Protein 7EFT (pdb70)

Structure (mmCIF, N/CA/C/O backbone):
data_7EFT
#
_entry.id   7EFT
#
_cell.length_a   133.291
_cell.length_b   47.583
_cell.length_c   77.332
_cell.angle_alpha   90.000
_cell.angle_beta   99.180
_cell.angle_gamma   90.000
#
_symmetry.space_group_name_H-M   'C 1 2 1'
#
loop_
_entity.id
_entity.type
_entity.pdbx_description
1 polymer 'Cell shape protein MreC'
2 non-polymer 'CHLORIDE ION'
3 water water
#
loop_
_atom_site.group_PDB
_atom_site.id
_atom_site.type_symbol
_atom_site.label_atom_id
_atom_site.label_alt_id
_atom_site.label_comp_id
_atom_site.label_asym_id
_atom_site.label_entity_id
_atom_site.label_seq_id
_atom_site.pdbx_PDB_ins_code
_atom_site.Cartn_x
_atom_site.Cartn_y
_atom_site.Cartn_z
_atom_site.occupancy
_atom_site.B_iso_or_equiv
_atom_site.auth_seq_id
_atom_site.auth_comp_id
_atom_site.auth_asym_id
_atom_site.auth_atom_id
_atom_site.pdbx_PDB_model_num
ATOM 1 N N . GLU A 1 74 ? 59.779 34.263 10.353 1.00 90.58 74 GLU A N 1
ATOM 2 C CA . GLU A 1 74 ? 59.153 33.423 11.372 1.00 90.31 74 GLU A CA 1
ATOM 3 C C . GLU A 1 74 ? 58.932 34.168 12.677 1.00 88.79 74 GLU A C 1
ATOM 4 O O . GLU A 1 74 ? 59.672 34.006 13.650 1.00 85.41 74 GLU A O 1
ATOM 10 N N . LEU A 1 75 ? 57.887 34.992 12.674 1.00 88.39 75 LEU A N 1
ATOM 11 C CA . LEU A 1 75 ? 57.435 35.672 13.877 1.00 84.38 75 LEU A CA 1
ATOM 12 C C . LEU A 1 75 ? 56.898 34.703 14.918 1.00 85.97 75 LEU A C 1
ATOM 13 O O . LEU A 1 75 ? 56.773 35.079 16.088 1.00 81.42 75 LEU A O 1
ATOM 18 N N . GLU A 1 76 ? 56.566 33.471 14.523 1.00 84.51 76 GLU A N 1
ATOM 19 C CA . GLU A 1 76 ? 55.989 32.539 15.483 1.00 79.37 76 GLU A CA 1
ATOM 20 C C . GLU A 1 76 ? 57.007 32.108 16.529 1.00 76.70 76 GLU A C 1
ATOM 21 O O . GLU A 1 76 ? 56.631 31.805 17.668 1.00 72.53 76 GLU A O 1
ATOM 27 N N . ASN A 1 77 ? 58.292 32.089 16.171 1.00 75.12 77 ASN A N 1
ATOM 28 C CA . ASN A 1 77 ? 59.323 31.723 17.135 1.00 70.71 77 ASN A CA 1
ATOM 29 C C . ASN A 1 77 ? 59.293 32.639 18.352 1.00 70.51 77 ASN A C 1
ATOM 30 O O . ASN A 1 77 ? 59.257 32.169 19.494 1.00 67.52 77 ASN A O 1
ATOM 35 N N . ARG A 1 78 ? 59.301 33.956 18.133 1.00 73.43 78 ARG A N 1
ATOM 36 C CA . ARG A 1 78 ? 59.362 34.858 19.276 1.00 73.49 78 ARG A CA 1
ATOM 37 C C . ARG A 1 78 ? 58.003 35.036 19.938 1.00 67.02 78 ARG A C 1
ATOM 38 O O . ARG A 1 78 ? 57.942 35.342 21.134 1.00 63.48 78 ARG A O 1
ATOM 46 N N . ALA A 1 79 ? 56.909 34.857 19.194 1.00 66.72 79 ALA A N 1
ATOM 47 C CA . ALA A 1 79 ? 55.596 34.896 19.831 1.00 68.79 79 ALA A CA 1
ATOM 48 C C . ALA A 1 79 ? 55.469 33.791 20.874 1.00 62.05 79 ALA A C 1
ATOM 49 O O . ALA A 1 79 ? 54.919 34.005 21.962 1.00 57.67 79 ALA A O 1
ATOM 51 N N . LEU A 1 80 ? 55.988 32.604 20.559 1.00 58.65 80 LEU A N 1
ATOM 52 C CA . LEU A 1 80 ? 56.013 31.518 21.531 1.00 56.57 80 LEU A CA 1
ATOM 53 C C . LEU A 1 80 ? 56.970 31.828 22.675 1.00 53.98 80 LEU A C 1
ATOM 54 O O . LEU A 1 80 ? 56.667 31.542 23.840 1.00 51.00 80 LEU A O 1
ATOM 59 N N . ARG A 1 81 ? 58.125 32.423 22.361 1.00 56.83 81 ARG A N 1
ATOM 60 C CA . ARG A 1 81 ? 59.108 32.742 23.391 1.00 53.60 81 ARG A CA 1
ATOM 61 C C . ARG A 1 81 ? 58.541 33.696 24.431 1.00 51.47 81 ARG A C 1
ATOM 62 O O . ARG A 1 81 ? 58.802 33.543 25.630 1.00 50.12 81 ARG A O 1
ATOM 70 N N . GLN A 1 82 ? 57.773 34.695 23.993 1.00 52.00 82 GLN A N 1
ATOM 71 C CA . GLN A 1 82 ? 57.270 35.689 24.935 1.00 53.59 82 GLN A CA 1
ATOM 72 C C . GLN A 1 82 ? 56.070 35.161 25.707 1.00 53.37 82 GLN A C 1
ATOM 73 O O . GLN A 1 82 ? 55.874 35.519 26.876 1.00 55.67 82 GLN A O 1
ATOM 79 N N . GLU A 1 83 ? 55.239 34.328 25.070 1.00 53.11 83 GLU A N 1
ATOM 80 C CA . GLU A 1 83 ? 54.184 33.654 25.822 1.00 50.57 83 GLU A CA 1
ATOM 81 C C . GLU A 1 83 ? 54.783 32.767 26.907 1.00 45.95 83 GLU A C 1
ATOM 82 O O . GLU A 1 83 ? 54.241 32.672 28.012 1.00 46.76 83 GLU A O 1
ATOM 88 N N . LEU A 1 84 ? 55.919 32.127 26.613 1.00 45.78 84 LEU A N 1
ATOM 89 C CA . LEU A 1 84 ? 56.599 31.313 27.614 1.00 40.61 84 LEU A CA 1
ATOM 90 C C . LEU A 1 84 ? 57.162 32.173 28.737 1.00 43.37 84 LEU A C 1
ATOM 91 O O . LEU A 1 84 ? 57.091 31.794 29.913 1.00 39.78 84 LEU A O 1
ATOM 96 N N . LEU A 1 85 ? 57.736 33.329 28.396 1.00 41.45 85 LEU A N 1
ATOM 97 C CA . LEU A 1 85 ? 58.232 34.237 29.424 1.00 42.34 85 LEU A CA 1
ATOM 98 C C . LEU A 1 85 ? 57.108 34.693 30.341 1.00 45.50 85 LEU A C 1
ATOM 99 O O . LEU A 1 85 ? 57.284 34.772 31.563 1.00 39.75 85 LEU A O 1
ATOM 104 N N . LEU A 1 86 ? 55.938 34.987 29.768 1.00 45.62 86 LEU A N 1
ATOM 105 C CA . LEU A 1 86 ? 54.817 35.485 30.554 1.00 50.07 86 LEU A CA 1
ATOM 106 C C . LEU A 1 86 ? 54.315 34.467 31.569 1.00 47.45 86 LEU A C 1
ATOM 107 O O . LEU A 1 86 ? 53.676 34.858 32.549 1.00 50.91 86 LEU A O 1
ATOM 112 N N . LYS A 1 87 ? 54.592 33.178 31.364 1.00 45.60 87 LYS A N 1
ATOM 113 C CA . LYS A 1 87 ? 54.153 32.151 32.298 1.00 41.89 87 LYS A CA 1
ATOM 114 C C . LYS A 1 87 ? 54.965 32.123 33.586 1.00 45.34 87 LYS A C 1
ATOM 115 O O . LYS A 1 87 ? 54.565 31.431 34.530 1.00 41.91 87 LYS A O 1
ATOM 121 N N . ASN A 1 88 ? 56.081 32.856 33.656 1.00 41.75 88 ASN A N 1
ATOM 122 C CA . ASN A 1 88 ? 57.025 32.662 34.755 1.00 39.99 88 ASN A CA 1
ATOM 123 C C . ASN A 1 88 ? 56.431 33.082 36.097 1.00 42.22 88 ASN A C 1
ATOM 124 O O . ASN A 1 88 ? 56.526 32.341 37.083 1.00 39.01 88 ASN A O 1
ATOM 129 N N . SER A 1 89 ? 55.821 34.268 36.168 1.00 41.69 89 SER A N 1
ATOM 130 C CA . SER A 1 89 ? 55.218 34.680 37.434 1.00 49.20 89 SER A CA 1
ATOM 131 C C . SER A 1 89 ? 54.178 33.664 37.889 1.00 42.22 89 SER A C 1
ATOM 132 O O . SER A 1 89 ? 54.071 33.368 39.083 1.00 44.33 89 SER A O 1
ATOM 135 N N . GLU A 1 90 ? 53.427 33.096 36.939 1.00 44.57 90 GLU A N 1
ATOM 136 C CA . GLU A 1 90 ? 52.472 32.043 37.263 1.00 40.39 90 GLU A CA 1
ATOM 137 C C . GLU A 1 90 ? 53.182 30.786 37.753 1.00 36.90 90 GLU A C 1
ATOM 138 O O . GLU A 1 90 ? 52.755 30.159 38.732 1.00 31.68 90 GLU A O 1
ATOM 144 N N . LEU A 1 91 ? 54.270 30.404 37.087 1.00 35.17 91 LEU A N 1
ATOM 145 C CA . LEU A 1 91 ? 54.972 29.181 37.462 1.00 33.43 91 LEU A CA 1
ATOM 146 C C . LEU A 1 91 ? 55.627 29.315 38.828 1.00 33.60 91 LEU A C 1
ATOM 147 O O . LEU A 1 91 ? 55.680 28.344 39.592 1.00 31.12 91 LEU A O 1
ATOM 152 N N . LEU A 1 92 ? 56.127 30.509 39.153 1.00 34.84 92 LEU A N 1
ATOM 153 C CA . LEU A 1 92 ? 56.696 30.735 40.477 1.00 35.15 92 LEU A CA 1
ATOM 154 C C . LEU A 1 92 ? 55.620 30.623 41.550 1.00 35.19 92 LEU A C 1
ATOM 155 O O . LEU A 1 92 ? 55.825 29.977 42.583 1.00 32.53 92 LEU A O 1
ATOM 160 N N . MET A 1 93 ? 54.460 31.242 41.309 1.00 34.33 93 MET A N 1
ATOM 161 C CA . MET A 1 93 ? 53.333 31.131 42.230 1.00 33.00 93 MET A CA 1
ATOM 162 C C . MET A 1 93 ? 52.932 29.674 42.441 1.00 33.39 93 MET A C 1
ATOM 163 O O . MET A 1 93 ? 52.701 29.239 43.574 1.00 33.47 93 MET A O 1
ATOM 168 N N . LEU A 1 94 ? 52.851 28.902 41.353 1.00 32.09 94 LEU A N 1
ATOM 169 C CA . LEU A 1 94 ? 52.552 27.479 41.475 1.00 32.72 94 LEU A CA 1
ATOM 170 C C . LEU A 1 94 ? 53.557 26.790 42.391 1.00 34.33 94 LEU A C 1
ATOM 171 O O . LEU A 1 94 ? 53.175 26.010 43.275 1.00 28.60 94 LEU A O 1
ATOM 176 N N . GLY A 1 95 ? 54.853 27.065 42.184 1.00 31.27 95 GLY A N 1
ATOM 177 C CA . GLY A 1 95 ? 55.874 26.488 43.045 1.00 29.68 95 GLY A CA 1
ATOM 178 C C . GLY A 1 95 ? 55.605 26.741 44.518 1.00 31.17 95 GLY A C 1
ATOM 179 O O . GLY A 1 95 ? 55.743 25.839 45.349 1.00 28.96 95 GLY A O 1
ATOM 180 N N . GLN A 1 96 ? 55.198 27.966 44.859 1.00 30.76 96 GLN A N 1
ATOM 181 C CA . GLN A 1 96 ? 54.905 28.282 46.255 1.00 31.14 96 GLN A CA 1
ATOM 182 C C . GLN A 1 96 ? 53.718 27.475 46.771 1.00 33.20 96 GLN A C 1
ATOM 183 O O . GLN A 1 96 ? 53.756 26.951 47.891 1.00 32.20 96 GLN A O 1
ATOM 189 N N . TYR A 1 97 ? 52.662 27.351 45.962 1.00 30.18 97 TYR A N 1
ATOM 190 C CA . TYR A 1 97 ? 51.504 26.559 46.369 1.00 34.00 97 TYR A CA 1
ATOM 191 C C . TYR A 1 97 ? 51.885 25.101 46.579 1.00 32.66 97 TYR A C 1
ATOM 192 O O . TYR A 1 97 ? 51.462 24.476 47.562 1.00 31.67 97 TYR A O 1
ATOM 201 N N . LYS A 1 98 ? 52.711 24.552 45.685 1.00 28.94 98 LYS A N 1
ATOM 202 C CA . LYS A 1 98 ? 53.105 23.153 45.813 1.00 29.10 98 LYS A CA 1
ATOM 203 C C . LYS A 1 98 ? 53.954 22.933 47.060 1.00 28.38 98 LYS A C 1
ATOM 204 O O . LYS A 1 98 ? 53.789 21.927 47.758 1.00 28.93 98 LYS A O 1
ATOM 210 N N . GLN A 1 99 ? 54.859 23.866 47.369 1.00 29.84 99 GLN A N 1
ATOM 211 C CA . GLN A 1 99 ? 55.664 23.717 48.580 1.00 33.50 99 GLN A CA 1
ATOM 212 C C . GLN A 1 99 ? 54.795 23.826 49.830 1.00 32.73 99 GLN A C 1
ATOM 213 O O . GLN A 1 99 ? 54.952 23.042 50.775 1.00 27.62 99 GLN A O 1
ATOM 219 N N . GLU A 1 100 ? 53.881 24.795 49.855 1.00 31.21 100 GLU A N 1
ATOM 220 C CA . GLU A 1 100 ? 52.991 24.918 51.002 1.00 33.54 100 GLU A CA 1
ATOM 221 C C . GLU A 1 100 ? 52.143 23.662 51.167 1.00 30.65 100 GLU A C 1
ATOM 222 O O . GLU A 1 100 ? 52.002 23.141 52.280 1.00 33.24 100 GLU A O 1
ATOM 228 N N . ASN A 1 101 ? 51.591 23.153 50.061 1.00 28.79 101 ASN A N 1
ATOM 229 C CA . ASN A 1 101 ? 50.804 21.923 50.097 1.00 28.99 101 ASN A CA 1
ATOM 230 C C . ASN A 1 101 ? 51.592 20.770 50.712 1.00 31.12 101 ASN A C 1
ATOM 231 O O . ASN A 1 101 ? 51.059 20.013 51.535 1.00 31.58 101 ASN A O 1
ATOM 236 N N . ALA A 1 102 ? 52.860 20.613 50.322 1.00 25.91 102 ALA A N 1
ATOM 237 C CA . ALA A 1 102 ? 53.687 19.562 50.909 1.00 30.67 102 ALA A CA 1
ATOM 238 C C . ALA A 1 102 ? 53.869 19.769 52.411 1.00 32.95 102 ALA A C 1
ATOM 239 O O . ALA A 1 102 ? 53.799 18.811 53.190 1.00 32.71 102 ALA A O 1
ATOM 241 N N . ARG A 1 103 ? 54.107 21.013 52.838 1.00 31.93 103 ARG A N 1
ATOM 242 C CA . ARG A 1 103 ? 54.246 21.288 54.266 1.00 34.27 103 ARG A CA 1
ATOM 243 C C . ARG A 1 103 ? 52.956 20.953 55.013 1.00 36.93 103 ARG A C 1
ATOM 244 O O . ARG A 1 103 ? 52.981 20.322 56.077 1.00 35.24 103 ARG A O 1
ATOM 252 N N . LEU A 1 104 ? 51.815 21.346 54.450 1.00 33.76 104 LEU A N 1
ATOM 253 C CA . LEU A 1 104 ? 50.535 21.080 55.094 1.00 32.44 104 LEU A CA 1
ATOM 254 C C . LEU A 1 104 ? 50.264 19.584 55.205 1.00 34.68 104 LEU A C 1
ATOM 255 O O . LEU A 1 104 ? 49.794 19.109 56.245 1.00 35.05 104 LEU A O 1
ATOM 260 N N . ARG A 1 105 ? 50.563 18.821 54.149 1.00 32.42 105 ARG A N 1
ATOM 261 C CA . ARG A 1 105 ? 50.294 17.384 54.177 1.00 37.55 105 ARG A CA 1
ATOM 262 C C . ARG A 1 105 ? 51.194 16.654 55.165 1.00 41.13 105 ARG A C 1
ATOM 263 O O . ARG A 1 105 ? 50.783 15.640 55.745 1.00 41.97 105 ARG A O 1
ATOM 271 N N . GLU A 1 106 ? 52.422 17.137 55.354 1.00 38.96 106 GLU A N 1
ATOM 272 C CA . GLU A 1 106 ? 53.272 16.609 56.414 1.00 42.70 106 GLU A CA 1
ATOM 273 C C . GLU A 1 106 ? 52.619 16.810 57.777 1.00 44.83 106 GLU A C 1
ATOM 274 O O . GLU A 1 106 ? 52.326 15.843 58.490 1.00 43.43 106 GLU A O 1
ATOM 280 N N . LEU A 1 107 ? 52.353 18.074 58.136 1.00 42.23 107 LEU A N 1
ATOM 281 C CA . LEU A 1 107 ? 51.789 18.408 59.444 1.00 43.38 107 LEU A CA 1
ATOM 282 C C . LEU A 1 107 ? 50.531 17.608 59.773 1.00 42.59 107 LEU A C 1
ATOM 283 O O . LEU A 1 107 ? 50.264 17.323 60.948 1.00 47.45 107 LEU A O 1
ATOM 288 N N . LEU A 1 108 ? 49.750 17.242 58.759 1.00 43.64 108 LEU A N 1
ATOM 289 C CA . LEU A 1 108 ? 48.500 16.518 58.928 1.00 43.94 108 LEU A CA 1
ATOM 290 C C . LEU A 1 108 ? 48.651 15.015 58.716 1.00 48.76 108 LEU A C 1
ATOM 291 O O . LEU A 1 108 ? 47.639 14.308 58.639 1.00 46.14 108 LEU A O 1
ATOM 296 N N . GLY A 1 109 ? 49.883 14.519 58.593 1.00 49.50 109 GLY A N 1
ATOM 297 C CA . GLY A 1 109 ? 50.116 13.093 58.448 1.00 47.74 109 GLY A CA 1
ATOM 298 C C . GLY A 1 109 ? 49.633 12.493 57.147 1.00 52.61 109 GLY A C 1
ATOM 299 O O . GLY A 1 109 ? 49.265 11.312 57.111 1.00 58.83 109 GLY A O 1
ATOM 300 N N . SER A 1 110 ? 49.619 13.266 56.080 1.00 46.14 110 SER A N 1
ATOM 301 C CA . SER A 1 110 ? 49.161 12.685 54.835 1.00 47.15 110 SER A CA 1
ATOM 302 C C . SER A 1 110 ? 50.335 12.516 53.876 1.00 42.70 110 SER A C 1
ATOM 303 O O . SER A 1 110 ? 51.282 13.308 53.906 1.00 41.93 110 SER A O 1
ATOM 306 N N . PRO A 1 111 ? 50.317 11.488 53.031 1.00 43.30 111 PRO A N 1
ATOM 307 C CA . PRO A 1 111 ? 51.393 11.345 52.044 1.00 44.70 111 PRO A CA 1
ATOM 308 C C . PRO A 1 111 ? 51.437 12.561 51.135 1.00 45.31 111 PRO A C 1
ATOM 309 O O . PRO A 1 111 ? 50.412 13.182 50.839 1.00 44.65 111 PRO A O 1
ATOM 313 N N . LEU A 1 112 ? 52.646 12.910 50.708 1.00 44.86 112 LEU A N 1
ATOM 314 C CA . LEU A 1 112 ? 52.826 14.063 49.839 1.00 45.55 112 LEU A CA 1
ATOM 315 C C . LEU A 1 112 ? 52.208 13.799 48.471 1.00 41.59 112 LEU A C 1
ATOM 316 O O . LEU A 1 112 ? 52.063 12.653 48.041 1.00 44.47 112 LEU A O 1
ATOM 321 N N . ARG A 1 113 ? 51.810 14.877 47.801 1.00 37.37 113 ARG A N 1
ATOM 322 C CA . ARG A 1 113 ? 51.469 14.783 46.391 1.00 42.33 113 ARG A CA 1
ATOM 323 C C . ARG A 1 113 ? 52.703 14.403 45.583 1.00 41.17 113 ARG A C 1
ATOM 324 O O . ARG A 1 113 ? 53.833 14.730 45.948 1.00 42.98 113 ARG A O 1
ATOM 332 N N . GLN A 1 114 ? 52.478 13.701 44.477 1.00 42.37 114 GLN A N 1
ATOM 333 C CA . GLN A 1 114 ? 53.535 13.339 43.542 1.00 45.63 114 GLN A CA 1
ATOM 334 C C . GLN A 1 114 ? 53.133 13.750 42.135 1.00 45.14 114 GLN A C 1
ATOM 335 O O . GLN A 1 114 ? 51.987 13.542 41.724 1.00 44.25 114 GLN A O 1
ATOM 341 N N . ASP A 1 115 ? 54.081 14.325 41.399 1.00 46.85 115 ASP A N 1
ATOM 342 C CA . ASP A 1 115 ? 53.810 14.723 40.025 1.00 46.19 115 ASP A CA 1
ATOM 343 C C . ASP A 1 115 ? 53.385 13.517 39.194 1.00 41.59 115 ASP A C 1
ATOM 344 O O . ASP A 1 115 ? 53.791 12.382 39.449 1.00 42.64 115 ASP A O 1
ATOM 349 N N . GLU A 1 116 ? 52.543 13.772 38.201 1.00 40.87 116 GLU A N 1
ATOM 350 C CA . GLU A 1 116 ? 52.226 12.772 37.197 1.00 42.80 116 GLU A CA 1
ATOM 351 C C . GLU A 1 116 ? 53.364 12.647 36.192 1.00 39.35 116 GLU A C 1
ATOM 352 O O . GLU A 1 116 ? 54.127 13.591 35.969 1.00 37.03 116 GLU A O 1
ATOM 358 N N . GLN A 1 117 ? 53.469 11.473 35.576 1.00 38.29 117 GLN A N 1
ATOM 359 C CA . GLN A 1 117 ? 54.240 11.350 34.348 1.00 38.26 117 GLN A CA 1
ATOM 360 C C . GLN A 1 117 ? 53.356 11.767 33.184 1.00 38.93 117 GLN A C 1
ATOM 361 O O . GLN A 1 117 ? 52.155 11.481 33.176 1.00 38.15 117 GLN A O 1
ATOM 367 N N . LYS A 1 118 ? 53.944 12.463 32.208 1.00 32.63 118 LYS A N 1
ATOM 368 C CA . LYS A 1 118 ? 53.187 13.020 31.095 1.00 34.78 118 LYS A CA 1
ATOM 369 C C . LYS A 1 118 ? 53.855 12.677 29.767 1.00 35.86 118 LYS A C 1
ATOM 370 O O . LYS A 1 118 ? 55.084 12.597 29.672 1.00 34.02 118 LYS A O 1
ATOM 376 N N . MET A 1 119 ? 53.037 12.495 28.732 1.00 33.98 119 MET A N 1
ATOM 377 C CA . MET A 1 119 ? 53.560 12.213 27.399 1.00 34.21 119 MET A CA 1
ATOM 378 C C . MET A 1 119 ? 52.791 13.001 26.353 1.00 31.75 119 MET A C 1
ATOM 379 O O . MET A 1 119 ? 51.565 12.887 26.257 1.00 31.22 119 MET A O 1
ATOM 384 N N . VAL A 1 120 ? 53.522 13.771 25.549 1.00 33.84 120 VAL A N 1
ATOM 385 C CA . VAL A 1 120 ? 52.912 14.459 24.422 1.00 29.62 120 VAL A CA 1
ATOM 386 C C . VAL A 1 120 ? 52.441 13.436 23.399 1.00 31.79 120 VAL A C 1
ATOM 387 O O . VAL A 1 120 ? 53.118 12.432 23.126 1.00 30.55 120 VAL A O 1
ATOM 391 N N . THR A 1 121 ? 51.255 13.673 22.848 1.00 27.54 121 THR A N 1
ATOM 392 C CA . THR A 1 121 ? 50.700 12.842 21.796 1.00 29.49 121 THR A CA 1
ATOM 393 C C . THR A 1 121 ? 50.007 13.756 20.802 1.00 34.67 121 THR A C 1
ATOM 394 O O . THR A 1 121 ? 49.639 14.890 21.123 1.00 34.45 121 THR A O 1
ATOM 398 N N . GLN A 1 122 ? 49.850 13.270 19.581 1.00 34.60 122 GLN A N 1
ATOM 399 C CA . GLN A 1 122 ? 49.208 14.064 18.548 1.00 40.17 122 GLN A CA 1
ATOM 400 C C . GLN A 1 122 ? 47.958 13.353 18.061 1.00 36.35 122 GLN A C 1
ATOM 401 O O . GLN A 1 122 ? 47.945 12.127 17.923 1.00 35.96 122 GLN A O 1
ATOM 407 N N . VAL A 1 123 ? 46.902 14.131 17.832 1.00 36.14 123 VAL A N 1
ATOM 408 C CA . VAL A 1 123 ? 45.694 13.601 17.214 1.00 35.98 123 VAL A CA 1
ATOM 409 C C . VAL A 1 123 ? 45.977 13.342 15.740 1.00 42.20 123 VAL A C 1
ATOM 410 O O . VAL A 1 123 ? 46.327 14.261 14.992 1.00 41.76 123 VAL A O 1
ATOM 414 N N . ILE A 1 124 ? 45.838 12.087 15.319 1.00 39.46 124 ILE A N 1
ATOM 415 C CA . ILE A 1 124 ? 45.986 11.767 13.904 1.00 46.90 124 ILE A CA 1
ATOM 416 C C . ILE A 1 124 ? 44.717 12.117 13.142 1.00 53.96 124 ILE A C 1
ATOM 417 O O . ILE A 1 124 ? 44.760 12.817 12.120 1.00 55.34 124 ILE A O 1
ATOM 422 N N . SER A 1 125 ? 43.573 11.639 13.626 1.00 46.24 125 SER A N 1
ATOM 423 C CA . SER A 1 125 ? 42.320 11.840 12.919 1.00 52.67 125 SER A CA 1
ATOM 424 C C . SER A 1 125 ? 41.163 11.746 13.900 1.00 50.14 125 SER A C 1
ATOM 425 O O . SER A 1 125 ? 41.315 11.279 15.032 1.00 42.02 125 SER A O 1
ATOM 428 N N . THR A 1 126 ? 40.008 12.217 13.448 1.00 50.27 126 THR A N 1
ATOM 429 C CA . THR A 1 126 ? 38.751 11.973 14.132 1.00 49.56 126 THR A CA 1
ATOM 430 C C . THR A 1 126 ? 38.137 10.681 13.610 1.00 50.77 126 THR A C 1
ATOM 431 O O . THR A 1 126 ? 38.333 10.306 12.451 1.00 52.53 126 THR A O 1
ATOM 435 N N . VAL A 1 127 ? 37.415 9.986 14.483 1.00 43.30 127 VAL A N 1
ATOM 436 C CA . VAL A 1 12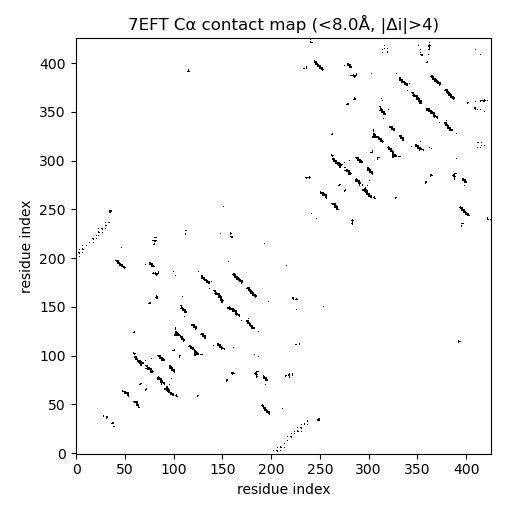7 ? 36.666 8.804 14.070 1.00 44.61 127 VAL A CA 1
ATOM 437 C C . VAL A 1 127 ? 35.399 9.288 13.376 1.00 50.71 127 VAL A C 1
ATOM 438 O O . VAL A 1 127 ? 34.621 10.054 13.953 1.00 50.32 127 VAL A O 1
ATOM 442 N N . ASN A 1 128 ? 35.195 8.866 12.126 1.00 57.91 128 ASN A N 1
ATOM 443 C CA . ASN A 1 128 ? 34.018 9.347 11.407 1.00 56.78 128 ASN A CA 1
ATOM 444 C C . ASN A 1 128 ? 32.793 8.508 11.756 1.00 57.21 128 ASN A C 1
ATOM 445 O O . ASN A 1 128 ? 32.048 8.067 10.874 1.00 63.31 128 ASN A O 1
ATOM 450 N N . ASP A 1 129 ? 32.590 8.281 13.047 1.00 52.43 129 ASP A N 1
ATOM 451 C CA . ASP A 1 129 ? 31.351 7.715 13.552 1.00 54.83 129 ASP A CA 1
ATOM 452 C C . ASP A 1 129 ? 30.396 8.860 13.855 1.00 56.78 129 ASP A C 1
ATOM 453 O O . ASP A 1 129 ? 30.737 9.733 14.663 1.00 53.50 129 ASP A O 1
ATOM 458 N N . PRO A 1 130 ? 29.219 8.917 13.228 1.00 58.73 130 PRO A N 1
ATOM 459 C CA . PRO A 1 130 ? 28.318 10.054 13.460 1.00 60.82 130 PRO A CA 1
ATOM 460 C C . PRO A 1 130 ? 27.627 10.032 14.812 1.00 55.95 130 PRO A C 1
ATOM 461 O O . PRO A 1 130 ? 27.021 11.042 15.190 1.00 55.44 130 PRO A O 1
ATOM 465 N N . TYR A 1 131 ? 27.697 8.927 15.547 1.00 55.42 131 TYR A N 1
ATOM 466 C CA . TYR A 1 131 ? 27.035 8.801 16.836 1.00 58.25 131 TYR A CA 1
ATOM 467 C C . TYR A 1 131 ? 28.008 8.794 18.006 1.00 53.29 131 TYR A C 1
ATOM 468 O O . TYR A 1 131 ? 27.582 8.604 19.151 1.00 53.77 131 TYR A O 1
ATOM 477 N N . SER A 1 132 ? 29.300 8.989 17.757 1.00 48.28 132 SER A N 1
ATOM 478 C CA . SER A 1 132 ? 30.279 8.990 18.831 1.00 48.43 132 SER A CA 1
ATOM 479 C C . SER A 1 132 ? 31.369 9.999 18.514 1.00 40.17 132 SER A C 1
ATOM 480 O O . SER A 1 132 ? 31.746 10.189 17.356 1.00 47.13 132 SER A O 1
ATOM 483 N N . ASP A 1 133 ? 31.870 10.643 19.560 1.00 32.50 133 ASP A N 1
ATOM 484 C CA . ASP A 1 133 ? 32.860 11.705 19.446 1.00 34.87 133 ASP A CA 1
ATOM 485 C C . ASP A 1 133 ? 34.186 11.158 19.961 1.00 36.47 133 ASP A C 1
ATOM 486 O O . ASP A 1 133 ? 34.445 11.160 21.169 1.00 28.21 133 ASP A O 1
ATOM 491 N N . GLN A 1 134 ? 35.019 10.681 19.040 1.00 32.83 134 GLN A N 1
ATOM 492 C CA . GLN A 1 134 ? 36.304 10.095 19.388 1.00 35.04 134 GLN A CA 1
ATOM 493 C C . GLN A 1 134 ? 37.367 10.587 18.417 1.00 37.93 134 GLN A C 1
ATOM 494 O O . GLN A 1 134 ? 37.077 10.904 17.262 1.00 38.48 134 GLN A O 1
ATOM 500 N N . VAL A 1 135 ? 38.605 10.659 18.899 1.00 33.67 135 VAL A N 1
ATOM 501 C CA . VAL A 1 135 ? 39.743 10.942 18.039 1.00 36.48 135 VAL A CA 1
ATOM 502 C C . VAL A 1 135 ? 40.761 9.821 18.204 1.00 36.18 135 VAL A C 1
ATOM 503 O O . VAL A 1 135 ? 40.708 9.031 19.151 1.00 32.91 135 VAL A O 1
ATOM 507 N N . VAL A 1 136 ? 41.679 9.739 17.239 1.00 39.11 136 VAL A N 1
ATOM 508 C CA . VAL A 1 136 ? 42.758 8.758 17.238 1.00 35.32 136 VAL A CA 1
ATOM 509 C C . VAL A 1 136 ? 44.056 9.493 17.524 1.00 33.90 136 VAL A C 1
ATOM 510 O O . VAL A 1 136 ? 44.322 10.547 16.932 1.00 34.66 136 VAL A O 1
ATOM 514 N N . ILE A 1 137 ? 44.856 8.949 18.440 1.00 32.83 137 ILE A N 1
ATOM 515 C CA . ILE A 1 137 ? 46.121 9.557 18.828 1.00 34.37 137 ILE A CA 1
ATOM 516 C C . ILE A 1 137 ? 47.257 8.620 18.438 1.00 33.82 137 ILE A C 1
ATOM 517 O O . ILE A 1 137 ? 47.061 7.421 18.229 1.00 35.73 137 ILE A O 1
ATOM 522 N N . ASP A 1 138 ? 48.470 9.186 18.356 1.00 37.47 138 ASP A N 1
ATOM 523 C CA . ASP A 1 138 ? 49.629 8.473 17.820 1.00 38.63 138 ASP A CA 1
ATOM 524 C C . ASP A 1 138 ? 50.439 7.756 18.889 1.00 38.25 138 ASP A C 1
ATOM 525 O O . ASP A 1 138 ? 51.662 7.634 18.751 1.00 40.48 138 ASP A O 1
ATOM 530 N N . LYS A 1 139 ? 49.799 7.271 19.952 1.00 34.58 139 LYS A N 1
ATOM 531 C CA . LYS A 1 139 ? 50.480 6.459 20.953 1.00 35.48 139 LYS A CA 1
ATOM 532 C C . LYS A 1 139 ? 49.628 5.245 21.295 1.00 36.43 139 LYS A C 1
ATOM 533 O O . LYS A 1 139 ? 48.397 5.284 21.215 1.00 38.31 139 LYS A O 1
ATOM 539 N N . GLY A 1 140 ? 50.294 4.162 21.688 1.00 35.35 140 GLY A N 1
ATOM 540 C CA . GLY A 1 140 ? 49.587 2.928 21.956 1.00 32.91 140 GLY A CA 1
ATOM 541 C C . GLY A 1 140 ? 50.178 2.097 23.074 1.00 33.98 140 GLY A C 1
ATOM 542 O O . GLY A 1 140 ? 50.866 2.617 23.957 1.00 34.78 140 GLY A O 1
ATOM 543 N N . SER A 1 141 ? 49.910 0.791 23.047 1.00 36.87 141 SER A N 1
ATOM 544 C CA . SER A 1 141 ? 50.378 -0.079 24.118 1.00 35.24 141 SER A CA 1
ATOM 545 C C . SER A 1 141 ? 51.900 -0.115 24.198 1.00 34.03 141 SER A C 1
ATOM 546 O O . SER A 1 141 ? 52.451 -0.307 25.289 1.00 34.17 141 SER A O 1
ATOM 549 N N . VAL A 1 142 ? 52.603 0.082 23.075 1.00 36.44 142 VAL A N 1
ATOM 550 C CA . VAL A 1 142 ? 54.063 0.070 23.142 1.00 33.75 142 VAL A CA 1
ATOM 551 C C . VAL A 1 142 ? 54.592 1.286 23.884 1.00 35.93 142 VAL A C 1
ATOM 552 O O . VAL A 1 142 ? 55.721 1.256 24.384 1.00 37.75 142 VAL A O 1
ATOM 556 N N . ASN A 1 143 ? 53.797 2.351 23.994 1.00 37.21 143 ASN A N 1
ATOM 557 C CA . ASN A 1 143 ? 54.166 3.529 24.764 1.00 34.18 143 ASN A CA 1
ATOM 558 C C . ASN A 1 143 ? 53.591 3.527 26.176 1.00 34.96 143 ASN A C 1
ATOM 559 O O . ASN A 1 143 ? 53.789 4.500 26.911 1.00 32.33 143 ASN A O 1
ATOM 564 N N . GLY A 1 144 ? 52.889 2.467 26.569 1.00 34.29 144 GLY A N 1
ATOM 565 C CA . GLY A 1 144 ? 52.334 2.367 27.902 1.00 33.92 144 GLY A CA 1
ATOM 566 C C . GLY A 1 144 ? 50.923 2.886 28.058 1.00 35.58 144 GLY A C 1
ATOM 567 O O . GLY A 1 144 ? 50.424 2.939 29.189 1.00 34.94 144 GLY A O 1
ATOM 568 N N . VAL A 1 145 ? 50.265 3.273 26.962 1.00 33.37 145 VAL A N 1
ATOM 569 C CA . VAL A 1 145 ? 48.895 3.759 27.039 1.00 32.45 145 VAL A CA 1
ATOM 570 C C . VAL A 1 145 ? 47.991 2.646 27.545 1.00 36.38 145 VAL A C 1
ATOM 571 O O . VAL A 1 145 ? 48.172 1.472 27.196 1.00 35.84 145 VAL A O 1
ATOM 575 N N . TYR A 1 146 ? 47.006 3.009 28.371 1.00 31.45 146 TYR A N 1
ATOM 576 C CA . TYR A 1 146 ? 46.070 2.039 28.926 1.00 30.50 146 TYR A CA 1
ATOM 577 C C . TYR A 1 146 ? 44.629 2.532 28.787 1.00 30.48 146 TYR A C 1
ATOM 578 O O . TYR A 1 146 ? 44.354 3.728 28.635 1.00 25.42 146 TYR A O 1
ATOM 587 N N . GLU A 1 147 ? 43.709 1.573 28.810 1.00 27.88 147 GLU A N 1
ATOM 588 C CA . GLU A 1 147 ? 42.290 1.884 28.744 1.00 30.42 147 GLU A CA 1
ATOM 589 C C . GLU A 1 147 ? 41.854 2.600 30.013 1.00 30.50 147 GLU A C 1
ATOM 590 O O . GLU A 1 147 ? 42.112 2.125 31.121 1.00 26.54 147 GLU A O 1
ATOM 596 N N . GLY A 1 148 ? 41.181 3.736 29.850 1.00 27.38 148 GLY A N 1
ATOM 597 C CA . GLY A 1 148 ? 40.778 4.548 30.978 1.00 25.81 148 GLY A CA 1
ATOM 598 C C . GLY A 1 148 ? 41.743 5.655 31.318 1.00 25.69 148 GLY A C 1
ATOM 599 O O . GLY A 1 148 ? 41.503 6.400 32.279 1.00 25.39 148 GLY A O 1
ATOM 600 N N . GLN A 1 149 ? 42.797 5.802 30.560 1.00 22.37 149 GLN A N 1
ATOM 601 C CA . GLN A 1 149 ? 43.829 6.776 30.845 1.00 24.08 149 GLN A CA 1
ATOM 602 C C . GLN A 1 149 ? 43.368 8.178 30.450 1.00 23.08 149 GLN A C 1
ATOM 603 O O . GLN A 1 149 ? 42.789 8.361 29.377 1.00 22.08 149 GLN A O 1
ATOM 609 N N . PRO A 1 150 ? 43.627 9.173 31.294 1.00 22.14 150 PRO A N 1
ATOM 610 C CA . PRO A 1 150 ? 43.168 10.538 31.005 1.00 23.38 150 PRO A CA 1
ATOM 611 C C . PRO A 1 150 ? 44.005 11.226 29.935 1.00 28.10 150 PRO A C 1
ATOM 612 O O . PRO A 1 150 ? 45.214 11.012 29.819 1.00 25.91 150 PRO A O 1
ATOM 616 N N . VAL A 1 151 ? 43.342 12.088 29.168 1.00 25.62 151 VAL A N 1
ATOM 617 C CA . VAL A 1 151 ? 43.983 12.919 28.155 1.00 23.43 151 VAL A CA 1
ATOM 618 C C . VAL A 1 151 ? 43.565 14.367 28.379 1.00 27.05 151 VAL A C 1
ATOM 619 O O . VAL A 1 151 ? 42.376 14.651 28.567 1.00 28.43 151 VAL 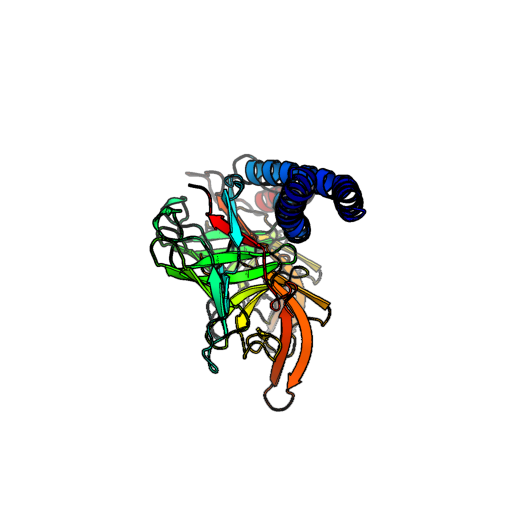A O 1
ATOM 623 N N . ILE A 1 152 ? 44.538 15.284 28.356 1.00 25.33 152 ILE A N 1
ATOM 624 C CA . ILE A 1 152 ? 44.289 16.699 28.594 1.00 22.56 152 ILE A CA 1
ATOM 625 C C . ILE A 1 152 ? 44.983 17.521 27.518 1.00 29.39 152 ILE A C 1
ATOM 626 O O . ILE A 1 152 ? 45.868 17.036 26.814 1.00 27.60 152 ILE A O 1
ATOM 631 N N . SER A 1 153 ? 44.585 18.773 27.439 1.00 26.89 153 SER A N 1
ATOM 632 C CA . SER A 1 153 ? 45.217 19.787 26.572 1.00 29.05 153 SER A CA 1
ATOM 633 C C . SER A 1 153 ? 45.685 20.949 27.454 1.00 28.59 153 SER A C 1
ATOM 634 O O . SER A 1 153 ? 45.580 20.869 28.649 1.00 27.07 153 SER A O 1
ATOM 637 N N . ASP A 1 154 ? 46.130 22.036 26.849 1.00 30.37 154 ASP A N 1
ATOM 638 C CA . ASP A 1 154 ? 46.586 23.206 27.630 1.00 31.94 154 ASP A CA 1
ATOM 639 C C . ASP A 1 154 ? 45.461 23.802 28.476 1.00 28.83 154 ASP A C 1
ATOM 640 O O . ASP A 1 154 ? 45.782 24.366 29.469 1.00 29.26 154 ASP A O 1
ATOM 645 N N . LYS A 1 155 ? 44.223 23.782 27.995 1.00 29.35 155 LYS A N 1
ATOM 646 C CA . LYS A 1 155 ? 43.089 24.410 28.717 1.00 29.93 155 LYS A CA 1
ATOM 647 C C . LYS A 1 155 ? 42.278 23.459 29.626 1.00 29.50 155 LYS A C 1
ATOM 648 O O . LYS A 1 155 ? 41.527 23.958 30.399 1.00 27.56 155 LYS A O 1
ATOM 654 N N . GLY A 1 156 ? 42.394 22.144 29.518 1.00 27.26 156 GLY A N 1
ATOM 655 C CA . GLY A 1 156 ? 41.694 21.276 30.439 1.00 27.15 156 GLY A CA 1
ATOM 656 C C . GLY A 1 156 ? 41.571 19.859 29.921 1.00 27.63 156 GLY A C 1
ATOM 657 O O . GLY A 1 156 ? 42.197 19.475 28.933 1.00 24.45 156 GLY A O 1
ATOM 658 N N . VAL A 1 157 ? 40.738 19.099 30.638 1.00 23.28 157 VAL A N 1
ATOM 659 C CA . VAL A 1 157 ? 40.505 17.695 30.333 1.00 25.78 157 VAL A CA 1
ATOM 660 C C . VAL A 1 157 ? 39.865 17.554 28.958 1.00 27.42 157 VAL A C 1
ATOM 661 O O . VAL A 1 157 ? 38.884 18.239 28.634 1.00 24.28 157 VAL A O 1
ATOM 665 N N . VAL A 1 158 ? 40.388 16.631 28.155 1.00 24.06 158 VAL A N 1
ATOM 666 C CA . VAL A 1 158 ? 39.856 16.381 26.825 1.00 19.54 158 VAL A CA 1
ATOM 667 C C . VAL A 1 158 ? 39.052 15.086 26.772 1.00 21.46 158 VAL A C 1
ATOM 668 O O . VAL A 1 158 ? 38.012 15.020 26.117 1.00 22.10 158 VAL A O 1
ATOM 672 N N . GLY A 1 159 ? 39.494 14.054 27.479 1.00 21.82 159 GLY A N 1
ATOM 673 C CA . GLY A 1 159 ? 38.789 12.790 27.451 1.00 21.64 159 GLY A CA 1
ATOM 674 C C . GLY A 1 159 ? 39.636 11.706 28.078 1.00 22.65 159 GLY A C 1
ATOM 675 O O . GLY A 1 159 ? 40.538 11.987 28.876 1.00 17.18 159 GLY A O 1
ATOM 676 N N . GLN A 1 160 ? 39.344 10.465 27.689 1.00 21.41 160 GLN A N 1
ATOM 677 C CA . GLN A 1 160 ? 40.097 9.319 28.173 1.00 23.20 160 GLN A CA 1
ATOM 678 C C . GLN A 1 160 ? 40.258 8.293 27.059 1.00 26.37 160 GLN A C 1
ATOM 679 O O . GLN A 1 160 ? 39.469 8.241 26.105 1.00 25.55 160 GLN A O 1
ATOM 685 N N . VAL A 1 161 ? 41.296 7.465 27.205 1.00 25.91 161 VAL A N 1
ATOM 686 C CA . VAL A 1 161 ? 41.543 6.374 26.265 1.00 27.13 161 VAL A CA 1
ATOM 687 C C . VAL A 1 161 ? 40.516 5.271 26.473 1.00 26.41 161 VAL A C 1
ATOM 688 O O . VAL A 1 161 ? 40.314 4.794 27.597 1.00 27.18 161 VAL A O 1
ATOM 692 N N . VAL A 1 162 ? 39.866 4.857 25.386 1.00 28.22 162 VAL A N 1
ATOM 693 C CA . VAL A 1 162 ? 38.874 3.791 25.440 1.00 29.85 162 VAL A CA 1
ATOM 694 C C . VAL A 1 162 ? 39.313 2.524 24.707 1.00 35.80 162 VAL A C 1
ATOM 695 O O . VAL A 1 162 ? 38.762 1.447 24.991 1.00 35.27 162 VAL A O 1
ATOM 699 N N . ALA A 1 163 ? 40.268 2.612 23.778 1.00 34.30 163 ALA A N 1
ATOM 700 C CA . ALA A 1 163 ? 40.743 1.451 23.031 1.00 35.76 163 ALA A CA 1
ATOM 701 C C . ALA A 1 163 ? 42.191 1.678 22.636 1.00 36.01 163 ALA A C 1
ATOM 702 O O . ALA A 1 163 ? 42.524 2.731 22.084 1.00 34.86 163 ALA A O 1
ATOM 704 N N . VAL A 1 164 ? 43.038 0.689 22.906 1.00 37.02 164 VAL A N 1
ATOM 705 C CA . VAL A 1 164 ? 44.478 0.794 22.699 1.00 35.40 164 VAL A CA 1
ATOM 706 C C . VAL A 1 164 ? 44.899 -0.210 21.635 1.00 38.81 164 VAL A C 1
ATOM 707 O O . VAL A 1 164 ? 44.698 -1.420 21.804 1.00 40.04 164 VAL A O 1
ATOM 711 N N . ALA A 1 165 ? 45.482 0.286 20.541 1.00 39.05 165 ALA A N 1
ATOM 712 C CA . ALA A 1 165 ? 46.243 -0.555 19.630 1.00 36.30 165 ALA A CA 1
ATOM 713 C C . ALA A 1 165 ? 47.709 -0.482 20.058 1.00 38.22 165 ALA A C 1
ATOM 714 O O . ALA A 1 165 ? 48.037 0.090 21.100 1.00 38.81 165 ALA A O 1
ATOM 716 N N . LYS A 1 166 ? 48.631 -1.046 19.280 1.00 41.98 166 LYS A N 1
ATOM 717 C CA . LYS A 1 166 ? 49.996 -1.025 19.791 1.00 39.15 166 LYS A CA 1
ATOM 718 C C . LYS A 1 166 ? 50.700 0.285 19.468 1.00 36.60 166 LYS A C 1
ATOM 719 O O . LYS A 1 166 ? 51.521 0.747 20.266 1.00 38.97 166 LYS A O 1
ATOM 725 N N . LEU A 1 167 ? 50.359 0.927 18.347 1.00 36.16 167 LEU A N 1
ATOM 726 C CA . LEU A 1 167 ? 50.949 2.212 17.995 1.00 40.82 167 LEU A CA 1
ATOM 727 C C . LEU A 1 167 ? 49.993 3.391 18.120 1.00 37.50 167 LEU A C 1
ATOM 728 O O . LEU A 1 167 ? 50.454 4.534 18.156 1.00 36.69 167 LEU A O 1
ATOM 733 N N . THR A 1 168 ? 48.686 3.145 18.174 1.00 38.16 168 THR A N 1
ATOM 734 C CA . THR A 1 168 ? 47.685 4.202 18.190 1.00 38.33 168 THR A CA 1
ATOM 735 C C . THR A 1 168 ? 46.617 3.853 19.215 1.00 37.22 168 THR A C 1
ATOM 736 O O . THR A 1 168 ? 46.549 2.726 19.718 1.00 38.51 168 THR A O 1
ATOM 740 N N . SER A 1 169 ? 45.760 4.832 19.506 1.00 38.58 169 SER A N 1
ATOM 741 C CA . SER A 1 169 ? 44.690 4.653 20.478 1.00 35.24 169 SER A CA 1
ATOM 742 C C . SER A 1 169 ? 43.528 5.561 20.105 1.00 33.33 169 SER A C 1
ATOM 743 O O . SER A 1 169 ? 43.711 6.596 19.458 1.00 36.82 169 SER A O 1
ATOM 746 N N . ARG A 1 170 ? 42.332 5.163 20.516 1.00 33.48 170 ARG A N 1
ATOM 747 C CA . ARG A 1 170 ? 41.146 5.993 20.376 1.00 34.20 170 ARG A CA 1
ATOM 748 C C . ARG A 1 170 ? 40.822 6.632 21.724 1.00 33.32 170 ARG A C 1
ATOM 749 O O . ARG A 1 170 ? 40.855 5.957 22.758 1.00 29.52 170 ARG A O 1
ATOM 757 N N . VAL A 1 171 ? 40.540 7.936 21.705 1.00 31.05 171 VAL A N 1
ATOM 758 C CA . VAL A 1 171 ? 40.184 8.714 22.885 1.00 25.48 171 VAL A CA 1
ATOM 759 C C . VAL A 1 171 ? 38.718 9.114 22.766 1.00 29.25 171 VAL A C 1
ATOM 760 O O . VAL A 1 171 ? 38.306 9.676 21.746 1.00 29.68 171 VAL A O 1
ATOM 764 N N . LEU A 1 172 ? 37.933 8.811 23.798 1.00 28.25 172 LEU A N 1
ATOM 765 C CA . LEU A 1 172 ? 36.567 9.303 23.898 1.00 26.36 172 LEU A CA 1
ATOM 766 C C . LEU A 1 172 ? 36.563 10.701 24.517 1.00 23.13 172 LEU A C 1
ATOM 767 O O . LEU A 1 172 ? 37.146 10.918 25.586 1.00 24.53 172 LEU A O 1
ATOM 772 N N . LEU A 1 173 ? 35.923 11.651 23.840 1.00 20.81 173 LEU A N 1
ATOM 773 C CA . LEU A 1 173 ? 35.883 13.025 24.321 1.00 24.93 173 LEU A CA 1
ATOM 774 C C . LEU A 1 173 ? 34.837 13.196 25.430 1.00 23.68 173 LEU A C 1
ATOM 775 O O . LEU A 1 173 ? 33.792 12.536 25.442 1.00 23.35 173 LEU A O 1
ATOM 780 N N . ILE A 1 174 ? 35.124 14.109 26.360 1.00 21.98 174 ILE A N 1
ATOM 781 C CA . ILE A 1 174 ? 34.236 14.281 27.514 1.00 24.34 174 ILE A CA 1
ATOM 782 C C . ILE A 1 174 ? 32.847 14.739 27.102 1.00 24.05 174 ILE A C 1
ATOM 783 O O . ILE A 1 174 ? 31.885 14.530 27.845 1.00 20.89 174 ILE A O 1
ATOM 788 N N . CYS A 1 175 ? 32.703 15.338 25.924 1.00 24.98 175 CYS A N 1
ATOM 789 C CA . CYS A 1 175 ? 31.367 15.733 25.505 1.00 28.47 175 CYS A CA 1
ATOM 790 C C . CYS A 1 175 ? 30.599 14.613 24.813 1.00 28.59 175 CYS A C 1
ATOM 791 O O . CYS A 1 175 ? 29.432 14.819 24.463 1.00 30.13 175 CYS A O 1
ATOM 794 N N . ASP A 1 176 ? 31.197 13.436 24.626 1.00 28.37 176 ASP A N 1
ATOM 795 C CA . ASP A 1 176 ? 30.441 12.310 24.090 1.00 29.23 176 ASP A CA 1
ATOM 796 C C . ASP A 1 176 ? 29.338 11.904 25.059 1.00 29.68 176 ASP A C 1
ATOM 797 O O . ASP A 1 176 ? 29.522 11.935 26.277 1.00 26.03 176 ASP A O 1
ATOM 802 N N . ALA A 1 177 ? 28.192 11.492 24.509 1.00 30.64 177 ALA A N 1
ATOM 803 C CA . ALA A 1 177 ? 27.038 11.162 25.343 1.00 32.16 177 ALA A CA 1
ATOM 804 C C . ALA A 1 177 ? 27.255 9.930 26.221 1.00 28.73 177 ALA A C 1
ATOM 805 O O . ALA A 1 177 ? 26.509 9.746 27.190 1.00 31.68 177 ALA A O 1
ATOM 807 N N . THR A 1 178 ? 28.231 9.079 25.914 1.00 25.58 178 THR A N 1
ATOM 808 C CA . THR A 1 178 ? 28.542 7.949 26.788 1.00 31.23 178 THR A CA 1
ATOM 809 C C . THR A 1 178 ? 29.659 8.270 27.780 1.00 25.95 178 THR A C 1
ATOM 810 O O . THR A 1 178 ? 30.105 7.377 28.511 1.00 23.87 178 THR A O 1
ATOM 814 N N . HIS A 1 179 ? 30.127 9.514 27.815 1.00 25.96 179 HIS A N 1
ATOM 815 C CA . HIS A 1 179 ? 31.222 9.895 28.693 1.00 26.83 179 HIS A CA 1
ATOM 816 C C . HIS A 1 179 ? 30.688 10.633 29.913 1.00 23.22 179 HIS A C 1
ATOM 817 O O . HIS A 1 179 ? 29.940 11.606 29.780 1.00 24.77 179 HIS A O 1
ATOM 824 N N . ALA A 1 180 ? 31.100 10.182 31.093 1.00 22.00 180 ALA A N 1
ATOM 825 C CA . ALA A 1 180 ? 30.741 10.820 32.349 1.00 26.41 180 ALA A CA 1
ATOM 826 C C . ALA A 1 180 ? 31.979 10.915 33.225 1.00 23.27 180 ALA A C 1
ATOM 827 O O . ALA A 1 180 ? 32.786 9.983 33.279 1.00 24.48 180 ALA A O 1
ATOM 829 N N . LEU A 1 181 ? 32.103 12.037 33.931 1.00 21.16 181 LEU A N 1
ATOM 830 C CA . LEU A 1 181 ? 33.300 12.395 34.677 1.00 26.61 181 LEU A CA 1
ATOM 831 C C . LEU A 1 181 ? 32.845 12.977 36.012 1.00 23.63 181 LEU A C 1
ATOM 832 O O . LEU A 1 181 ? 32.002 13.886 36.021 1.00 24.17 181 LEU A O 1
ATOM 837 N N . PRO A 1 182 ? 33.351 12.482 37.146 1.00 24.06 182 PRO A N 1
ATOM 838 C CA . PRO A 1 182 ? 33.038 13.123 38.437 1.00 22.31 182 PRO A CA 1
ATOM 839 C C . PRO A 1 182 ? 33.837 14.409 38.600 1.00 23.62 182 PRO A C 1
ATOM 840 O O . PRO A 1 182 ? 35.049 14.435 38.361 1.00 22.22 182 PRO A O 1
ATOM 844 N N . ILE A 1 183 ? 33.156 15.486 38.991 1.00 20.56 183 ILE A N 1
ATOM 845 C CA . ILE A 1 183 ? 33.784 16.797 39.079 1.00 19.25 183 ILE A CA 1
ATOM 846 C C . ILE A 1 183 ? 33.416 17.444 40.411 1.00 19.89 183 ILE A C 1
ATOM 847 O O . ILE A 1 183 ? 32.591 16.940 41.171 1.00 19.20 183 ILE A O 1
ATOM 852 N N . GLN A 1 184 ? 34.054 18.573 40.690 1.00 19.26 184 GLN A N 1
ATOM 853 C CA . GLN A 1 184 ? 33.760 19.338 41.889 1.00 21.26 184 GLN A CA 1
ATOM 854 C C . GLN A 1 184 ? 33.851 20.819 41.563 1.00 22.25 184 GLN A C 1
ATOM 855 O O . GLN A 1 184 ? 34.694 21.238 40.759 1.00 18.81 184 GLN A O 1
ATOM 861 N N . VAL A 1 185 ? 32.962 21.595 42.179 1.00 19.94 185 VAL A N 1
ATOM 862 C CA . VAL A 1 185 ? 32.983 23.048 42.070 1.00 20.26 185 VAL A CA 1
ATOM 863 C C . VAL A 1 185 ? 34.161 23.581 42.878 1.00 24.32 185 VAL A C 1
ATOM 864 O O . VAL A 1 185 ? 34.253 23.347 44.090 1.00 22.74 185 VAL A O 1
ATOM 868 N N . LEU A 1 186 ? 35.062 24.310 42.211 1.00 22.13 186 LEU A N 1
ATOM 869 C CA . LEU A 1 186 ? 36.215 24.890 42.899 1.00 25.28 186 LEU A CA 1
ATOM 870 C C . LEU A 1 186 ? 35.796 25.771 44.067 1.00 25.68 186 LEU A C 1
ATOM 871 O O . LEU A 1 186 ? 36.422 25.747 45.134 1.00 24.06 186 LEU A O 1
ATOM 876 N N . ARG A 1 187 ? 34.743 26.564 43.877 1.00 22.90 187 ARG A N 1
ATOM 877 C CA . ARG A 1 187 ? 34.374 27.565 44.870 1.00 23.30 187 ARG A CA 1
ATOM 878 C C . ARG A 1 187 ? 33.933 26.922 46.187 1.00 25.67 187 ARG A C 1
ATOM 879 O O . ARG A 1 187 ? 34.392 27.313 47.266 1.00 27.76 187 ARG A O 1
ATOM 887 N N . ASN A 1 188 ? 33.054 25.927 46.132 1.00 24.59 188 ASN A N 1
ATOM 888 C CA . ASN A 1 188 ? 32.430 25.489 47.375 1.00 24.41 188 ASN A CA 1
ATOM 889 C C . ASN A 1 188 ? 32.372 23.975 47.542 1.00 26.34 188 ASN A C 1
ATOM 890 O O . ASN A 1 188 ? 31.610 23.494 48.392 1.00 28.04 188 ASN A O 1
ATOM 895 N N . ASP A 1 189 ? 33.123 23.213 46.749 1.00 25.02 189 ASP A N 1
ATOM 896 C CA . ASP A 1 189 ? 33.358 21.786 46.947 1.00 28.20 189 ASP A CA 1
ATOM 897 C C . ASP A 1 189 ? 32.156 20.909 46.619 1.00 27.90 189 ASP A C 1
ATOM 898 O O . ASP A 1 189 ? 32.164 19.727 46.970 1.00 26.67 189 ASP A O 1
ATOM 903 N N . ILE A 1 190 ? 31.129 21.433 45.946 1.00 26.32 190 ILE A N 1
ATOM 904 C CA . ILE A 1 190 ? 30.008 20.590 45.542 1.00 24.23 190 ILE A CA 1
ATOM 905 C C . ILE A 1 190 ? 30.487 19.554 44.533 1.00 26.08 190 ILE A C 1
ATOM 906 O O . ILE A 1 190 ? 31.157 19.889 43.543 1.00 23.82 190 ILE A O 1
ATOM 911 N N . ARG A 1 191 ? 30.137 18.290 44.765 1.00 22.66 191 ARG A N 1
ATOM 912 C CA . ARG A 1 191 ? 30.529 17.202 43.878 1.00 24.56 191 ARG A CA 1
ATOM 913 C C . ARG A 1 191 ? 29.336 16.713 43.077 1.00 29.26 191 ARG A C 1
ATOM 914 O O . ARG A 1 191 ? 28.224 16.605 43.602 1.00 29.50 191 ARG A O 1
ATOM 922 N N . VAL A 1 192 ? 29.576 16.412 41.805 1.00 23.95 192 VAL A N 1
ATOM 923 C CA . VAL A 1 192 ? 28.505 15.982 40.918 1.00 27.76 192 VAL A CA 1
ATOM 924 C C . VAL A 1 192 ? 29.126 15.391 39.657 1.00 25.97 192 VAL A C 1
ATOM 925 O O . VAL A 1 192 ? 30.255 15.731 39.287 1.00 23.56 192 VAL A O 1
ATOM 929 N N . ILE A 1 193 ? 28.417 14.468 39.026 1.00 27.49 193 ILE A N 1
ATOM 930 C CA . ILE A 1 193 ? 28.843 13.903 37.753 1.00 25.82 193 ILE A CA 1
ATOM 931 C C . ILE A 1 193 ? 28.516 14.894 36.648 1.00 22.98 193 ILE A C 1
ATOM 932 O O . ILE A 1 193 ? 27.432 15.494 36.634 1.00 22.96 193 ILE A O 1
ATOM 937 N N . ALA A 1 194 ? 29.450 15.068 35.717 1.00 23.86 194 ALA A N 1
ATOM 938 C CA . ALA A 1 194 ? 29.222 15.815 34.489 1.00 20.84 194 ALA A CA 1
ATOM 939 C C . ALA A 1 194 ? 29.251 14.835 33.321 1.00 26.14 194 ALA A C 1
ATOM 940 O O . ALA A 1 194 ? 30.272 14.180 33.082 1.00 23.66 194 ALA A O 1
ATOM 942 N N . ALA A 1 195 ? 28.139 14.743 32.595 1.00 25.65 195 ALA A N 1
ATOM 943 C CA . ALA A 1 195 ? 27.995 13.824 31.480 1.00 24.01 195 ALA A CA 1
ATOM 944 C C . ALA A 1 195 ? 28.000 14.587 30.162 1.00 24.72 195 ALA A C 1
ATOM 945 O O . ALA A 1 195 ? 27.519 15.720 30.082 1.00 22.49 195 ALA A O 1
ATOM 947 N N . GLY A 1 196 ? 28.549 13.951 29.128 1.00 25.68 196 GLY A N 1
ATOM 948 C CA . GLY A 1 196 ? 28.438 14.501 27.795 1.00 25.92 196 GLY A CA 1
ATOM 949 C C . GLY A 1 196 ? 27.035 14.356 27.238 1.00 26.92 196 GLY A C 1
ATOM 950 O O . GLY A 1 196 ? 26.267 13.473 27.621 1.00 29.32 196 GLY A O 1
ATOM 951 N N . ASN A 1 197 ? 26.696 15.247 26.317 1.00 29.71 197 ASN A N 1
ATOM 952 C CA . ASN A 1 197 ? 25.430 15.179 25.599 1.00 33.30 197 ASN A CA 1
ATOM 953 C C . ASN A 1 197 ? 25.656 15.332 24.099 1.00 34.16 197 ASN A C 1
ATOM 954 O O . ASN A 1 197 ? 24.812 15.885 23.389 1.00 38.31 197 ASN A O 1
ATOM 959 N N . GLY A 1 198 ? 26.779 14.833 23.605 1.00 35.56 198 GLY A N 1
ATOM 960 C CA . GLY A 1 198 ? 27.190 15.162 22.252 1.00 29.76 198 GLY A CA 1
ATOM 961 C C . GLY A 1 198 ? 28.023 16.427 22.218 1.00 34.86 198 GLY A C 1
ATOM 962 O O . GLY A 1 198 ? 27.788 17.389 22.950 1.00 33.96 198 GLY A O 1
ATOM 963 N N . CYS A 1 199 ? 29.023 16.426 21.348 1.00 33.22 199 CYS A N 1
ATOM 964 C CA . CYS A 1 199 ? 29.967 17.529 21.329 1.00 36.57 199 CYS A CA 1
ATOM 965 C C . CYS A 1 199 ? 29.420 18.760 20.622 1.00 39.01 199 CYS A C 1
ATOM 966 O O . CYS A 1 199 ? 30.159 19.719 20.394 1.00 39.46 199 CYS A O 1
ATOM 969 N N . THR A 1 200 ? 28.134 18.748 20.301 1.00 41.46 200 THR A N 1
ATOM 970 C CA . THR A 1 200 ? 27.398 19.921 19.865 1.00 44.31 200 THR A CA 1
ATOM 971 C C . THR A 1 200 ? 26.777 20.692 21.025 1.00 45.48 200 THR A C 1
ATOM 972 O O . THR A 1 200 ? 26.341 21.833 20.828 1.00 47.00 200 THR A O 1
ATOM 976 N N . ASP A 1 201 ? 26.718 20.102 22.221 1.00 41.09 201 ASP A N 1
ATOM 977 C CA . ASP A 1 201 ? 26.100 20.733 23.379 1.00 35.63 201 ASP A CA 1
ATOM 978 C C . ASP A 1 201 ? 27.084 20.817 24.538 1.00 34.01 201 ASP A C 1
ATOM 979 O O . ASP A 1 201 ? 28.158 20.212 24.529 1.00 30.19 201 ASP A O 1
ATOM 984 N N . ASP A 1 202 ? 26.692 21.589 25.548 1.00 32.06 202 ASP A N 1
ATOM 985 C CA . ASP A 1 202 ? 27.446 21.644 26.787 1.00 27.80 202 ASP A CA 1
ATOM 986 C C . ASP A 1 202 ? 27.293 20.325 27.540 1.00 25.74 202 ASP A C 1
ATOM 987 O O . ASP A 1 202 ? 26.429 19.504 27.234 1.00 25.60 202 ASP A O 1
ATOM 992 N N . LEU A 1 203 ? 28.168 20.118 28.519 1.00 22.96 203 LEU A N 1
ATOM 993 C CA . LEU A 1 203 ? 28.022 19.001 29.435 1.00 23.37 203 LEU A CA 1
ATOM 994 C C . LEU A 1 203 ? 26.807 19.213 30.332 1.00 25.99 203 LEU A C 1
ATOM 995 O O . LEU A 1 203 ? 26.418 20.347 30.635 1.00 24.23 203 LEU A O 1
ATOM 1000 N N . GLN A 1 204 ? 26.217 18.104 30.776 1.00 24.23 204 GLN A N 1
ATOM 1001 C CA . GLN A 1 204 ? 25.056 18.118 31.663 1.00 22.82 204 GLN A CA 1
ATOM 1002 C C . GLN A 1 204 ? 25.450 17.571 33.023 1.00 23.48 204 GLN A C 1
ATOM 1003 O O . GLN A 1 204 ? 26.013 16.478 33.116 1.00 23.59 204 GLN A O 1
ATOM 1009 N N . LEU A 1 205 ? 25.191 18.342 34.067 1.00 23.86 205 LEU A N 1
ATOM 1010 C CA . LEU A 1 205 ? 25.410 17.830 35.406 1.00 22.58 205 LEU A CA 1
ATOM 1011 C C . LEU A 1 205 ? 24.175 17.050 35.846 1.00 23.89 205 LEU A C 1
ATOM 1012 O O . LEU A 1 205 ? 23.095 17.179 35.260 1.00 24.53 205 LEU A O 1
ATOM 1017 N N . GLU A 1 206 ? 24.360 16.190 36.848 1.00 24.41 206 GLU A N 1
ATOM 1018 C CA . GLU A 1 206 ? 23.232 15.572 37.530 1.00 27.04 206 GLU A CA 1
ATOM 1019 C C . GLU A 1 206 ? 22.303 16.650 38.077 1.00 26.84 206 GLU A C 1
ATOM 1020 O O . GLU A 1 206 ? 22.734 17.735 38.469 1.00 26.67 206 GLU A O 1
ATOM 1026 N N . HIS A 1 207 ? 21.016 16.339 38.106 1.00 25.57 207 HIS A N 1
ATOM 1027 C CA . HIS A 1 207 ? 20.053 17.230 38.734 1.00 28.78 207 HIS A CA 1
ATOM 1028 C C . HIS A 1 207 ? 20.374 17.397 40.214 1.00 23.88 207 HIS A C 1
ATOM 1029 O O . HIS A 1 207 ? 20.644 16.424 40.919 1.00 26.69 207 HIS A O 1
ATOM 1036 N N . LEU A 1 208 ? 20.370 18.639 4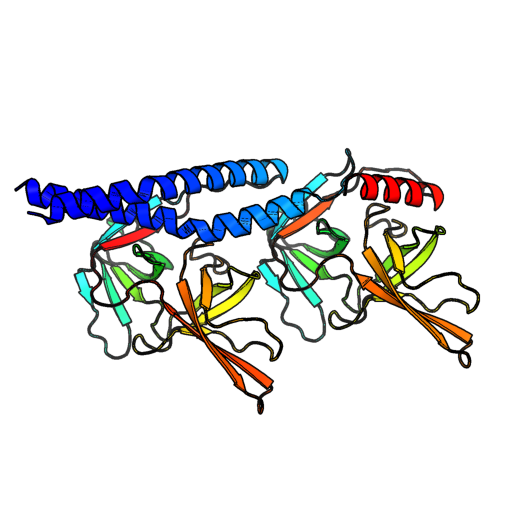0.673 1.00 25.68 208 LEU A N 1
ATOM 1037 C CA . LEU A 1 208 ? 20.717 18.998 42.034 1.00 23.70 208 LEU A CA 1
ATOM 1038 C C . LEU A 1 208 ? 19.505 19.569 42.759 1.00 26.22 208 LEU A C 1
ATOM 1039 O O . LEU A 1 208 ? 18.537 20.002 42.122 1.00 25.14 208 LEU A O 1
ATOM 1044 N N . PRO A 1 209 ? 19.524 19.589 44.094 1.00 25.22 209 PRO A N 1
ATOM 1045 C CA . PRO A 1 209 ? 18.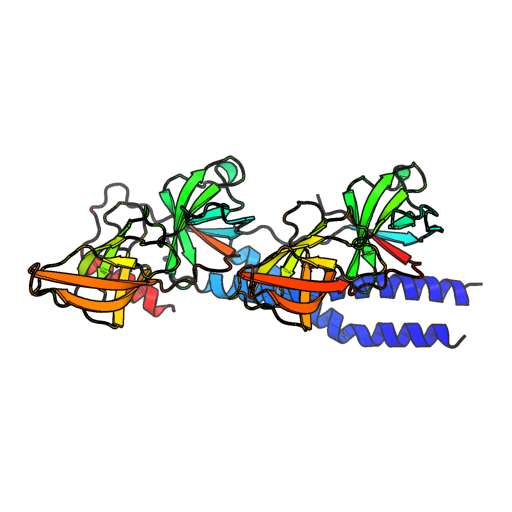398 20.165 44.842 1.00 27.63 209 PRO A CA 1
ATOM 1046 C C . PRO A 1 209 ? 18.144 21.621 44.478 1.00 29.98 209 PRO A C 1
ATOM 1047 O O . PRO A 1 209 ? 19.030 22.349 44.019 1.00 25.64 209 PRO A O 1
ATOM 1051 N N . ALA A 1 210 ? 16.898 22.041 44.716 1.00 29.55 210 ALA A N 1
ATOM 1052 C CA . ALA A 1 210 ? 16.485 23.403 44.401 1.00 30.20 210 ALA A CA 1
ATOM 1053 C C . ALA A 1 210 ? 17.388 24.442 45.055 1.00 31.12 210 ALA A C 1
ATOM 1054 O O . ALA A 1 210 ? 17.761 25.439 44.421 1.00 31.33 210 ALA A O 1
ATOM 1056 N N . ASN A 1 211 ? 17.750 24.235 46.320 1.00 26.78 211 ASN A N 1
ATOM 1057 C CA . ASN A 1 211 ? 18.477 25.250 47.072 1.00 32.31 211 ASN A CA 1
ATOM 1058 C C . ASN A 1 211 ? 19.999 25.155 46.911 1.00 35.71 211 ASN A C 1
ATOM 1059 O O . ASN A 1 211 ? 20.731 25.741 47.720 1.00 39.87 211 ASN A O 1
ATOM 1064 N N . THR A 1 212 ? 20.481 24.462 45.881 1.00 30.16 212 THR A N 1
ATOM 1065 C CA . THR A 1 212 ? 21.918 24.309 45.655 1.00 31.39 212 THR A CA 1
ATOM 1066 C C . THR A 1 212 ? 22.568 25.610 45.194 1.00 30.01 212 THR A C 1
ATOM 1067 O O . THR A 1 212 ? 22.120 26.228 44.225 1.00 25.76 212 THR A O 1
ATOM 1071 N N . ASP A 1 213 ? 23.653 26.010 45.870 1.00 31.76 213 ASP A N 1
ATOM 1072 C CA . ASP A 1 213 ? 24.398 27.216 45.497 1.00 28.59 213 ASP A CA 1
ATOM 1073 C C . ASP A 1 213 ? 25.466 26.864 44.460 1.00 26.94 213 ASP A C 1
ATOM 1074 O O . ASP A 1 213 ? 26.646 26.661 44.764 1.00 24.20 213 ASP A O 1
ATOM 1079 N N . ILE A 1 214 ? 25.041 26.820 43.199 1.00 27.41 214 ILE A N 1
ATOM 1080 C CA . ILE A 1 214 ? 25.946 26.638 42.071 1.00 24.38 214 ILE A CA 1
ATOM 1081 C C . ILE A 1 214 ? 25.603 27.706 41.045 1.00 24.65 214 ILE A C 1
ATOM 1082 O O . ILE A 1 214 ? 24.427 28.003 40.813 1.00 26.47 214 ILE A O 1
ATOM 1087 N N . ARG A 1 215 ? 26.626 28.318 40.469 1.00 22.31 215 ARG A N 1
ATOM 1088 C CA . ARG A 1 215 ? 26.456 29.559 39.735 1.00 23.76 215 ARG A CA 1
ATOM 1089 C C . ARG A 1 215 ? 27.062 29.451 38.346 1.00 24.99 215 ARG A C 1
ATOM 1090 O O . ARG A 1 215 ? 28.058 28.757 38.140 1.00 21.39 215 ARG A O 1
ATOM 1098 N N . VAL A 1 216 ? 26.447 30.153 37.392 1.00 24.85 216 VAL A N 1
ATOM 1099 C CA . VAL A 1 216 ? 27.098 30.372 36.112 1.00 22.62 216 VAL A CA 1
ATOM 1100 C C . VAL A 1 216 ? 28.419 31.077 36.359 1.00 25.45 216 VAL A C 1
ATOM 1101 O O . VAL A 1 216 ? 28.494 32.032 37.140 1.00 25.00 216 VAL A O 1
ATOM 1105 N N . GLY A 1 217 ? 29.478 30.595 35.712 1.00 22.96 217 GLY A N 1
ATOM 1106 C CA . GLY A 1 217 ? 30.820 31.058 35.985 1.00 24.39 217 GLY A CA 1
ATOM 1107 C C . GLY A 1 217 ? 31.625 30.168 36.915 1.00 28.03 217 GLY A C 1
ATOM 1108 O O . GLY A 1 217 ? 32.855 30.305 36.965 1.00 26.66 217 GLY A O 1
ATOM 1109 N N . ASP A 1 218 ? 30.976 29.256 37.644 1.00 23.54 218 ASP A N 1
ATOM 1110 C CA . ASP A 1 218 ? 31.714 28.366 38.532 1.00 22.01 218 ASP A CA 1
ATOM 1111 C C . ASP A 1 218 ? 32.627 27.459 37.719 1.00 23.39 218 ASP A C 1
ATOM 1112 O O . ASP A 1 218 ? 32.237 26.933 36.670 1.00 23.88 218 ASP A O 1
ATOM 1117 N N . VAL A 1 219 ? 33.852 27.286 38.197 1.00 22.65 219 VAL A N 1
ATOM 1118 C CA . VAL A 1 219 ? 34.818 26.411 37.541 1.00 24.00 219 VAL A CA 1
ATOM 1119 C C . VAL A 1 219 ? 34.656 25.007 38.104 1.00 22.48 219 VAL A C 1
ATOM 1120 O O . VAL A 1 219 ? 34.612 24.818 39.329 1.00 21.88 219 VAL A O 1
ATOM 1124 N N . LEU A 1 220 ? 34.550 24.028 37.211 1.00 22.79 220 LEU A N 1
ATOM 1125 C CA . LEU A 1 220 ? 34.417 22.624 37.577 1.00 22.34 220 LEU A CA 1
ATOM 1126 C C . LEU A 1 220 ? 35.732 21.918 37.278 1.00 19.72 220 LEU A C 1
ATOM 1127 O O . LEU A 1 220 ? 36.208 21.955 36.140 1.00 21.82 220 LEU A O 1
ATOM 1132 N N . VAL A 1 221 ? 36.315 21.274 38.288 1.00 21.10 221 VAL A N 1
ATOM 1133 C CA . VAL A 1 221 ? 37.532 20.497 38.090 1.00 21.93 221 VAL A CA 1
ATOM 1134 C C . VAL A 1 221 ? 37.249 19.033 38.414 1.00 21.70 221 VAL A C 1
ATOM 1135 O O . VAL A 1 221 ? 36.261 18.696 39.077 1.00 19.93 221 VAL A O 1
ATOM 1139 N N . THR A 1 222 ? 38.147 18.159 37.959 1.00 17.95 222 THR A N 1
ATOM 1140 C CA . THR A 1 222 ? 38.013 16.738 38.272 1.00 21.85 222 THR A CA 1
ATOM 1141 C C . THR A 1 222 ? 38.080 16.504 39.777 1.00 22.07 222 THR A C 1
ATOM 1142 O O . THR A 1 222 ? 38.873 17.131 40.489 1.00 21.63 222 THR A O 1
ATOM 1146 N N . SER A 1 223 ? 37.237 15.592 40.268 1.00 21.13 223 SER A N 1
ATOM 1147 C CA . SER A 1 223 ? 37.306 15.205 41.674 1.00 23.80 223 SER A CA 1
ATOM 1148 C C . SER A 1 223 ? 38.235 14.022 41.914 1.00 25.58 223 SER A C 1
ATOM 1149 O O . SER A 1 223 ? 38.671 13.814 43.052 1.00 24.18 223 SER A O 1
ATOM 1152 N N . GLY A 1 224 ? 38.561 13.259 40.868 1.00 23.30 224 GLY A N 1
ATOM 1153 C CA . GLY A 1 224 ? 39.278 12.012 41.025 1.00 24.30 224 GLY A CA 1
ATOM 1154 C C . GLY A 1 224 ? 38.489 10.873 41.645 1.00 21.16 224 GLY A C 1
ATOM 1155 O O . GLY A 1 224 ? 39.048 9.783 41.824 1.00 20.09 224 GLY A O 1
ATOM 1156 N N . LEU A 1 225 ? 37.209 11.064 41.958 1.00 18.65 225 LEU A N 1
ATOM 1157 C CA . LEU A 1 225 ? 36.516 10.038 42.736 1.00 25.29 225 LEU A CA 1
ATOM 1158 C C . LEU A 1 225 ? 36.198 8.789 41.929 1.00 27.12 225 LEU A C 1
ATOM 1159 O O . LEU A 1 225 ? 35.790 7.788 42.524 1.00 25.83 225 LEU A O 1
ATOM 1164 N N . GLY A 1 226 ? 36.379 8.814 40.608 1.00 23.98 226 GLY A N 1
ATOM 1165 C CA . GLY A 1 226 ? 36.307 7.608 39.816 1.00 20.41 226 GLY A CA 1
ATOM 1166 C C . GLY A 1 226 ? 37.610 6.851 39.740 1.00 25.17 226 GLY A C 1
ATOM 1167 O O . GLY A 1 226 ? 37.698 5.849 39.016 1.00 25.52 226 GLY A O 1
ATOM 1168 N N . GLY A 1 227 ? 38.633 7.306 40.464 1.00 25.52 227 GLY A N 1
ATOM 1169 C CA . GLY A 1 227 ? 39.954 6.708 40.401 1.00 25.91 227 GLY A CA 1
ATOM 1170 C C . GLY A 1 227 ? 40.603 6.738 39.025 1.00 25.15 227 GLY A C 1
ATOM 1171 O O . GLY A 1 227 ? 41.589 6.039 38.787 1.00 25.65 227 GLY A O 1
ATOM 1172 N N . ARG A 1 228 ? 40.056 7.541 38.109 1.00 28.61 228 ARG A N 1
ATOM 1173 C CA . ARG A 1 228 ? 40.490 7.611 36.714 1.00 20.64 228 ARG A CA 1
ATOM 1174 C C . ARG A 1 228 ? 41.323 8.847 36.413 1.00 24.84 228 ARG A C 1
ATOM 1175 O O . ARG A 1 228 ? 42.402 8.753 35.820 1.00 27.20 228 ARG A O 1
ATOM 1183 N N . PHE A 1 229 ? 40.803 10.015 36.751 1.00 23.91 229 PHE A N 1
ATOM 1184 C CA . PHE A 1 229 ? 41.444 11.292 36.507 1.00 21.64 229 PHE A CA 1
ATOM 1185 C C . PHE A 1 229 ? 42.097 11.791 37.787 1.00 23.05 229 PHE A C 1
ATOM 1186 O O . PHE A 1 229 ? 41.542 11.606 38.877 1.00 27.80 229 PHE A O 1
ATOM 1194 N N . PRO A 1 230 ? 43.278 12.397 37.725 1.00 24.03 230 PRO A N 1
ATOM 1195 C CA . PRO A 1 230 ? 43.810 13.068 38.915 1.00 24.75 230 PRO A CA 1
ATOM 1196 C C . PRO A 1 230 ? 42.903 14.223 39.315 1.00 25.35 230 PRO A C 1
ATOM 1197 O O . PRO A 1 230 ? 42.291 14.879 38.469 1.00 25.10 230 PRO A O 1
ATOM 1201 N N . GLU A 1 231 ? 42.819 14.464 40.621 1.00 25.61 231 GLU A N 1
ATOM 1202 C CA . GLU A 1 231 ? 41.944 15.509 41.138 1.00 25.11 231 GLU A CA 1
ATOM 1203 C C . GLU A 1 231 ? 42.525 16.887 40.851 1.00 25.32 231 GLU A C 1
ATOM 1204 O O . GLU A 1 231 ? 43.701 17.144 41.123 1.00 28.31 231 GLU A O 1
ATOM 1210 N N . GLY A 1 232 ? 41.700 17.779 40.305 1.00 25.92 232 GLY A N 1
ATOM 1211 C CA . GLY A 1 232 ? 42.041 19.190 40.220 1.00 26.47 232 GLY A CA 1
ATOM 1212 C C . GLY A 1 232 ? 42.141 19.764 38.824 1.00 22.10 232 GLY A C 1
ATOM 1213 O O . GLY A 1 232 ? 42.272 20.988 38.693 1.00 23.86 232 GLY A O 1
ATOM 1214 N N . TYR A 1 233 ? 42.075 18.962 37.769 1.00 23.29 233 TYR A N 1
ATOM 1215 C CA . TYR A 1 233 ? 42.233 19.542 36.435 1.00 24.35 233 TYR A CA 1
ATOM 1216 C C . TYR A 1 233 ? 40.933 20.199 35.986 1.00 23.36 233 TYR A C 1
ATOM 1217 O O . TYR A 1 233 ? 39.858 19.618 36.159 1.00 23.46 233 TYR A O 1
ATOM 1226 N N . PRO A 1 234 ? 40.997 21.400 35.408 1.00 26.51 234 PRO A N 1
ATOM 1227 C CA . PRO A 1 234 ? 39.768 22.050 34.932 1.00 22.99 234 PRO A CA 1
ATOM 1228 C C . PRO A 1 234 ? 39.054 21.205 33.887 1.00 26.35 234 PRO A C 1
ATOM 1229 O O . PRO A 1 234 ? 39.677 20.632 32.983 1.00 23.84 234 PRO A O 1
ATOM 1233 N N . VAL A 1 235 ? 37.728 21.147 34.014 1.00 23.32 235 VAL A N 1
ATOM 1234 C CA . VAL A 1 235 ? 36.882 20.417 33.087 1.00 22.68 235 VAL A CA 1
ATOM 1235 C C . VAL A 1 235 ? 35.971 21.347 32.298 1.00 22.49 235 VAL A C 1
ATOM 1236 O O . VAL A 1 235 ? 35.833 21.194 31.080 1.00 18.77 235 VAL A O 1
ATOM 1240 N N . ALA A 1 236 ? 35.347 22.318 32.969 1.00 22.58 236 ALA A N 1
ATOM 1241 C CA . ALA A 1 236 ? 34.302 23.124 32.346 1.00 20.96 236 ALA A CA 1
ATOM 1242 C C . ALA A 1 236 ? 33.972 24.317 33.235 1.00 20.31 236 ALA A C 1
ATOM 1243 O O . ALA A 1 236 ? 34.347 24.369 34.408 1.00 19.22 236 ALA A O 1
ATOM 1245 N N . VAL A 1 237 ? 33.245 25.271 32.656 1.00 21.30 237 VAL A N 1
ATOM 1246 C CA . VAL A 1 237 ? 32.707 26.416 33.388 1.00 20.37 237 VAL A CA 1
ATOM 1247 C C . VAL A 1 237 ? 31.192 26.360 33.285 1.00 20.05 237 VAL A C 1
ATOM 1248 O O . VAL A 1 237 ? 30.643 26.326 32.176 1.00 19.20 237 VAL A O 1
ATOM 1252 N N . VAL A 1 238 ? 30.517 26.354 34.439 1.00 21.03 238 VAL A N 1
ATOM 1253 C CA . VAL A 1 238 ? 29.060 26.314 34.450 1.00 23.49 238 VAL A CA 1
ATOM 1254 C C . VAL A 1 238 ? 28.518 27.427 33.574 1.00 22.60 238 VAL A C 1
ATOM 1255 O O . VAL A 1 238 ? 28.888 28.596 33.729 1.00 22.56 238 VAL A O 1
ATOM 1259 N N . SER A 1 239 ? 27.648 27.056 32.630 1.00 24.63 239 SER A N 1
ATOM 1260 C CA . SER A 1 239 ? 27.104 27.991 31.656 1.00 23.83 239 SER A CA 1
ATOM 1261 C C . SER A 1 239 ? 25.630 28.289 31.862 1.00 23.59 239 SER A C 1
ATOM 1262 O O . SER A 1 239 ? 25.133 29.276 31.313 1.00 22.15 239 SER A O 1
ATOM 1265 N N . SER A 1 240 ? 24.928 27.468 32.634 1.00 23.71 240 SER A N 1
ATOM 1266 C CA . SER A 1 240 ? 23.487 27.594 32.764 1.00 19.85 240 SER A CA 1
ATOM 1267 C C . SER A 1 240 ? 23.051 26.899 34.047 1.00 24.72 240 SER A C 1
ATOM 1268 O O . SER A 1 240 ? 23.424 25.745 34.288 1.00 23.37 240 SER A O 1
ATOM 1271 N N . VAL A 1 241 ? 22.279 27.612 34.862 1.00 20.54 241 VAL A N 1
ATOM 1272 C CA . VAL A 1 241 ? 21.669 27.092 36.081 1.00 22.29 241 VAL A CA 1
ATOM 1273 C C . VAL A 1 241 ? 20.202 27.495 36.034 1.00 25.38 241 VAL A C 1
ATOM 1274 O O . VAL A 1 241 ? 19.888 28.688 36.038 1.00 26.12 241 VAL A O 1
ATOM 1278 N N . LYS A 1 242 ? 19.307 26.513 35.958 1.00 25.24 242 LYS A N 1
ATOM 1279 C CA . LYS A 1 242 ? 17.886 26.797 35.803 1.00 24.42 242 LYS A CA 1
ATOM 1280 C C . LYS A 1 242 ? 17.103 25.963 36.797 1.00 26.87 242 LYS A C 1
ATOM 1281 O O . LYS A 1 242 ? 17.290 24.747 36.877 1.00 28.76 242 LYS A O 1
ATOM 1287 N N . LEU A 1 243 ? 16.231 26.615 37.550 1.00 25.12 243 LEU A N 1
ATOM 1288 C CA . LEU A 1 243 ? 15.344 25.913 38.457 1.00 24.78 243 LEU A CA 1
ATOM 1289 C C . LEU A 1 243 ? 14.150 25.396 37.666 1.00 32.88 243 LEU A C 1
ATOM 1290 O O . LEU A 1 243 ? 13.530 26.149 36.907 1.00 34.82 243 LEU A O 1
ATOM 1295 N N . ASP A 1 244 ? 13.867 24.100 37.803 1.00 30.03 244 ASP A N 1
ATOM 1296 C CA . ASP A 1 244 ? 12.627 23.503 37.300 1.00 39.16 244 ASP A CA 1
ATOM 1297 C C . ASP A 1 244 ? 11.649 23.509 38.468 1.00 43.45 244 ASP A C 1
ATOM 1298 O O . ASP A 1 244 ? 11.683 22.617 39.319 1.00 45.69 244 ASP A O 1
ATOM 1303 N N . THR A 1 245 ? 10.797 24.536 38.535 1.00 42.93 245 THR A N 1
ATOM 1304 C CA . THR A 1 245 ? 9.900 24.677 39.682 1.00 48.20 245 THR A CA 1
ATOM 1305 C C . THR A 1 245 ? 8.887 23.543 39.753 1.00 51.72 245 THR A C 1
ATOM 1306 O O . THR A 1 245 ? 8.454 23.164 40.849 1.00 53.00 245 THR A O 1
ATOM 1310 N N . GLN A 1 246 ? 8.483 23.011 38.600 1.00 51.97 246 GLN A N 1
ATOM 1311 C CA . GLN A 1 246 ? 7.537 21.903 38.580 1.00 52.66 246 GLN A CA 1
ATOM 1312 C C . GLN A 1 246 ? 8.107 20.692 39.302 1.00 55.26 246 GLN A C 1
ATOM 1313 O O . GLN A 1 246 ? 7.485 20.158 40.225 1.00 57.98 246 GLN A O 1
ATOM 1319 N N . ARG A 1 247 ? 9.318 20.275 38.929 1.00 54.49 247 ARG A N 1
ATOM 1320 C CA . ARG A 1 247 ? 9.901 19.037 39.426 1.00 51.76 247 ARG A CA 1
ATOM 1321 C C . ARG A 1 247 ? 10.891 19.236 40.570 1.00 46.92 247 ARG A C 1
ATOM 1322 O O . ARG A 1 247 ? 11.489 18.254 41.019 1.00 50.88 247 ARG A O 1
ATOM 1330 N N . ALA A 1 248 ? 11.082 20.473 41.043 1.00 42.89 248 ALA A N 1
ATOM 1331 C CA . ALA A 1 248 ? 11.806 20.759 42.290 1.00 40.99 248 ALA A CA 1
ATOM 1332 C C . ALA A 1 248 ? 13.285 20.363 42.232 1.00 39.63 248 ALA A C 1
ATOM 1333 O O . ALA A 1 248 ? 13.825 19.780 43.176 1.00 34.12 248 ALA A O 1
ATOM 1335 N N . TYR A 1 249 ? 13.967 20.703 41.139 1.00 36.87 249 TYR A N 1
ATOM 1336 C CA . TYR A 1 249 ? 15.413 20.519 41.110 1.00 36.13 249 TYR A CA 1
ATOM 1337 C C . TYR A 1 249 ? 16.046 21.514 40.148 1.00 33.87 249 TYR A C 1
ATOM 1338 O O . TYR A 1 249 ? 15.375 22.115 39.306 1.00 29.84 249 TYR A O 1
ATOM 1347 N N . THR A 1 250 ? 17.361 21.657 40.280 1.00 27.48 250 THR A N 1
ATOM 1348 C CA . THR A 1 250 ? 18.151 22.573 39.474 1.00 29.19 250 THR A CA 1
ATOM 1349 C C . THR A 1 250 ? 18.817 21.821 38.335 1.00 26.23 250 THR A C 1
ATOM 1350 O O . THR A 1 250 ? 19.407 20.760 38.552 1.00 28.73 250 THR A O 1
ATOM 1354 N N . VAL A 1 251 ? 18.730 22.380 37.131 1.00 25.53 251 VAL A N 1
ATOM 1355 C CA . VAL A 1 251 ? 19.306 21.793 35.926 1.00 24.90 251 VAL A CA 1
ATOM 1356 C C . VAL A 1 251 ? 20.513 22.641 35.533 1.00 24.69 251 VAL A C 1
ATOM 1357 O O . VAL A 1 251 ? 20.377 23.849 35.301 1.00 27.58 251 VAL A O 1
ATOM 1361 N N . ILE A 1 252 ? 21.692 22.025 35.466 1.00 22.76 252 ILE A N 1
ATOM 1362 C CA . ILE A 1 252 ? 22.941 22.758 35.285 1.00 21.08 252 ILE A CA 1
ATOM 1363 C C . ILE A 1 252 ? 23.682 22.209 34.071 1.00 26.70 252 ILE A C 1
ATOM 1364 O O . ILE A 1 252 ? 23.803 20.988 33.905 1.00 22.47 252 ILE A O 1
ATOM 1369 N N . GLN A 1 253 ? 24.185 23.117 33.233 1.00 22.83 253 GLN A N 1
ATOM 1370 C CA . GLN A 1 253 ? 25.063 22.787 32.117 1.00 24.16 253 GLN A CA 1
ATOM 1371 C C . GLN A 1 253 ? 26.387 23.533 32.245 1.00 25.58 253 GLN A C 1
ATOM 1372 O O . GLN A 1 253 ? 26.470 24.582 32.890 1.00 23.50 253 GLN A O 1
ATOM 1378 N N . ALA A 1 254 ? 27.423 22.994 31.604 1.00 24.32 254 ALA A N 1
ATOM 1379 C CA . ALA A 1 254 ? 28.772 23.525 31.734 1.00 24.29 254 ALA A CA 1
ATOM 1380 C C . ALA A 1 254 ? 29.522 23.380 30.421 1.00 25.43 254 ALA A C 1
ATOM 1381 O O . ALA A 1 254 ? 29.426 22.351 29.747 1.00 25.53 254 ALA A O 1
ATOM 1383 N N . ARG A 1 255 ? 30.277 24.398 30.082 1.00 24.89 255 ARG A N 1
ATOM 1384 C CA . ARG A 1 255 ? 30.985 24.372 28.808 1.00 25.38 255 ARG A CA 1
ATOM 1385 C C . ARG A 1 255 ? 32.430 23.956 29.021 1.00 23.39 255 ARG A C 1
ATOM 1386 O O . ARG A 1 255 ? 33.119 24.572 29.842 1.00 22.22 255 ARG A O 1
ATOM 1394 N N . PRO A 1 256 ? 32.928 22.933 28.328 1.00 22.89 256 PRO A N 1
ATOM 1395 C CA . PRO A 1 256 ? 34.321 22.516 28.538 1.00 24.29 256 PRO A CA 1
ATOM 1396 C C . PRO A 1 256 ? 35.300 23.678 28.379 1.00 26.46 256 PRO A C 1
ATOM 1397 O O . PRO A 1 256 ? 35.111 24.567 27.549 1.00 25.75 256 PRO A O 1
ATOM 1401 N N . THR A 1 257 ? 36.342 23.685 29.218 1.00 24.82 257 THR A N 1
ATOM 1402 C CA . THR A 1 257 ? 37.352 24.733 29.113 1.00 23.34 257 THR A CA 1
ATOM 1403 C C . THR A 1 257 ? 38.358 24.417 28.019 1.00 28.62 257 THR A C 1
ATOM 1404 O O . THR A 1 257 ? 38.924 25.331 27.409 1.00 28.92 257 THR A O 1
ATOM 1408 N N . ALA A 1 258 ? 38.614 23.140 27.786 1.00 25.88 258 ALA A N 1
ATOM 1409 C CA . ALA A 1 258 ? 39.479 22.745 26.693 1.00 32.17 258 ALA A CA 1
ATOM 1410 C C . ALA A 1 258 ? 38.747 22.927 25.378 1.00 34.97 258 ALA A C 1
ATOM 1411 O O . ALA A 1 258 ? 37.539 22.673 25.279 1.00 32.32 258 ALA A O 1
ATOM 1413 N N . GLY A 1 259 ? 39.480 23.387 24.372 1.00 35.81 259 GLY A N 1
ATOM 1414 C CA . GLY A 1 259 ? 38.977 23.307 23.016 1.00 34.00 259 GLY A CA 1
ATOM 1415 C C . GLY A 1 259 ? 38.900 21.851 22.622 1.00 38.81 259 GLY A C 1
ATOM 1416 O O . GLY A 1 259 ? 39.854 21.091 22.821 1.00 42.64 259 GLY A O 1
ATOM 1417 N N . LEU A 1 260 ? 37.750 21.435 22.112 1.00 37.13 260 LEU A N 1
ATOM 1418 C CA . LEU A 1 260 ? 37.547 20.041 21.755 1.00 41.27 260 LEU A CA 1
ATOM 1419 C C . LEU A 1 260 ? 37.411 19.847 20.253 1.00 42.94 260 LEU A C 1
ATOM 1420 O O . LEU A 1 260 ? 37.109 18.741 19.802 1.00 43.95 260 LEU A O 1
ATOM 1425 N N . GLN A 1 261 ? 37.640 20.895 19.472 1.00 45.99 261 GLN A N 1
ATOM 1426 C CA . GLN A 1 261 ? 37.619 20.828 18.020 1.00 47.91 261 GLN A CA 1
ATOM 1427 C C . GLN A 1 261 ? 38.963 21.299 17.482 1.00 43.41 261 GLN A C 1
ATOM 1428 O O . GLN A 1 261 ? 39.612 22.158 18.077 1.00 47.95 261 GLN A O 1
ATOM 1434 N N . ARG A 1 262 ? 39.385 20.711 16.358 1.00 50.54 262 ARG A N 1
ATOM 1435 C CA . ARG A 1 262 ? 40.672 21.038 15.729 1.00 54.21 262 ARG A CA 1
ATOM 1436 C C . ARG A 1 262 ? 41.844 20.723 16.662 1.00 53.38 262 ARG A C 1
ATOM 1437 O O . ARG A 1 262 ? 42.765 21.527 16.833 1.00 52.57 262 ARG A O 1
ATOM 1445 N N . LEU A 1 263 ? 41.806 19.539 17.268 1.00 51.43 263 LEU A N 1
ATOM 1446 C CA . LEU A 1 263 ? 42.821 19.151 18.237 1.00 49.77 263 LEU A CA 1
ATOM 1447 C C . LEU A 1 263 ? 44.125 18.785 17.541 1.00 47.24 263 LEU A C 1
ATOM 1448 O O . LEU A 1 263 ? 44.125 18.192 16.459 1.00 43.73 263 LEU A O 1
ATOM 1453 N N . ARG A 1 264 ? 45.246 19.120 18.178 1.00 47.60 264 ARG A N 1
ATOM 1454 C CA . ARG A 1 264 ? 46.521 18.609 17.691 1.00 46.42 264 ARG A CA 1
ATOM 1455 C C . ARG A 1 264 ? 47.336 17.907 18.771 1.00 40.72 264 ARG A C 1
ATOM 1456 O O . ARG A 1 264 ? 47.408 16.675 18.790 1.00 45.30 264 ARG A O 1
ATOM 1464 N N . TYR A 1 265 ? 47.994 18.661 19.644 1.00 40.19 265 TYR A N 1
ATOM 1465 C CA . TYR A 1 265 ? 48.818 18.061 20.684 1.00 39.39 265 TYR A CA 1
ATOM 1466 C C . TYR A 1 265 ? 48.013 17.876 21.956 1.00 37.61 265 TYR A C 1
ATOM 1467 O O . TYR A 1 265 ? 47.275 18.772 22.375 1.00 35.97 265 TYR A O 1
ATOM 1476 N N . LEU A 1 266 ? 48.163 16.706 22.565 1.00 33.52 266 LEU A N 1
ATOM 1477 C CA . LEU A 1 266 ? 47.534 16.385 23.831 1.00 33.25 266 LEU A CA 1
ATOM 1478 C C . LEU A 1 266 ? 48.575 15.780 24.763 1.00 33.43 266 LEU A C 1
ATOM 1479 O O . LEU A 1 266 ? 49.688 15.431 24.355 1.00 31.59 266 LEU A O 1
ATOM 1484 N N . LEU A 1 267 ? 48.206 15.658 26.033 1.00 29.36 267 LEU A N 1
ATOM 1485 C CA . LEU A 1 267 ? 49.039 15.005 27.033 1.00 28.16 267 LEU A CA 1
ATOM 1486 C C . LEU A 1 267 ? 48.319 13.787 27.592 1.00 28.48 267 LEU A C 1
ATOM 1487 O O . LEU A 1 267 ? 47.162 13.881 28.019 1.00 24.51 267 LEU A O 1
ATOM 1492 N N . LEU A 1 268 ? 49.000 12.648 27.566 1.00 30.40 268 LEU A N 1
ATOM 1493 C CA . LEU A 1 268 ? 48.599 11.487 28.343 1.00 28.64 268 LEU A CA 1
ATOM 1494 C C . LEU A 1 268 ? 49.213 11.602 29.729 1.00 30.82 268 LEU A C 1
ATOM 1495 O O . LEU A 1 268 ? 50.364 12.030 29.871 1.00 29.55 268 LEU A O 1
ATOM 1500 N N . LEU A 1 269 ? 48.438 11.225 30.750 1.00 24.78 269 LEU A N 1
ATOM 1501 C CA . LEU A 1 269 ? 48.872 11.276 32.138 1.00 28.37 269 LEU A CA 1
ATOM 1502 C C . LEU A 1 269 ? 48.920 9.878 32.739 1.00 29.59 269 LEU A C 1
ATOM 1503 O O . LEU A 1 269 ? 48.047 9.043 32.481 1.00 29.46 269 LEU A O 1
ATOM 1508 N N . TRP A 1 270 ? 49.947 9.635 33.543 1.00 32.30 270 TRP A N 1
ATOM 1509 C CA . TRP A 1 270 ? 50.032 8.479 34.419 1.00 30.02 270 TRP A CA 1
ATOM 1510 C C . TRP A 1 270 ? 50.191 9.012 35.832 1.00 33.17 270 TRP A C 1
ATOM 1511 O O . TRP A 1 270 ? 51.051 9.864 36.072 1.00 37.83 270 TRP A O 1
ATOM 1522 N N . GLY A 1 271 ? 49.362 8.540 36.759 1.00 35.16 271 GLY A N 1
ATOM 1523 C CA . GLY A 1 271 ? 49.644 8.767 38.162 1.00 41.77 271 GLY A CA 1
ATOM 1524 C C . GLY A 1 271 ? 50.919 8.057 38.576 1.00 52.11 271 GLY A C 1
ATOM 1525 O O . GLY A 1 271 ? 51.303 7.035 38.005 1.00 60.72 271 GLY A O 1
ATOM 1526 N N . ALA A 1 272 ? 51.603 8.615 39.569 1.00 54.57 272 ALA A N 1
ATOM 1527 C CA . ALA A 1 272 ? 52.878 8.040 39.974 1.00 63.33 272 ALA A CA 1
ATOM 1528 C C . ALA A 1 272 ? 52.670 6.738 40.747 1.00 71.99 272 ALA A C 1
ATOM 1529 O O . ALA A 1 272 ? 51.608 6.487 41.327 1.00 75.95 272 ALA A O 1
ATOM 1531 N N . ASP A 1 273 ? 53.706 5.901 40.738 1.00 78.11 273 ASP A N 1
ATOM 1532 C CA . ASP A 1 273 ? 53.705 4.640 41.479 1.00 80.24 273 ASP A CA 1
ATOM 1533 C C . ASP A 1 273 ? 54.916 4.553 42.406 1.00 83.50 273 ASP A C 1
ATOM 1534 O O . ASP A 1 273 ? 55.070 5.356 43.328 1.00 79.12 273 ASP A O 1
ATOM 1539 N N . ASP B 1 71 ? 65.156 21.489 9.319 1.00 81.55 71 ASP B N 1
ATOM 1540 C CA . ASP B 1 71 ? 65.007 22.936 9.205 1.00 87.65 71 ASP B CA 1
ATOM 1541 C C . ASP B 1 71 ? 64.765 23.535 10.587 1.00 90.56 71 ASP B C 1
ATOM 1542 O O . ASP B 1 71 ? 63.682 24.045 10.879 1.00 87.57 71 ASP B O 1
ATOM 1547 N N . GLN B 1 72 ? 65.797 23.447 11.427 1.00 90.18 72 GLN B N 1
ATOM 1548 C CA . GLN B 1 72 ? 65.699 23.617 12.875 1.00 86.68 72 GLN B CA 1
ATOM 1549 C C . GLN B 1 72 ? 64.832 24.774 13.351 1.00 83.54 72 GLN B C 1
ATOM 1550 O O . GLN B 1 72 ? 64.308 24.724 14.469 1.00 78.45 72 GLN B O 1
ATOM 1556 N N . LEU B 1 73 ? 64.656 25.807 12.529 1.00 84.00 73 LEU B N 1
ATOM 1557 C CA . LEU B 1 73 ? 63.849 26.940 12.964 1.00 80.49 73 LEU B CA 1
ATOM 1558 C C . LEU B 1 73 ? 62.414 26.510 13.255 1.00 83.17 73 LEU B C 1
ATOM 1559 O O . LEU B 1 73 ? 61.855 26.844 14.306 1.00 81.58 73 LEU B O 1
ATOM 1564 N N . GLU B 1 74 ? 61.806 25.755 12.336 1.00 83.30 74 GLU B N 1
ATOM 1565 C CA . GLU B 1 74 ? 60.487 25.188 12.593 1.00 83.84 74 GLU B CA 1
ATOM 1566 C C . GLU B 1 74 ? 60.568 24.122 13.681 1.00 80.65 74 GLU B C 1
ATOM 1567 O O . GLU B 1 74 ? 59.687 24.025 14.546 1.00 77.80 74 GLU B O 1
ATOM 1573 N N . LEU B 1 75 ? 61.627 23.306 13.641 1.00 78.35 75 LEU B N 1
ATOM 1574 C CA . LEU B 1 75 ? 61.839 22.305 14.679 1.00 78.09 75 LEU B CA 1
ATOM 1575 C C . LEU B 1 75 ? 61.885 22.951 16.062 1.00 74.07 75 LEU B C 1
ATOM 1576 O O . LEU B 1 75 ? 61.323 22.412 17.021 1.00 66.66 75 LEU B O 1
ATOM 1581 N N . GLU B 1 76 ? 62.522 24.124 16.181 1.00 73.66 76 GLU B N 1
ATOM 1582 C CA . GLU B 1 76 ? 62.583 24.806 17.472 1.00 67.51 76 GLU B CA 1
ATOM 1583 C C . GLU B 1 76 ? 61.201 25.246 17.943 1.00 65.60 76 GLU B C 1
ATOM 1584 O O . GLU B 1 76 ? 60.925 25.236 19.149 1.00 59.33 76 GLU B O 1
ATOM 1590 N N . ASN B 1 77 ? 60.312 25.606 17.014 1.00 65.48 77 ASN B N 1
ATOM 1591 C CA . ASN B 1 77 ? 59.009 26.126 17.413 1.00 67.58 77 ASN B CA 1
ATOM 1592 C C . ASN B 1 77 ? 58.040 25.007 17.776 1.00 63.98 77 ASN B C 1
ATOM 1593 O O . ASN B 1 77 ? 57.057 25.246 18.488 1.00 56.63 77 ASN B O 1
ATOM 1598 N N . ARG B 1 78 ? 58.290 23.786 17.300 1.00 61.81 78 ARG B N 1
ATOM 1599 C CA . ARG B 1 78 ? 57.544 22.650 17.819 1.00 60.29 78 ARG B CA 1
ATOM 1600 C C . ARG B 1 78 ? 57.991 22.306 19.232 1.00 55.75 78 ARG B C 1
ATOM 1601 O O . ARG B 1 78 ? 57.162 21.957 20.081 1.00 50.50 78 ARG B O 1
ATOM 1609 N N . ALA B 1 79 ? 59.298 22.378 19.494 1.00 54.96 79 ALA B N 1
ATOM 1610 C CA . ALA B 1 79 ? 59.781 22.184 20.854 1.00 52.76 79 ALA B CA 1
ATOM 1611 C C . ALA B 1 79 ? 59.219 23.246 21.787 1.00 43.69 79 ALA B C 1
ATOM 1612 O O . ALA B 1 79 ? 58.858 22.948 22.931 1.00 41.59 79 ALA B O 1
ATOM 1614 N N . LEU B 1 80 ? 59.128 24.490 21.314 1.00 44.83 80 LEU B N 1
ATOM 1615 C CA . LEU B 1 80 ? 58.590 25.560 22.147 1.00 47.28 80 LEU B CA 1
ATOM 1616 C C . LEU B 1 80 ? 57.110 25.339 22.438 1.00 42.64 80 LEU B C 1
ATOM 1617 O O . LEU B 1 80 ? 56.661 25.508 23.575 1.00 38.95 80 LEU B O 1
ATOM 1622 N N . ARG B 1 81 ? 56.335 24.960 21.418 1.00 46.96 81 ARG B N 1
ATOM 1623 C CA . ARG B 1 81 ? 54.916 24.701 21.633 1.00 50.44 81 ARG B CA 1
ATOM 1624 C C . ARG B 1 81 ? 54.706 23.532 22.592 1.00 46.08 81 ARG B C 1
ATOM 1625 O O . ARG B 1 81 ? 53.796 23.568 23.427 1.00 41.93 81 ARG B O 1
ATOM 1633 N N . GLN B 1 82 ? 55.539 22.493 22.489 1.00 38.95 82 GLN B N 1
ATOM 1634 C CA . GLN B 1 82 ? 55.470 21.388 23.438 1.00 37.58 82 GLN B CA 1
ATOM 1635 C C . GLN B 1 82 ? 55.843 21.849 24.842 1.00 36.60 82 GLN B C 1
ATOM 1636 O O . GLN B 1 82 ? 55.179 21.487 25.822 1.00 30.53 82 GLN B O 1
ATOM 1642 N N . GLU B 1 83 ? 56.914 22.642 24.962 1.00 33.86 83 GLU B N 1
ATOM 1643 C CA . GLU B 1 83 ? 57.259 23.224 26.256 1.00 37.18 83 GLU B CA 1
ATOM 1644 C C . GLU B 1 83 ? 56.075 23.995 26.833 1.00 34.20 83 GLU B C 1
ATOM 1645 O O . GLU B 1 83 ? 55.747 23.860 28.018 1.00 28.27 83 GLU B O 1
ATOM 1651 N N . LEU B 1 84 ? 55.413 24.794 25.994 1.00 33.26 84 LEU B N 1
ATOM 1652 C CA . LEU B 1 84 ? 54.288 25.600 26.449 1.00 33.71 84 LEU B CA 1
ATOM 1653 C C . LEU B 1 84 ? 53.098 24.727 26.847 1.00 33.51 84 LEU B C 1
ATOM 1654 O O . LEU B 1 84 ? 52.407 25.020 27.829 1.00 26.59 84 LEU B O 1
ATOM 1659 N N . LEU B 1 85 ? 52.854 23.641 26.109 1.00 36.99 85 LEU B N 1
ATOM 1660 C CA . LEU B 1 85 ? 51.787 22.717 26.489 1.00 36.43 85 LEU B CA 1
ATOM 1661 C C . LEU B 1 85 ? 52.040 22.121 27.870 1.00 30.03 85 LEU B C 1
ATOM 1662 O O . LEU B 1 85 ? 51.123 22.029 28.696 1.00 29.46 85 LEU B O 1
ATOM 1667 N N . LEU B 1 86 ? 53.282 21.717 28.138 1.00 28.58 86 LEU B N 1
ATOM 1668 C CA . LEU B 1 86 ? 53.602 21.105 29.422 1.00 29.77 86 LEU B CA 1
ATOM 1669 C C . LEU B 1 86 ? 53.482 22.113 30.556 1.00 29.54 86 LEU B C 1
ATOM 1670 O O . LEU B 1 86 ? 52.916 21.802 31.612 1.00 29.79 86 LEU B O 1
ATOM 1675 N N . LYS B 1 87 ? 53.988 23.330 30.351 1.00 25.59 87 LYS B N 1
ATOM 1676 C CA . LYS B 1 87 ? 53.894 24.340 31.398 1.00 29.28 87 LYS B CA 1
ATOM 1677 C C . LYS B 1 87 ? 52.444 24.739 31.652 1.00 26.88 87 LYS B C 1
ATOM 1678 O O . LYS B 1 87 ? 52.034 24.886 32.807 1.00 27.54 87 LYS B O 1
ATOM 1684 N N . ASN B 1 88 ? 51.649 24.899 30.592 1.00 26.13 88 ASN B N 1
ATOM 1685 C CA . ASN B 1 88 ? 50.232 25.194 30.777 1.00 27.12 88 ASN B CA 1
ATOM 1686 C C . ASN B 1 88 ? 49.543 24.100 31.583 1.00 26.31 88 ASN B C 1
ATOM 1687 O O . ASN B 1 88 ? 48.763 24.391 32.496 1.00 29.62 88 ASN B O 1
ATOM 1692 N N . SER B 1 89 ? 49.834 22.837 31.269 1.00 28.50 89 SER B N 1
ATOM 1693 C CA . SER B 1 89 ? 49.268 21.724 32.026 1.00 31.11 89 SER B CA 1
ATOM 1694 C C . SER B 1 89 ? 49.641 21.791 33.503 1.00 30.99 89 SER B C 1
ATOM 1695 O O . SER B 1 89 ? 48.859 21.364 34.363 1.00 30.50 89 SER B O 1
ATOM 1698 N N . GLU B 1 90 ? 50.834 22.303 33.819 1.00 28.56 90 GLU B N 1
ATOM 1699 C CA . GLU B 1 90 ? 51.183 22.526 35.220 1.00 29.51 90 GLU B CA 1
ATOM 1700 C C . GLU B 1 90 ? 50.310 23.608 35.836 1.00 26.94 90 GLU B C 1
ATOM 1701 O O . GLU B 1 90 ? 49.801 23.444 36.953 1.00 27.98 90 GLU B O 1
ATOM 1707 N N . LEU B 1 91 ? 50.129 24.722 35.121 1.00 27.89 91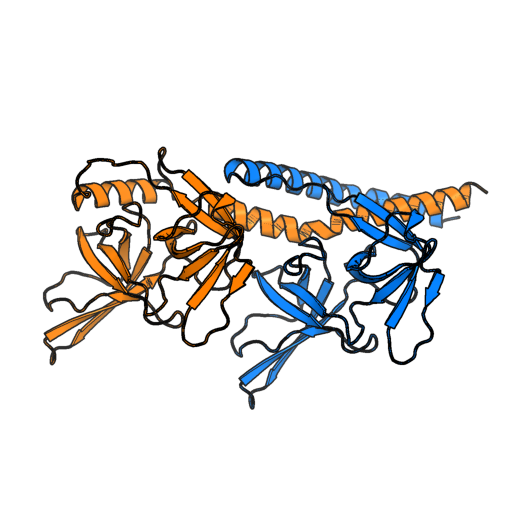 LEU B N 1
ATOM 1708 C CA . LEU B 1 91 ? 49.388 25.855 35.664 1.00 29.81 91 LEU B CA 1
ATOM 1709 C C . LEU B 1 91 ? 47.905 25.562 35.807 1.00 26.44 91 LEU B C 1
ATOM 1710 O O . LEU B 1 91 ? 47.212 26.302 36.511 1.00 26.11 91 LEU B O 1
ATOM 1715 N N . LEU B 1 92 ? 47.403 24.534 35.119 1.00 24.89 92 LEU B N 1
ATOM 1716 C CA . LEU B 1 92 ? 46.007 24.149 35.269 1.00 28.66 92 LEU B CA 1
ATOM 1717 C C . LEU B 1 92 ? 45.671 23.805 36.712 1.00 26.38 92 LEU B C 1
ATOM 1718 O O . LEU B 1 92 ? 44.520 23.958 37.129 1.00 26.83 92 LEU B O 1
ATOM 1723 N N . MET B 1 93 ? 46.653 23.324 37.478 1.00 27.82 93 MET B N 1
ATOM 1724 C CA . MET B 1 93 ? 46.435 22.875 38.846 1.00 23.92 93 MET B CA 1
ATOM 1725 C C . MET B 1 93 ? 46.338 24.018 39.842 1.00 26.93 93 MET B C 1
ATOM 1726 O O . MET B 1 93 ? 46.077 23.764 41.022 1.00 23.08 93 MET B O 1
ATOM 1731 N N . LEU B 1 94 ? 46.544 25.256 39.393 1.00 24.47 94 LEU B N 1
ATOM 1732 C CA . LEU B 1 94 ? 46.650 26.378 40.315 1.00 24.18 94 LEU B CA 1
ATOM 1733 C C . LEU B 1 94 ? 45.378 26.557 41.140 1.00 25.71 94 LEU B C 1
ATOM 1734 O O . LEU B 1 94 ? 45.440 26.728 42.361 1.00 22.87 94 LEU B O 1
ATOM 1739 N N . GLY B 1 95 ? 44.215 26.535 40.490 1.00 24.92 95 GLY B N 1
ATOM 1740 C CA . GLY B 1 95 ? 42.974 26.734 41.227 1.00 27.94 95 GLY B CA 1
ATOM 1741 C C . GLY B 1 95 ? 42.779 25.687 42.306 1.00 25.28 95 GLY B C 1
ATOM 1742 O O . GLY B 1 95 ? 42.406 25.997 43.438 1.00 24.99 95 GLY B O 1
ATOM 1743 N N . GLN B 1 96 ? 43.053 24.426 41.970 1.00 24.56 96 GLN B N 1
ATOM 1744 C CA . GLN B 1 96 ? 42.920 23.337 42.932 1.00 23.95 96 GLN B CA 1
ATOM 1745 C C . GLN B 1 96 ? 43.844 23.531 44.124 1.00 26.05 96 GLN B C 1
ATOM 1746 O O . GLN B 1 96 ? 43.444 23.325 45.275 1.00 24.67 96 GLN B O 1
ATOM 1752 N N . TYR B 1 97 ? 45.095 23.922 43.870 1.00 24.95 97 TYR B N 1
ATOM 1753 C CA . TYR B 1 97 ? 46.031 24.098 44.977 1.00 25.81 97 TYR B CA 1
ATOM 1754 C C . TYR B 1 97 ? 45.594 25.236 45.885 1.00 27.73 97 TYR B C 1
ATOM 1755 O O . TYR B 1 97 ? 45.723 25.139 47.109 1.00 29.63 97 TYR B O 1
ATOM 1764 N N . LYS B 1 98 ? 45.071 26.320 45.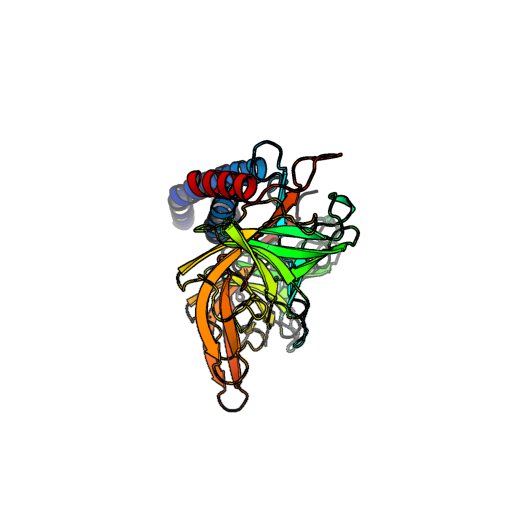304 1.00 25.35 98 LYS B N 1
ATOM 1765 C CA . LYS B 1 98 ? 44.591 27.435 46.110 1.00 30.32 98 LYS B CA 1
ATOM 1766 C C . LYS B 1 98 ? 43.526 26.979 47.102 1.00 28.57 98 LYS B C 1
ATOM 1767 O O . LYS B 1 98 ? 43.628 27.251 48.302 1.00 32.90 98 LYS B O 1
ATOM 1773 N N . GLN B 1 99 ? 42.503 26.268 46.620 1.00 28.37 99 GLN B N 1
ATOM 1774 C CA . GLN B 1 99 ? 41.435 25.804 47.503 1.00 30.37 99 GLN B CA 1
ATOM 1775 C C . GLN B 1 99 ? 41.923 24.702 48.424 1.00 30.69 99 GLN B C 1
ATOM 1776 O O . GLN B 1 99 ? 41.596 24.690 49.615 1.00 31.79 99 GLN B O 1
ATOM 1782 N N . GLU B 1 100 ? 42.713 23.770 47.891 1.00 28.95 100 GLU B N 1
ATOM 1783 C CA . GLU B 1 100 ? 43.165 22.641 48.692 1.00 27.24 100 GLU B CA 1
ATOM 1784 C C . GLU B 1 100 ? 44.018 23.109 49.863 1.00 32.13 100 GLU B C 1
ATOM 1785 O O . GLU B 1 100 ? 43.802 22.692 51.011 1.00 28.46 100 GLU B O 1
ATOM 1791 N N . ASN B 1 101 ? 44.984 23.998 49.597 1.00 27.86 101 ASN B N 1
ATOM 1792 C CA . ASN B 1 101 ? 45.791 24.554 50.678 1.00 26.96 101 ASN B CA 1
ATOM 1793 C C . ASN B 1 101 ? 44.914 25.270 51.698 1.00 32.29 101 ASN B C 1
ATOM 1794 O O . ASN B 1 101 ? 45.182 25.220 52.905 1.00 30.15 101 ASN B O 1
ATOM 1799 N N . ALA B 1 102 ? 43.871 25.957 51.232 1.00 28.82 102 ALA B N 1
ATOM 1800 C CA . ALA B 1 102 ? 42.985 26.654 52.156 1.00 31.97 102 ALA B CA 1
ATOM 1801 C C . ALA B 1 102 ? 42.303 25.671 53.099 1.00 33.61 102 ALA B C 1
ATOM 1802 O O . ALA B 1 102 ? 42.336 25.853 54.321 1.00 36.96 102 ALA B O 1
ATOM 1804 N N . ARG B 1 103 ? 41.710 24.603 52.547 1.00 31.21 103 ARG B N 1
ATOM 1805 C CA . ARG B 1 103 ? 40.999 23.629 53.374 1.00 33.00 103 ARG B CA 1
ATOM 1806 C C . ARG B 1 103 ? 41.932 22.968 54.376 1.00 34.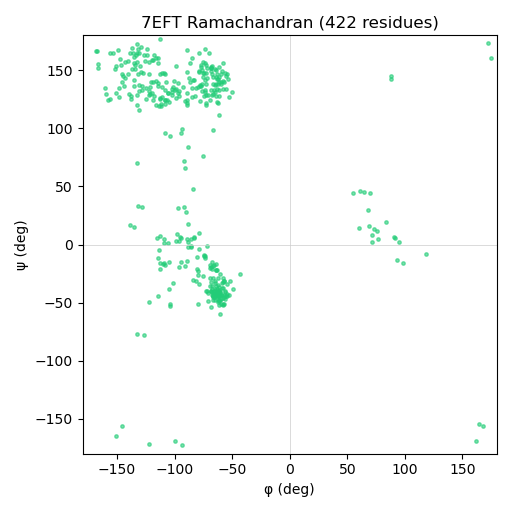54 103 ARG B C 1
ATOM 1807 O O . ARG B 1 103 ? 41.563 22.769 55.542 1.00 31.36 103 ARG B O 1
ATOM 1815 N N . LEU B 1 104 ? 43.148 22.622 53.941 1.00 30.21 104 LEU B N 1
ATOM 1816 C CA . LEU B 1 104 ? 44.088 21.948 54.827 1.00 31.30 104 LEU B CA 1
ATOM 1817 C C . LEU B 1 104 ? 44.581 22.879 55.921 1.00 31.37 104 LEU B C 1
ATOM 1818 O O . LEU B 1 104 ? 44.821 22.434 57.050 1.00 35.26 104 LEU B O 1
ATOM 1823 N N . ARG B 1 105 ? 44.764 24.164 55.599 1.00 31.64 105 ARG B N 1
ATOM 1824 C CA . ARG B 1 105 ? 45.176 25.122 56.619 1.00 33.91 105 ARG B CA 1
ATOM 1825 C C . ARG B 1 105 ? 44.102 25.279 57.689 1.00 35.35 105 ARG B C 1
ATOM 1826 O O . ARG B 1 105 ? 44.419 25.384 58.877 1.00 35.12 105 ARG B O 1
ATOM 1834 N N . GLU B 1 106 ? 42.827 25.309 57.288 1.00 32.36 106 GLU B N 1
ATOM 1835 C CA . GLU B 1 106 ? 41.744 25.354 58.269 1.00 38.24 106 GLU B CA 1
ATOM 1836 C C . GLU B 1 106 ? 41.816 24.160 59.216 1.00 34.55 106 GLU B C 1
ATOM 1837 O O . GLU B 1 106 ? 41.841 24.332 60.439 1.00 36.67 106 GLU B O 1
ATOM 1843 N N . LEU B 1 107 ? 41.894 22.943 58.663 1.00 32.67 107 LEU B N 1
ATOM 1844 C CA . LEU B 1 107 ? 41.964 21.740 59.493 1.00 35.23 107 LEU B CA 1
ATOM 1845 C C . LEU B 1 107 ? 43.142 21.780 60.453 1.00 38.16 107 LEU B C 1
ATOM 1846 O O . LEU B 1 107 ? 43.075 21.208 61.550 1.00 39.93 107 LEU B O 1
ATOM 1851 N N . LEU B 1 108 ? 44.235 22.426 60.051 1.00 41.77 108 LEU B N 1
ATOM 1852 C CA . LEU B 1 108 ? 45.390 22.560 60.928 1.00 40.84 108 LEU B CA 1
ATOM 1853 C C . LEU B 1 108 ? 45.076 23.386 62.164 1.00 36.50 108 LEU B C 1
ATOM 1854 O O . LEU B 1 108 ? 45.798 23.288 63.163 1.00 42.27 108 LEU B O 1
ATOM 1859 N N . GLY B 1 109 ? 44.039 24.217 62.110 1.00 36.25 109 GLY B N 1
ATOM 1860 C CA . GLY B 1 109 ? 43.620 24.970 63.275 1.00 39.58 109 GLY B CA 1
ATOM 1861 C C . GLY B 1 109 ? 42.942 24.164 64.364 1.00 39.90 109 GLY B C 1
ATOM 1862 O O . GLY B 1 109 ? 42.590 24.740 65.394 1.00 43.06 109 GLY B O 1
ATOM 1863 N N . SER B 1 110 ? 42.759 22.862 64.182 1.00 33.05 110 SER B N 1
ATOM 1864 C CA . SER B 1 110 ? 42.005 22.062 65.138 1.00 29.84 110 SER B CA 1
ATOM 1865 C C . SER B 1 110 ? 42.703 22.056 66.495 1.00 35.70 110 SER B C 1
ATOM 1866 O O . SER B 1 110 ? 43.874 21.656 66.580 1.00 35.27 110 SER B O 1
ATOM 1869 N N . PRO B 1 111 ? 42.037 22.480 67.570 1.00 35.08 111 PRO B N 1
ATOM 1870 C CA . PRO B 1 111 ? 42.688 22.545 68.896 1.00 39.27 111 PRO B CA 1
ATOM 1871 C C . PRO B 1 111 ? 42.863 21.188 69.576 1.00 40.18 111 PRO B C 1
ATOM 1872 O O . PRO B 1 111 ? 42.165 20.818 70.523 1.00 38.87 111 PRO B O 1
ATOM 1876 N N . LEU B 1 112 ? 43.844 20.423 69.103 1.00 36.26 112 LEU B N 1
ATOM 1877 C CA . LEU B 1 112 ? 44.166 19.146 69.719 1.00 39.92 112 LEU B CA 1
ATOM 1878 C C . LEU B 1 112 ? 45.151 19.323 70.868 1.00 43.79 112 LEU B C 1
ATOM 1879 O O . LEU B 1 112 ? 45.904 20.296 70.936 1.00 43.77 112 LEU B O 1
ATOM 1884 N N . ARG B 1 113 ? 45.132 18.353 71.778 1.00 45.23 113 ARG B N 1
ATOM 1885 C CA . ARG B 1 113 ? 46.082 18.278 72.873 1.00 47.67 113 ARG B CA 1
ATOM 1886 C C . ARG B 1 113 ? 47.312 17.479 72.444 1.00 47.65 113 ARG B C 1
ATOM 1887 O O . ARG B 1 113 ? 47.313 16.802 71.413 1.00 44.55 113 ARG B O 1
ATOM 1895 N N . GLN B 1 114 ? 48.371 17.560 73.260 1.00 53.72 114 GLN B N 1
ATOM 1896 C CA . GLN B 1 114 ? 49.670 17.015 72.863 1.00 56.01 114 GLN B CA 1
ATOM 1897 C C . GLN B 1 114 ? 49.617 15.502 72.670 1.00 53.00 114 GLN B C 1
ATOM 1898 O O . GLN B 1 114 ? 50.219 14.965 71.732 1.00 52.03 114 GLN B O 1
ATOM 1904 N N . ASP B 1 115 ? 48.905 14.801 73.540 1.00 50.92 115 ASP B N 1
ATOM 1905 C CA . ASP B 1 115 ? 48.804 13.351 73.493 1.00 53.54 115 ASP B CA 1
ATOM 1906 C C . ASP B 1 115 ? 47.752 12.861 72.505 1.00 50.99 115 ASP B C 1
ATOM 1907 O O . ASP B 1 115 ? 47.475 11.657 72.463 1.00 51.85 115 ASP B O 1
ATOM 1912 N N . GLU B 1 116 ? 47.159 13.758 71.726 1.00 47.21 116 GLU B N 1
ATOM 1913 C CA . GLU B 1 116 ? 46.124 13.409 70.763 1.00 47.74 116 GLU B CA 1
ATOM 1914 C C . GLU B 1 116 ? 46.737 13.321 69.370 1.00 43.30 116 GLU B C 1
ATOM 1915 O O . GLU B 1 116 ? 47.501 14.203 68.967 1.00 43.88 116 GLU B O 1
ATOM 1921 N N . GLN B 1 117 ? 46.412 12.252 68.652 1.00 39.24 117 GLN B N 1
ATOM 1922 C CA . GLN B 1 117 ? 46.830 12.065 67.272 1.00 44.58 117 GLN B CA 1
ATOM 1923 C C . GLN B 1 117 ? 45.698 12.451 66.329 1.00 43.29 117 GLN B C 1
ATOM 1924 O O . GLN B 1 117 ? 44.516 12.379 66.683 1.00 39.45 117 GLN B O 1
ATOM 1930 N N . LYS B 1 118 ? 46.072 12.856 65.120 1.00 38.88 118 LYS B N 1
ATOM 1931 C CA . LYS B 1 118 ? 45.120 13.197 64.077 1.00 35.73 118 LYS B CA 1
ATOM 1932 C C . LYS B 1 118 ? 45.571 12.577 62.764 1.00 41.70 118 LYS B C 1
ATOM 1933 O O . LYS B 1 118 ? 46.749 12.281 62.564 1.00 38.51 118 LYS B O 1
ATOM 1939 N N . MET B 1 119 ? 44.612 12.378 61.869 1.00 37.37 119 MET B N 1
ATOM 1940 C CA . MET B 1 119 ? 44.918 11.957 60.512 1.00 34.36 119 MET B CA 1
ATOM 1941 C C . MET B 1 119 ? 43.865 12.552 59.595 1.00 33.98 119 MET B C 1
ATOM 1942 O O . MET B 1 119 ? 42.663 12.401 59.848 1.00 32.10 119 MET B O 1
ATOM 1947 N N . VAL B 1 120 ? 44.315 13.252 58.556 1.00 30.29 120 VAL B N 1
ATOM 1948 C CA . VAL B 1 120 ? 43.376 13.820 57.606 1.00 31.76 120 VAL B CA 1
ATOM 1949 C C . VAL B 1 120 ? 42.784 12.702 56.757 1.00 29.95 120 VAL B C 1
ATOM 1950 O O . VAL B 1 120 ? 43.418 11.672 56.496 1.00 35.15 120 VAL B O 1
ATOM 1954 N N . THR B 1 121 ? 41.531 12.889 56.368 1.00 27.39 121 THR B N 1
ATOM 1955 C CA . THR B 1 121 ? 40.797 11.932 55.564 1.00 27.45 121 THR B CA 1
ATOM 1956 C C . THR B 1 121 ? 39.855 12.739 54.697 1.00 31.17 121 THR B C 1
ATOM 1957 O O . THR B 1 121 ? 39.550 13.895 54.995 1.00 27.13 121 THR B O 1
ATOM 1961 N N . GLN B 1 122 ? 39.402 12.130 53.614 1.00 29.80 122 GLN B N 1
ATOM 1962 C CA . GLN B 1 122 ? 38.555 12.819 52.663 1.00 28.67 122 GLN B CA 1
ATOM 1963 C C . GLN B 1 122 ? 37.240 12.073 52.536 1.00 30.52 122 GLN B C 1
ATOM 1964 O O . GLN B 1 122 ? 37.225 10.849 52.362 1.00 30.82 122 GLN B O 1
ATOM 1970 N N . VAL B 1 123 ? 36.141 12.809 52.666 1.00 33.06 123 VAL B N 1
ATOM 1971 C CA . VAL B 1 123 ? 34.838 12.254 52.339 1.00 34.82 123 VAL B CA 1
ATOM 1972 C C . VAL B 1 123 ? 34.849 11.904 50.865 1.00 37.55 123 VAL B C 1
ATOM 1973 O O . VAL B 1 123 ? 35.110 12.764 50.016 1.00 38.96 123 VAL B O 1
ATOM 1977 N N . ILE B 1 124 ? 34.598 10.637 50.547 1.00 35.25 124 ILE B N 1
ATOM 1978 C CA . ILE B 1 124 ? 34.583 10.221 49.151 1.00 40.54 124 ILE B CA 1
ATOM 1979 C C . ILE B 1 124 ? 33.174 9.973 48.622 1.00 42.93 124 ILE B C 1
ATOM 1980 O O . ILE B 1 124 ? 33.027 9.611 47.443 1.00 46.24 124 ILE B O 1
ATOM 1985 N N . SER B 1 125 ? 32.137 10.182 49.446 1.00 40.74 125 SER B N 1
ATOM 1986 C CA . SER B 1 125 ? 30.745 10.318 49.015 1.00 41.89 125 SER B CA 1
ATOM 1987 C C . SER B 1 125 ? 29.812 10.425 50.214 1.00 45.42 125 SER B C 1
ATOM 1988 O O . SER B 1 125 ? 30.166 10.031 51.330 1.00 35.36 125 SER B O 1
ATOM 1991 N N . THR B 1 126 ? 28.609 10.941 49.981 1.00 44.59 126 THR B N 1
ATOM 1992 C CA . THR B 1 126 ? 27.536 10.908 50.960 1.00 50.58 126 THR B CA 1
ATOM 1993 C C . THR B 1 126 ? 26.631 9.714 50.663 1.00 53.98 126 THR B C 1
ATOM 1994 O O . THR B 1 126 ? 26.237 9.498 49.511 1.00 52.50 126 THR B O 1
ATOM 1998 N N . VAL B 1 127 ? 26.316 8.932 51.696 1.00 51.43 127 VAL B N 1
ATOM 1999 C CA . VAL B 1 127 ? 25.446 7.771 51.536 1.00 53.04 127 VAL B CA 1
ATOM 2000 C C . VAL B 1 127 ? 24.074 8.226 51.055 1.00 58.18 127 VAL B C 1
ATOM 2001 O O . VAL B 1 127 ? 23.329 8.883 51.794 1.00 58.56 127 VAL B O 1
ATOM 2005 N N . ASN B 1 128 ? 23.732 7.886 49.813 1.00 62.42 128 ASN B N 1
ATOM 2006 C CA . ASN B 1 128 ? 22.432 8.251 49.253 1.00 67.56 128 ASN B CA 1
ATOM 2007 C C . ASN B 1 128 ? 21.352 7.493 50.010 1.00 66.75 128 ASN B C 1
ATOM 2008 O O . ASN B 1 128 ? 21.094 6.316 49.751 1.00 65.22 128 ASN B O 1
ATOM 2013 N N . ASP B 1 129 ? 20.734 8.166 50.976 1.00 72.17 129 ASP B N 1
ATOM 2014 C CA . ASP B 1 129 ? 19.674 7.617 51.769 1.00 73.24 129 ASP B CA 1
ATOM 2015 C C . ASP B 1 129 ? 18.955 8.858 52.272 1.00 79.21 129 ASP B C 1
ATOM 2016 O O . ASP B 1 129 ? 19.603 9.737 52.862 1.00 78.28 129 ASP B O 1
ATOM 2021 N N . PRO B 1 130 ? 17.649 8.979 52.026 1.00 83.12 130 PRO B N 1
ATOM 2022 C CA . PRO B 1 130 ? 16.887 10.087 52.622 1.00 84.14 130 PRO B CA 1
ATOM 2023 C C . PRO B 1 130 ? 16.609 9.909 54.108 1.00 83.21 130 PRO B C 1
ATOM 2024 O O . PRO B 1 130 ? 16.129 10.856 54.744 1.00 82.31 130 PRO B O 1
ATOM 2028 N N . TYR B 1 131 ? 16.899 8.741 54.683 1.00 82.60 131 TYR B N 1
ATOM 2029 C CA . TYR B 1 131 ? 16.608 8.463 56.083 1.00 82.99 131 TYR B CA 1
ATOM 2030 C C . TYR B 1 131 ? 17.856 8.381 56.953 1.00 76.75 131 TYR B C 1
ATOM 2031 O O . TYR B 1 131 ? 17.737 8.128 58.158 1.00 74.08 131 TYR B O 1
ATOM 2040 N N . SER B 1 132 ? 19.044 8.586 56.388 1.00 69.23 132 SER B N 1
ATOM 2041 C CA . SER B 1 132 ? 20.267 8.536 57.175 1.00 59.68 132 SER B CA 1
ATOM 2042 C C . SER B 1 132 ? 21.291 9.495 56.589 1.00 59.49 132 SER B C 1
ATOM 2043 O O . SER B 1 132 ? 21.505 9.537 55.372 1.00 60.34 132 SER B O 1
ATOM 2046 N N . ASP B 1 133 ? 21.933 10.252 57.471 1.00 48.35 133 ASP B N 1
ATOM 2047 C CA . ASP B 1 133 ? 22.952 11.221 57.084 1.00 41.98 133 ASP B CA 1
ATOM 2048 C C . ASP B 1 133 ? 24.311 10.623 57.434 1.00 41.12 133 ASP B C 1
ATOM 2049 O O . ASP B 1 133 ? 24.799 10.735 58.563 1.00 34.29 133 ASP B O 1
ATOM 2054 N N . GLN B 1 134 ? 24.910 9.962 56.446 1.00 34.74 134 GLN B N 1
ATOM 2055 C CA . GLN B 1 134 ? 26.171 9.259 56.594 1.00 37.58 134 GLN B CA 1
ATOM 2056 C C . GLN B 1 134 ? 27.056 9.604 55.409 1.00 37.63 134 GLN B C 1
ATOM 2057 O O . GLN B 1 134 ? 26.565 9.975 54.339 1.00 38.15 134 GLN B O 1
ATOM 2063 N N . VAL B 1 135 ? 28.368 9.500 55.614 1.00 35.42 135 VAL B N 1
ATOM 2064 C CA . VAL B 1 135 ? 29.343 9.705 54.553 1.00 34.17 135 VAL B CA 1
ATOM 2065 C C . VAL B 1 135 ? 30.356 8.573 54.602 1.00 32.26 135 VAL B C 1
ATOM 2066 O O . VAL B 1 135 ? 30.475 7.854 55.596 1.00 32.11 135 VAL B O 1
ATOM 2070 N N . VAL B 1 136 ? 31.087 8.420 53.501 1.00 35.96 136 VAL B N 1
ATOM 2071 C CA . VAL B 1 136 ? 32.171 7.454 53.386 1.00 30.51 136 VAL B CA 1
ATOM 2072 C C . VAL B 1 136 ? 33.484 8.223 53.310 1.00 32.17 136 VAL B C 1
ATOM 2073 O O . VAL B 1 136 ? 33.582 9.227 52.600 1.00 31.32 136 VAL B O 1
ATOM 2077 N N . ILE B 1 137 ? 34.489 7.763 54.055 1.00 28.91 137 ILE B N 1
ATOM 2078 C CA . ILE B 1 137 ? 35.783 8.428 54.106 1.00 27.30 137 ILE B CA 1
ATOM 2079 C C . ILE B 1 137 ? 36.842 7.463 53.592 1.00 32.03 137 ILE B C 1
ATOM 2080 O O . ILE B 1 137 ? 36.658 6.244 53.589 1.00 31.54 137 ILE B O 1
ATOM 2085 N N . ASP B 1 138 ? 37.976 8.024 53.169 1.00 31.11 138 ASP B N 1
ATOM 2086 C CA . ASP B 1 138 ? 38.993 7.259 52.454 1.00 33.02 138 ASP B CA 1
ATOM 2087 C C . ASP B 1 138 ? 40.037 6.623 53.377 1.00 35.61 138 ASP B C 1
ATOM 2088 O O . ASP B 1 138 ? 41.176 6.402 52.955 1.00 32.82 138 ASP B O 1
ATOM 2093 N N . LYS B 1 139 ? 39.679 6.308 54.619 1.00 34.02 139 LYS B N 1
ATOM 2094 C CA . LYS B 1 139 ? 40.570 5.607 55.528 1.00 30.32 139 LYS B CA 1
ATOM 2095 C C . LYS B 1 139 ? 39.829 4.427 56.138 1.00 31.22 139 LYS B C 1
ATOM 2096 O O . LYS B 1 139 ? 38.600 4.425 56.248 1.00 33.99 139 LYS B O 1
ATOM 2102 N N . GLY B 1 140 ? 40.591 3.412 56.537 1.00 31.83 140 GLY B N 1
ATOM 2103 C CA . GLY B 1 140 ? 39.997 2.162 56.965 1.00 33.68 140 GLY B CA 1
ATOM 2104 C C . GLY B 1 140 ? 40.846 1.431 57.979 1.00 35.35 140 GLY B C 1
ATOM 2105 O O . GLY B 1 140 ? 41.759 2.029 58.559 1.00 33.55 140 GLY B O 1
ATOM 2106 N N . SER B 1 141 ? 40.555 0.141 58.200 1.00 33.84 141 SER B N 1
ATOM 2107 C CA . SER B 1 141 ? 41.291 -0.620 59.209 1.00 40.85 141 SER B CA 1
ATOM 2108 C C . SER B 1 141 ? 42.785 -0.631 58.924 1.00 42.97 141 SER B C 1
ATOM 2109 O O . SER B 1 141 ? 43.595 -0.637 59.858 1.00 42.49 141 SER B O 1
ATOM 2112 N N . VAL B 1 142 ? 43.167 -0.607 57.644 1.00 40.75 142 VAL B N 1
ATOM 2113 C CA . VAL B 1 142 ? 44.580 -0.536 57.290 1.00 43.48 142 VAL B CA 1
ATOM 2114 C C . VAL B 1 142 ? 45.227 0.697 57.908 1.00 42.02 142 VAL B C 1
ATOM 2115 O O . VAL B 1 142 ? 46.411 0.679 58.268 1.00 45.30 142 VAL B O 1
ATOM 2119 N N . ASN B 1 143 ? 44.463 1.771 58.077 1.00 38.48 143 ASN B N 1
ATOM 2120 C CA . ASN B 1 143 ? 44.988 3.018 58.614 1.00 39.26 143 ASN B CA 1
ATOM 2121 C C . ASN B 1 143 ? 44.783 3.156 60.122 1.00 37.59 143 ASN B C 1
ATOM 2122 O O . ASN B 1 143 ? 45.080 4.218 60.682 1.00 33.41 143 ASN B O 1
ATOM 2127 N N . GLY B 1 144 ? 44.299 2.115 60.793 1.00 38.81 144 GLY B N 1
ATOM 2128 C CA . GLY B 1 144 ? 44.058 2.222 62.217 1.00 40.28 144 GLY B CA 1
ATOM 2129 C C . GLY B 1 144 ? 42.732 2.843 62.592 1.00 40.52 144 GLY B C 1
ATOM 2130 O O . GLY B 1 144 ? 42.580 3.316 63.723 1.00 45.58 144 GLY B O 1
ATOM 2131 N N . VAL B 1 145 ? 41.767 2.865 61.677 1.00 38.41 145 VAL B N 1
ATOM 2132 C CA . VAL B 1 145 ? 40.441 3.402 61.965 1.00 35.61 145 VAL B CA 1
ATOM 2133 C C . VAL B 1 145 ? 39.622 2.338 62.689 1.00 36.06 145 VAL B C 1
ATOM 2134 O O . VAL B 1 145 ? 39.610 1.170 62.287 1.00 38.95 145 VAL B O 1
ATOM 2138 N N . TYR B 1 146 ? 38.928 2.735 63.755 1.00 33.83 146 TYR B N 1
ATOM 2139 C CA . TYR B 1 146 ? 38.138 1.796 64.539 1.00 36.07 146 TYR B CA 1
ATOM 2140 C C . TYR B 1 146 ? 36.698 2.276 64.656 1.00 33.05 146 TYR B C 1
ATOM 2141 O O . TYR B 1 146 ? 36.394 3.465 64.511 1.00 32.92 146 TYR B O 1
ATOM 2150 N N . GLU B 1 147 ? 35.818 1.315 64.924 1.00 35.99 147 GLU B N 1
ATOM 2151 C CA . GLU B 1 147 ? 34.405 1.593 65.125 1.00 35.54 147 GLU B CA 1
ATOM 2152 C C . GLU B 1 147 ? 34.201 2.469 66.359 1.00 33.32 147 GLU B C 1
ATOM 2153 O O . GLU B 1 147 ? 34.708 2.169 67.443 1.00 33.04 147 GLU B O 1
ATOM 2159 N N . GLY B 1 148 ? 33.470 3.565 66.185 1.00 30.48 148 GLY B N 1
ATOM 2160 C CA . GLY B 1 148 ? 33.225 4.499 67.264 1.00 28.11 148 GLY B CA 1
ATOM 2161 C C . GLY B 1 148 ? 34.233 5.617 67.389 1.00 30.65 148 GLY B C 1
ATOM 2162 O O . GLY B 1 148 ? 34.168 6.383 68.358 1.00 27.76 148 GLY B O 1
ATOM 2163 N N . GLN B 1 149 ? 35.163 5.734 66.444 1.00 27.55 149 GLN B N 1
ATOM 2164 C CA . GLN B 1 149 ? 36.203 6.750 66.462 1.00 25.26 149 GLN B CA 1
ATOM 2165 C C . GLN B 1 149 ? 35.626 8.104 66.049 1.00 23.26 149 GLN B C 1
ATOM 2166 O O . GLN B 1 149 ? 34.819 8.185 65.116 1.00 25.35 149 GLN B O 1
ATOM 2172 N N . PRO B 1 150 ? 36.013 9.177 66.717 1.00 24.25 150 PRO B N 1
ATOM 2173 C CA . PRO B 1 150 ? 35.476 10.494 66.359 1.00 27.04 150 PRO B CA 1
ATOM 2174 C C . PRO B 1 150 ? 36.082 11.033 65.074 1.00 26.66 150 PRO B C 1
ATOM 2175 O O . PRO B 1 150 ? 37.244 10.781 64.747 1.00 28.30 150 PRO B O 1
ATOM 2179 N N . VAL B 1 151 ? 35.268 11.782 64.334 1.00 25.15 151 VAL B N 1
ATOM 2180 C CA . VAL B 1 151 ? 35.750 12.623 63.246 1.00 24.76 151 VAL B CA 1
ATOM 2181 C C . VAL B 1 151 ? 35.369 14.060 63.568 1.00 25.00 151 VAL B C 1
ATOM 2182 O O . VAL B 1 151 ? 34.288 14.322 64.110 1.00 25.42 151 VAL B O 1
ATOM 2186 N N . ILE B 1 152 ? 36.283 14.987 63.275 1.00 22.08 152 ILE B N 1
ATOM 2187 C CA . ILE B 1 152 ? 36.144 16.383 63.661 1.00 21.62 152 ILE B CA 1
ATOM 2188 C C . ILE B 1 152 ? 36.520 17.286 62.492 1.00 26.96 152 ILE B C 1
ATOM 2189 O O . ILE B 1 152 ? 37.177 16.872 61.531 1.00 24.55 152 ILE B O 1
ATOM 2194 N N . SER B 1 153 ? 36.079 18.532 62.582 1.00 24.97 153 SER B N 1
ATOM 2195 C CA . SER B 1 153 ? 36.683 19.628 61.847 1.00 27.36 153 SER B CA 1
ATOM 2196 C C . SER B 1 153 ? 37.349 20.555 62.854 1.00 25.13 153 SER B C 1
ATOM 2197 O O . SER B 1 153 ? 37.272 20.351 64.068 1.00 26.07 153 SER B O 1
ATOM 2200 N N . ASP B 1 154 ? 38.010 21.587 62.338 1.00 21.22 154 ASP B N 1
ATOM 2201 C CA . ASP B 1 154 ? 38.628 22.577 63.207 1.00 28.52 154 ASP B CA 1
ATOM 2202 C C . ASP B 1 154 ? 37.597 23.341 64.030 1.00 25.40 154 ASP B C 1
ATOM 2203 O O . ASP B 1 154 ? 37.965 23.972 65.025 1.00 26.95 154 ASP B O 1
ATOM 2208 N N . LYS B 1 155 ? 36.322 23.294 63.638 1.00 25.70 155 LYS B N 1
ATOM 2209 C CA . LYS B 1 155 ? 35.261 24.029 64.314 1.00 27.12 155 LYS B CA 1
ATOM 2210 C C . LYS B 1 155 ? 34.358 23.155 65.183 1.00 23.36 155 LYS B C 1
ATOM 2211 O O . LYS B 1 155 ? 33.603 23.701 65.994 1.00 23.55 155 LYS B O 1
ATOM 2217 N N . GLY B 1 156 ? 34.390 21.835 65.042 1.00 22.02 156 GLY B N 1
ATOM 2218 C CA . GLY B 1 156 ? 33.548 21.019 65.901 1.00 24.05 156 GLY B CA 1
ATOM 2219 C C . GLY B 1 156 ? 33.538 19.558 65.510 1.00 23.00 156 GLY B C 1
ATOM 2220 O O . GLY B 1 156 ? 34.120 19.141 64.503 1.00 22.43 156 GLY B O 1
ATOM 2221 N N . VAL B 1 157 ? 32.877 18.772 66.365 1.00 19.64 157 VAL B N 1
ATOM 2222 C CA . VAL B 1 157 ? 32.669 17.356 66.095 1.00 22.25 157 VAL B CA 1
ATOM 2223 C C . VAL B 1 157 ? 31.764 17.216 64.881 1.00 24.65 157 VAL B C 1
ATOM 2224 O O . VAL B 1 157 ? 30.721 17.878 64.786 1.00 18.65 157 VAL B O 1
ATOM 2228 N N . VAL B 1 158 ? 32.157 16.346 63.945 1.00 20.66 158 VAL B N 1
ATOM 2229 C CA . VAL B 1 158 ? 31.367 16.103 62.740 1.00 20.97 158 VAL B CA 1
ATOM 2230 C C . VAL B 1 158 ? 30.575 14.803 62.881 1.00 22.74 158 VAL B C 1
ATOM 2231 O O . VAL B 1 158 ? 29.459 14.684 62.360 1.00 21.85 158 VAL B O 1
ATOM 2235 N N . GLY B 1 159 ? 31.135 13.826 63.582 1.00 19.39 159 GLY B N 1
ATOM 2236 C CA . GLY B 1 159 ? 30.459 12.540 63.703 1.00 22.46 159 GLY B CA 1
ATOM 2237 C C . GLY B 1 159 ? 31.407 11.456 64.198 1.00 22.90 159 GLY B C 1
ATOM 2238 O O . GLY B 1 159 ? 32.401 11.741 64.871 1.00 22.22 159 GLY B O 1
ATOM 2239 N N . GLN B 1 160 ? 31.076 10.213 63.855 1.00 22.13 160 GLN B N 1
ATOM 2240 C CA . GLN B 1 160 ? 31.875 9.094 64.335 1.00 26.69 160 GLN B CA 1
ATOM 2241 C C . GLN B 1 160 ? 31.814 7.933 63.351 1.00 24.86 160 GLN B C 1
ATOM 2242 O O . GLN B 1 160 ? 30.826 7.751 62.636 1.00 26.57 160 GLN B O 1
ATOM 2248 N N . VAL B 1 161 ? 32.892 7.150 63.328 1.00 29.68 161 VAL B N 1
ATOM 2249 C CA . VAL B 1 161 ? 32.985 5.977 62.462 1.00 30.34 161 VAL B CA 1
ATOM 2250 C C . VAL B 1 161 ? 32.013 4.911 62.956 1.00 27.92 161 VAL B C 1
ATOM 2251 O O . VAL B 1 161 ? 32.074 4.498 64.118 1.00 34.35 161 VAL B O 1
ATOM 2255 N N . VAL B 1 162 ? 31.125 4.445 62.077 1.00 30.34 162 VAL B N 1
ATOM 2256 C CA . VAL B 1 162 ? 30.186 3.386 62.430 1.00 31.12 162 VAL B CA 1
ATOM 2257 C C . VAL B 1 162 ? 30.490 2.050 61.748 1.00 38.68 162 VAL B C 1
ATOM 2258 O O . VAL B 1 162 ? 29.959 1.018 62.190 1.00 34.16 162 VAL B O 1
ATOM 2262 N N . ALA B 1 163 ? 31.315 2.028 60.700 1.00 34.60 163 ALA B N 1
ATOM 2263 C CA . ALA B 1 163 ? 31.597 0.791 59.978 1.00 38.46 163 ALA B CA 1
ATOM 2264 C C . ALA B 1 163 ? 32.935 0.938 59.277 1.00 37.69 163 ALA B C 1
ATOM 2265 O O . ALA B 1 163 ? 33.129 1.884 58.508 1.00 35.55 163 ALA B O 1
ATOM 2267 N N . VAL B 1 164 ? 33.846 0.007 59.545 1.00 36.06 164 VAL B N 1
ATOM 2268 C CA . VAL B 1 164 ? 35.230 0.087 59.098 1.00 34.88 164 VAL B CA 1
ATOM 2269 C C . VAL B 1 164 ? 35.475 -1.034 58.101 1.00 41.54 164 VAL B C 1
ATOM 2270 O O . VAL B 1 164 ? 35.339 -2.217 58.438 1.00 43.57 164 VAL B O 1
ATOM 2274 N N . ALA B 1 165 ? 35.832 -0.665 56.881 1.00 42.94 165 ALA B N 1
ATOM 2275 C CA . ALA B 1 165 ? 36.378 -1.604 55.920 1.00 44.13 165 ALA B CA 1
ATOM 2276 C C . ALA B 1 165 ? 37.899 -1.464 55.884 1.00 42.24 165 ALA B C 1
ATOM 2277 O O . ALA B 1 165 ? 38.519 -0.791 56.717 1.00 36.14 165 ALA B O 1
ATOM 2279 N N . LYS B 1 166 ? 38.514 -2.098 54.890 1.00 50.93 166 LYS B N 1
ATOM 2280 C CA . LYS B 1 166 ? 39.969 -2.158 54.825 1.00 45.61 166 LYS B CA 1
ATOM 2281 C C . LYS B 1 166 ? 40.549 -0.799 54.465 1.00 38.61 166 LYS B C 1
ATOM 2282 O O . LYS B 1 166 ? 41.471 -0.304 55.127 1.00 38.02 166 LYS B O 1
ATOM 2288 N N . LEU B 1 167 ? 40.001 -0.170 53.427 1.00 37.90 167 LEU B N 1
ATOM 2289 C CA . LEU B 1 167 ? 40.518 1.087 52.907 1.00 44.00 167 LEU B CA 1
ATOM 2290 C C . LEU B 1 167 ? 39.554 2.254 53.068 1.00 39.47 167 LEU B C 1
ATOM 2291 O O . LEU B 1 167 ? 39.953 3.399 52.823 1.00 36.47 167 LEU B O 1
ATOM 2296 N N . THR B 1 168 ? 38.295 2.000 53.424 1.00 35.96 168 THR B N 1
ATOM 2297 C CA . THR B 1 168 ? 37.314 3.062 53.601 1.00 35.47 168 THR B CA 1
ATOM 2298 C C . THR B 1 168 ? 36.463 2.757 54.831 1.00 33.92 168 THR B C 1
ATOM 2299 O O . THR B 1 168 ? 36.474 1.641 55.355 1.00 35.07 168 THR B O 1
ATOM 2303 N N . SER B 1 169 ? 35.733 3.770 55.303 1.00 32.60 169 SER B N 1
ATOM 2304 C CA . SER B 1 169 ? 34.838 3.624 56.450 1.00 34.93 169 SER B CA 1
ATOM 2305 C C . SER B 1 169 ? 33.620 4.517 56.268 1.00 32.66 169 SER B C 1
ATOM 2306 O O . SER B 1 169 ? 33.677 5.542 55.581 1.00 28.49 169 SER B O 1
ATOM 2309 N N . ARG B 1 170 ? 32.521 4.117 56.904 1.00 29.51 170 ARG B N 1
ATOM 2310 C CA . ARG B 1 170 ? 31.293 4.900 56.933 1.00 35.28 170 ARG B CA 1
ATOM 2311 C C . ARG B 1 170 ? 31.234 5.711 58.224 1.00 32.09 170 ARG B C 1
ATOM 2312 O O . ARG B 1 170 ? 31.600 5.219 59.297 1.00 35.00 170 ARG B O 1
ATOM 2320 N N . VAL B 1 171 ? 30.786 6.958 58.119 1.00 32.11 171 VAL B N 1
ATOM 2321 C CA . VAL B 1 171 ? 30.731 7.871 59.257 1.00 29.02 171 VAL B CA 1
ATOM 2322 C C . VAL B 1 171 ? 29.297 8.354 59.439 1.00 28.64 171 VAL B C 1
ATOM 2323 O O . VAL B 1 171 ? 28.648 8.773 58.473 1.00 27.62 171 VAL B O 1
ATOM 2327 N N . LEU B 1 172 ? 28.815 8.293 60.679 1.00 27.88 172 LEU B N 1
ATOM 2328 C CA . LEU B 1 172 ? 27.519 8.838 61.062 1.00 25.36 172 LEU B CA 1
ATOM 2329 C C . LEU B 1 172 ? 27.707 10.281 61.513 1.00 22.37 172 LEU B C 1
ATOM 2330 O O . LEU B 1 172 ? 28.496 10.544 62.423 1.00 23.85 172 LEU B O 1
ATOM 2335 N N . LEU B 1 173 ? 26.997 11.212 60.882 1.00 21.59 173 LEU B N 1
ATOM 2336 C CA . LEU B 1 173 ? 27.112 12.612 61.263 1.00 24.41 173 LEU B CA 1
ATOM 2337 C C . LEU B 1 173 ? 26.288 12.867 62.525 1.00 27.74 173 LEU B C 1
ATOM 2338 O O . LEU B 1 173 ? 25.271 12.206 62.765 1.00 27.15 173 LEU B O 1
ATOM 2343 N N . ILE B 1 174 ? 26.740 13.826 63.345 1.00 25.36 174 ILE B N 1
ATOM 2344 C CA . ILE B 1 174 ? 26.080 14.046 64.632 1.00 28.95 174 ILE B CA 1
ATOM 2345 C C . ILE B 1 174 ? 24.669 14.589 64.475 1.00 26.46 174 ILE B C 1
ATOM 2346 O O . ILE B 1 174 ? 23.905 14.590 65.446 1.00 24.96 174 ILE B O 1
ATOM 2351 N N . CYS B 1 175 ? 24.303 15.081 63.292 1.00 26.95 175 CYS B N 1
ATOM 2352 C CA . CYS B 1 175 ? 22.935 15.529 63.069 1.00 26.75 175 CYS B CA 1
ATOM 2353 C C . CYS B 1 175 ? 22.013 14.413 62.595 1.00 27.97 175 CYS B C 1
ATOM 2354 O O . CYS B 1 175 ? 20.837 14.673 62.326 1.00 30.21 175 CYS B O 1
ATOM 2357 N N . ASP B 1 176 ? 22.508 13.187 62.482 1.00 27.62 176 ASP B N 1
ATOM 2358 C CA . ASP B 1 176 ? 21.643 12.064 62.147 1.00 31.19 176 ASP B CA 1
ATOM 2359 C C . ASP B 1 176 ? 20.759 11.733 63.341 1.00 26.87 176 ASP B C 1
ATOM 2360 O O . ASP B 1 176 ? 21.196 11.822 64.490 1.00 26.06 176 ASP B O 1
ATOM 2365 N N . ALA B 1 177 ? 19.509 11.344 63.069 1.00 28.91 177 ALA B N 1
ATOM 2366 C CA . ALA B 1 177 ? 18.579 11.039 64.156 1.00 30.87 177 ALA B CA 1
ATOM 2367 C C . ALA B 1 177 ? 19.057 9.890 65.045 1.00 28.53 177 ALA B C 1
ATOM 2368 O O . ALA B 1 177 ? 18.673 9.830 66.216 1.00 28.91 177 ALA B O 1
ATOM 2370 N N . THR B 1 178 ? 19.885 8.983 64.527 1.00 26.26 178 THR B N 1
ATOM 2371 C CA . THR B 1 178 ? 20.421 7.888 65.327 1.00 25.26 178 THR B CA 1
ATOM 2372 C C . THR B 1 178 ? 21.725 8.249 66.033 1.00 28.25 178 THR B C 1
ATOM 2373 O O . THR B 1 178 ? 22.325 7.381 66.674 1.00 27.37 178 THR B O 1
ATOM 2377 N N . HIS B 1 179 ? 22.181 9.497 65.938 1.00 25.28 179 HIS B N 1
ATOM 2378 C CA . HIS B 1 179 ? 23.379 9.927 66.644 1.00 25.06 179 HIS B CA 1
ATOM 2379 C C . HIS B 1 179 ? 23.007 10.735 67.879 1.00 27.92 179 HIS B C 1
ATOM 2380 O O . HIS B 1 179 ? 22.200 11.672 67.807 1.00 26.16 179 HIS B O 1
ATOM 2387 N N . ALA B 1 180 ? 23.613 10.378 69.002 1.00 23.63 180 ALA B N 1
ATOM 2388 C CA . ALA B 1 180 ? 23.562 11.181 70.205 1.00 24.27 180 ALA B CA 1
ATOM 2389 C C . ALA B 1 180 ? 24.932 11.127 70.859 1.00 23.30 180 ALA B C 1
ATOM 2390 O O . ALA B 1 180 ? 25.643 10.123 70.763 1.00 24.23 180 ALA B O 1
ATOM 2392 N N . LEU B 1 181 ? 25.314 12.220 71.500 1.00 24.91 181 LEU B N 1
ATOM 2393 C CA . LEU B 1 181 ? 26.563 12.237 72.237 1.00 24.13 181 LEU B CA 1
ATOM 2394 C C . LEU B 1 181 ? 26.411 13.114 73.467 1.00 25.79 181 LEU B C 1
ATOM 2395 O O . LEU B 1 181 ? 25.669 14.104 73.446 1.00 24.73 181 LEU B O 1
ATOM 2400 N N . PRO B 1 182 ? 27.088 12.762 74.556 1.00 28.74 182 PRO B N 1
ATOM 2401 C CA . PRO B 1 182 ? 26.962 13.544 75.789 1.00 26.25 182 PRO B CA 1
ATOM 2402 C C . PRO B 1 182 ? 27.785 14.817 75.712 1.00 27.36 182 PRO B C 1
ATOM 2403 O O . PRO B 1 182 ? 28.928 14.822 75.240 1.00 24.33 182 PRO B O 1
ATOM 2407 N N . ILE B 1 183 ? 27.183 15.918 76.160 1.00 23.42 183 ILE B N 1
ATOM 2408 C CA . ILE B 1 183 ? 27.844 17.208 76.096 1.00 23.16 183 ILE B CA 1
ATOM 2409 C C . ILE B 1 183 ? 27.778 17.884 77.461 1.00 23.98 183 ILE B C 1
ATOM 2410 O O . ILE B 1 183 ? 27.057 17.463 78.371 1.00 17.91 183 ILE B O 1
ATOM 2415 N N . GLN B 1 184 ? 28.537 18.967 77.573 1.00 25.06 184 GLN B N 1
ATOM 2416 C CA . GLN B 1 184 ? 28.595 19.774 78.779 1.00 24.14 184 GLN B CA 1
ATOM 2417 C C . GLN B 1 184 ? 28.515 21.234 78.373 1.00 22.79 184 GLN B C 1
ATOM 2418 O O . GLN B 1 184 ? 29.170 21.654 77.413 1.00 24.51 184 GLN B O 1
ATOM 2424 N N . VAL B 1 185 ? 27.710 21.998 79.107 1.00 26.91 185 VAL B N 1
ATOM 2425 C CA . VAL B 1 185 ? 27.619 23.431 78.878 1.00 21.29 185 VAL B CA 1
ATOM 2426 C C . VAL B 1 185 ? 28.871 24.091 79.433 1.00 23.63 185 VAL B C 1
ATOM 2427 O O . VAL B 1 185 ? 29.261 23.855 80.582 1.00 22.92 185 VAL B O 1
ATOM 2431 N N . LEU B 1 186 ? 29.532 24.889 78.596 1.00 27.34 186 LEU B N 1
ATOM 2432 C CA . LEU B 1 186 ? 30.772 25.543 78.997 1.00 28.36 186 LEU B CA 1
ATOM 2433 C C . LEU B 1 186 ? 30.549 26.491 80.165 1.00 26.07 186 LEU B C 1
ATOM 2434 O O . LEU B 1 186 ? 31.344 26.520 81.110 1.00 26.38 186 LEU B O 1
ATOM 2439 N N . ARG B 1 187 ? 29.473 27.281 80.106 1.00 26.83 187 ARG B N 1
ATOM 2440 C CA . ARG B 1 187 ? 29.250 28.331 81.098 1.00 29.99 187 ARG B CA 1
ATOM 2441 C C . ARG B 1 187 ? 29.071 27.768 82.507 1.00 28.84 187 ARG B C 1
ATOM 2442 O O . ARG B 1 187 ? 29.631 28.313 83.465 1.00 29.79 187 ARG B O 1
ATOM 2450 N N . ASN B 1 188 ? 28.302 26.676 82.667 1.00 26.65 188 ASN B N 1
ATOM 2451 C CA . ASN B 1 188 ? 27.925 26.258 84.017 1.00 28.89 188 ASN B CA 1
ATOM 2452 C C . ASN B 1 188 ? 27.984 24.755 84.264 1.00 31.81 188 ASN B C 1
ATOM 2453 O O . ASN B 1 188 ? 27.362 24.285 85.227 1.00 29.77 188 ASN B O 1
ATOM 2458 N N . ASP B 1 189 ? 28.663 23.986 83.412 1.00 29.64 189 ASP B N 1
ATOM 2459 C CA . ASP B 1 189 ? 28.975 22.572 83.616 1.00 29.79 189 ASP B CA 1
ATOM 2460 C C . ASP B 1 189 ? 27.777 21.636 83.508 1.00 28.76 189 ASP B C 1
ATOM 2461 O O . ASP B 1 189 ? 27.915 20.444 83.808 1.00 34.14 189 ASP B O 1
ATOM 2466 N N . ILE B 1 190 ? 26.607 22.118 83.094 1.00 23.73 190 ILE B N 1
ATOM 2467 C CA . ILE B 1 190 ? 25.459 21.227 82.985 1.00 27.30 190 ILE B CA 1
ATOM 2468 C C . ILE B 1 190 ? 25.733 20.163 81.925 1.00 28.44 190 ILE B C 1
ATOM 2469 O O . ILE B 1 190 ? 26.281 20.452 80.849 1.00 27.57 190 ILE B O 1
ATOM 2474 N N . ARG B 1 191 ? 25.355 18.920 82.228 1.00 24.81 191 ARG B N 1
ATOM 2475 C CA . ARG B 1 191 ? 25.615 17.785 81.353 1.00 28.67 191 ARG B CA 1
ATOM 2476 C C . ARG B 1 191 ? 24.300 17.223 80.836 1.00 28.03 191 ARG B C 1
ATOM 2477 O O . ARG B 1 191 ? 23.344 17.078 81.594 1.00 27.23 191 ARG B O 1
ATOM 2485 N N . VAL B 1 192 ? 24.251 16.910 79.543 1.00 27.90 192 VAL B N 1
ATOM 2486 C CA . VAL B 1 192 ? 23.015 16.464 78.915 1.00 25.21 192 VAL B CA 1
ATOM 2487 C C . VAL B 1 192 ? 23.359 15.870 77.558 1.00 26.94 192 VAL B C 1
ATOM 2488 O O . VAL B 1 192 ? 24.414 16.172 76.987 1.00 27.66 192 VAL B O 1
ATOM 2492 N N . ILE B 1 193 ? 22.501 14.981 77.063 1.00 28.13 193 ILE B N 1
ATOM 2493 C CA . ILE B 1 193 ? 22.719 14.330 75.778 1.00 27.41 193 ILE B CA 1
ATOM 2494 C C . ILE B 1 193 ? 22.191 15.234 74.670 1.00 27.43 193 ILE B C 1
ATOM 2495 O O . ILE B 1 193 ? 21.088 15.791 74.772 1.00 26.82 193 ILE B O 1
ATOM 2500 N N . ALA B 1 194 ? 22.974 15.390 73.611 1.00 23.39 194 ALA B N 1
ATOM 2501 C CA . ALA B 1 194 ? 22.555 16.134 72.430 1.00 22.66 194 ALA B CA 1
ATOM 2502 C C . ALA B 1 194 ? 22.396 15.140 71.289 1.00 24.96 194 ALA B C 1
ATOM 2503 O O . ALA B 1 194 ? 23.349 14.436 70.943 1.00 25.08 194 ALA B O 1
ATOM 2505 N N . ALA B 1 195 ? 21.192 15.066 70.729 1.00 24.60 195 ALA B N 1
ATOM 2506 C CA . ALA B 1 195 ? 20.867 14.093 69.702 1.00 25.85 195 ALA B CA 1
ATOM 2507 C C . ALA B 1 195 ? 20.616 14.793 68.378 1.00 27.98 195 ALA B C 1
ATOM 2508 O O . ALA B 1 195 ? 20.121 15.923 68.339 1.00 25.87 195 ALA B O 1
ATOM 2510 N N . GLY B 1 196 ? 20.983 14.112 67.294 1.00 25.38 196 GLY B N 1
ATOM 2511 C CA . GLY B 1 196 ? 20.642 14.599 65.980 1.00 25.94 196 GLY B CA 1
ATOM 2512 C C . GLY B 1 196 ? 19.162 14.437 65.697 1.00 29.90 196 GLY B C 1
ATOM 2513 O O . GLY B 1 196 ? 18.492 13.548 66.224 1.00 30.99 196 GLY B O 1
ATOM 2514 N N . ASN B 1 197 ? 18.647 15.324 64.854 1.00 31.26 197 ASN B N 1
ATOM 2515 C CA . ASN B 1 197 ? 17.241 15.322 64.477 1.00 34.81 197 ASN B CA 1
ATOM 2516 C C . ASN B 1 197 ? 17.097 15.347 62.956 1.00 39.81 197 ASN B C 1
ATOM 2517 O O . ASN B 1 197 ? 16.129 15.892 62.420 1.00 40.51 197 ASN B O 1
ATOM 2522 N N . GLY B 1 198 ? 18.046 14.738 62.245 1.00 34.44 198 GLY B N 1
ATOM 2523 C CA . GLY B 1 198 ? 18.121 14.911 60.809 1.00 33.88 198 GLY B CA 1
ATOM 2524 C C . GLY B 1 198 ? 18.972 16.123 60.498 1.00 37.99 198 GLY B C 1
ATOM 2525 O O . GLY B 1 198 ? 18.944 17.097 61.253 1.00 42.62 198 GLY B O 1
ATOM 2526 N N . CYS B 1 199 ? 19.740 16.087 59.412 1.00 37.33 199 CYS B N 1
ATOM 2527 C CA . CYS B 1 199 ? 20.721 17.134 59.154 1.00 42.76 199 CYS B CA 1
ATOM 2528 C C . CYS B 1 199 ? 20.135 18.373 58.492 1.00 44.46 199 CYS B C 1
ATOM 2529 O O . CYS B 1 199 ? 20.894 19.282 58.145 1.00 43.55 199 CYS B O 1
ATOM 2532 N N . THR B 1 200 ? 18.817 18.438 58.329 1.00 44.35 200 THR B N 1
ATOM 2533 C CA . THR B 1 200 ? 18.140 19.679 57.979 1.00 47.95 200 THR B CA 1
ATOM 2534 C C . THR B 1 200 ? 17.744 20.493 59.205 1.00 49.04 200 THR B C 1
ATOM 2535 O O . THR B 1 200 ? 17.206 21.595 59.052 1.00 49.25 200 THR B O 1
ATOM 2539 N N . ASP B 1 201 ? 18.001 19.980 60.407 1.00 47.64 201 ASP B N 1
ATOM 2540 C CA . ASP B 1 201 ? 17.554 20.579 61.655 1.00 43.00 201 ASP B CA 1
ATOM 2541 C C . ASP B 1 201 ? 18.719 20.666 62.634 1.00 39.84 201 ASP B C 1
ATOM 2542 O O . ASP B 1 201 ? 19.763 20.034 62.456 1.00 41.04 201 ASP B O 1
ATOM 2547 N N . ASP B 1 202 ? 18.539 21.474 63.677 1.00 36.52 202 ASP B N 1
ATOM 2548 C CA . ASP B 1 202 ? 19.541 21.559 64.724 1.00 32.22 202 ASP B CA 1
ATOM 2549 C C . ASP B 1 202 ? 19.502 20.301 65.585 1.00 33.81 202 ASP B C 1
ATOM 2550 O O . ASP B 1 202 ? 18.575 19.488 65.504 1.00 32.87 202 ASP B O 1
ATOM 2555 N N . LEU B 1 203 ? 20.524 20.149 66.428 1.00 26.29 203 LEU B N 1
ATOM 2556 C CA . LEU B 1 203 ? 20.506 19.087 67.422 1.00 26.62 203 LEU B CA 1
ATOM 2557 C C . LEU B 1 203 ? 19.433 19.352 68.474 1.00 28.16 203 LEU B C 1
ATOM 2558 O O . LEU B 1 203 ? 19.090 20.499 68.774 1.00 26.54 203 LEU B O 1
ATOM 2563 N N . GLN B 1 204 ? 18.919 18.269 69.046 1.00 26.79 204 GLN B N 1
ATOM 2564 C CA . GLN B 1 204 ? 17.947 18.308 70.133 1.00 27.81 204 GLN B CA 1
ATOM 2565 C C . GLN B 1 204 ? 18.622 17.869 71.421 1.00 23.94 204 GLN B C 1
ATOM 2566 O O . GLN B 1 204 ? 19.174 16.770 71.485 1.00 25.38 204 GLN B O 1
ATOM 2572 N N . LEU B 1 205 ? 18.559 18.705 72.444 1.00 24.39 205 LEU B N 1
ATOM 2573 C CA . LEU B 1 205 ? 18.909 18.244 73.777 1.00 27.78 205 LEU B CA 1
ATOM 2574 C C . LEU B 1 205 ? 17.755 17.420 74.334 1.00 24.75 205 LEU B C 1
ATOM 2575 O O . LEU B 1 205 ? 16.606 17.580 73.925 1.00 31.48 205 LEU B O 1
ATOM 2580 N N . GLU B 1 206 ? 18.065 16.498 75.232 1.00 25.25 206 GLU B N 1
ATOM 2581 C CA . GLU B 1 206 ? 16.975 15.766 75.858 1.00 32.66 206 GLU B CA 1
ATOM 2582 C C . GLU B 1 206 ? 16.165 16.712 76.738 1.00 34.09 206 GLU B C 1
ATOM 2583 O O . GLU B 1 206 ? 16.696 17.667 77.312 1.00 30.33 206 GLU B O 1
ATOM 2589 N N . HIS B 1 207 ? 14.860 16.453 76.808 1.00 33.95 207 HIS B N 1
ATOM 2590 C CA . HIS B 1 207 ? 13.960 17.267 77.616 1.00 38.12 207 HIS B CA 1
ATOM 2591 C C . HIS B 1 207 ? 14.509 17.442 79.024 1.00 32.78 207 HIS B C 1
ATOM 2592 O O . HIS B 1 207 ? 14.939 16.480 79.665 1.00 34.44 207 HIS B O 1
ATOM 2599 N N . LEU B 1 208 ? 14.520 18.684 79.486 1.00 34.23 208 LEU B N 1
ATOM 2600 C CA . LEU B 1 208 ? 15.107 19.066 80.759 1.00 35.33 208 LEU B CA 1
ATOM 2601 C C . LEU B 1 208 ? 14.057 19.685 81.678 1.00 29.81 208 LEU B C 1
ATOM 2602 O O . LEU B 1 208 ? 13.009 20.149 81.212 1.00 33.09 208 LEU B O 1
ATOM 2607 N N . PRO B 1 209 ? 14.292 19.692 82.989 1.00 31.92 209 PRO B N 1
ATOM 2608 C CA . PRO B 1 209 ? 13.325 20.327 83.895 1.00 36.33 209 PRO B CA 1
ATOM 2609 C C . PRO B 1 209 ? 13.185 21.809 83.581 1.00 36.71 209 PRO B C 1
ATOM 2610 O O . PRO B 1 209 ? 14.104 22.443 83.053 1.00 34.50 209 PRO B O 1
ATOM 2614 N N . ALA B 1 210 ? 12.004 22.352 83.891 1.00 35.81 210 ALA B N 1
ATOM 2615 C CA . ALA B 1 210 ? 11.749 23.772 83.663 1.00 34.75 210 ALA B CA 1
ATOM 2616 C C . ALA B 1 210 ? 12.802 24.631 84.341 1.00 36.08 210 ALA B C 1
ATOM 2617 O O . ALA B 1 210 ? 13.185 25.688 83.825 1.00 37.54 210 ALA B O 1
ATOM 2619 N N . ASN B 1 211 ? 13.297 24.181 85.492 1.00 38.10 211 ASN B N 1
ATOM 2620 C CA . ASN B 1 211 ? 14.312 24.913 86.245 1.00 39.80 211 ASN B CA 1
ATOM 2621 C C . ASN B 1 211 ? 15.705 24.460 85.806 1.00 41.08 211 ASN B C 1
ATOM 2622 O O . ASN B 1 211 ? 16.476 23.854 86.555 1.00 44.72 211 ASN B O 1
ATOM 2627 N N . THR B 1 212 ? 16.018 24.763 84.552 1.00 34.64 212 THR B N 1
ATOM 2628 C CA . THR B 1 212 ? 17.333 24.490 83.984 1.00 30.78 212 THR B CA 1
ATOM 2629 C C . THR B 1 212 ? 17.876 25.795 83.436 1.00 28.80 212 THR B C 1
ATOM 2630 O O . THR B 1 212 ? 17.218 26.442 82.618 1.00 33.17 212 THR B O 1
ATOM 2634 N N . ASP B 1 213 ? 19.067 26.182 83.883 1.00 29.33 213 ASP B N 1
ATOM 2635 C CA . ASP B 1 213 ? 19.687 27.417 83.408 1.00 28.60 213 ASP B CA 1
ATOM 2636 C C . ASP B 1 213 ? 20.589 27.119 82.206 1.00 26.80 213 ASP B C 1
ATOM 2637 O O . ASP B 1 213 ? 21.819 27.153 82.276 1.00 26.68 213 ASP B O 1
ATOM 2642 N N . ILE B 1 214 ? 19.947 26.826 81.080 1.00 27.86 214 ILE B N 1
ATOM 2643 C CA . ILE B 1 214 ? 20.624 26.769 79.786 1.00 30.36 214 ILE B CA 1
ATOM 2644 C C . ILE B 1 214 ? 20.070 27.895 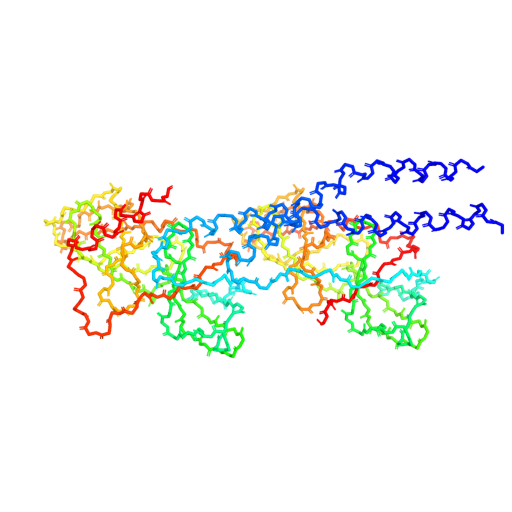78.929 1.00 30.09 214 ILE B C 1
ATOM 2645 O O . ILE B 1 214 ? 18.858 28.148 78.936 1.00 30.91 214 ILE B O 1
ATOM 2650 N N . ARG B 1 215 ? 20.954 28.564 78.183 1.00 26.82 215 ARG B N 1
ATOM 2651 C CA . ARG B 1 215 ? 20.617 29.802 77.497 1.00 27.37 215 ARG B CA 1
ATOM 2652 C C . ARG B 1 215 ? 21.014 29.752 76.029 1.00 30.50 215 ARG B C 1
ATOM 2653 O O . ARG B 1 215 ? 22.005 29.116 75.656 1.00 25.99 215 ARG B O 1
ATOM 2661 N N . VAL B 1 216 ? 20.231 30.450 75.198 1.00 27.46 216 VAL B N 1
ATOM 2662 C CA . VAL B 1 216 ? 20.634 30.674 73.818 1.00 29.85 216 VAL B CA 1
ATOM 2663 C C . VAL B 1 216 ? 22.005 31.324 73.813 1.00 29.75 216 VAL B C 1
ATOM 2664 O O . VAL B 1 216 ? 22.260 32.263 74.572 1.00 30.84 216 VAL B O 1
ATOM 2668 N N . GLY B 1 217 ? 22.899 30.815 72.969 1.00 28.14 217 GLY B N 1
ATOM 2669 C CA . GLY B 1 217 ? 24.283 31.239 72.963 1.00 28.92 217 GLY B CA 1
ATOM 2670 C C . GLY B 1 217 ? 25.220 30.401 73.812 1.00 29.81 217 GLY B C 1
ATOM 2671 O O . GLY B 1 217 ? 26.440 30.540 73.673 1.00 29.67 217 GLY B O 1
ATOM 2672 N N . ASP B 1 218 ? 24.699 29.541 74.689 1.00 26.27 218 ASP B N 1
ATOM 2673 C CA . ASP B 1 218 ? 25.573 28.672 75.466 1.00 28.62 218 ASP B CA 1
ATOM 2674 C C . ASP B 1 218 ? 26.347 27.743 74.541 1.00 25.70 218 ASP B C 1
ATOM 2675 O O . ASP B 1 218 ? 25.811 27.240 73.549 1.00 22.24 218 ASP B O 1
ATOM 2680 N N . VAL B 1 219 ? 27.606 27.502 74.889 1.00 26.14 219 VAL B N 1
ATOM 2681 C CA . VAL B 1 219 ? 28.504 26.663 74.103 1.00 25.72 219 VAL B CA 1
ATOM 2682 C C . VAL B 1 219 ? 28.483 25.258 74.691 1.00 25.48 219 VAL B C 1
ATOM 2683 O O . VAL B 1 219 ? 28.687 25.081 75.899 1.00 23.88 219 VAL B O 1
ATOM 2687 N N . LEU B 1 220 ? 28.247 24.263 73.838 1.00 25.03 220 LEU B N 1
ATOM 2688 C CA . LEU B 1 220 ? 28.236 22.858 74.225 1.00 24.79 220 LEU B CA 1
ATOM 2689 C C . LEU B 1 220 ? 29.505 22.186 73.718 1.00 21.85 220 LEU B C 1
ATOM 2690 O O . LEU B 1 220 ? 29.863 22.329 72.542 1.00 24.15 220 LEU B O 1
ATOM 2695 N N . VAL B 1 221 ? 30.185 21.465 74.606 1.00 21.17 221 VAL B N 1
ATOM 2696 C CA . VAL B 1 221 ? 31.395 20.730 74.269 1.00 24.09 221 VAL B CA 1
ATOM 2697 C C . VAL B 1 221 ? 31.228 19.278 74.707 1.00 25.32 221 VAL B C 1
ATOM 2698 O O . VAL B 1 221 ? 30.365 18.942 75.521 1.00 19.03 221 VAL B O 1
ATOM 2702 N N . THR B 1 222 ? 32.089 18.419 74.160 1.00 21.77 222 THR B N 1
ATOM 2703 C CA . THR B 1 222 ? 32.054 17.005 74.514 1.00 24.67 222 THR B CA 1
ATOM 2704 C C . THR B 1 222 ? 32.357 16.813 75.996 1.00 22.88 222 THR B C 1
ATOM 2705 O O . THR B 1 222 ? 33.251 17.456 76.555 1.00 24.41 222 THR B O 1
ATOM 2709 N N . SER B 1 223 ? 31.610 15.912 76.636 1.00 22.28 223 SER B N 1
ATOM 2710 C CA . SER B 1 223 ? 31.882 15.559 78.024 1.00 26.30 223 SER B CA 1
ATOM 2711 C C . SER B 1 223 ? 32.734 14.308 78.172 1.00 28.22 223 SER B C 1
ATOM 2712 O O . SER B 1 223 ? 33.334 14.115 79.235 1.00 27.53 223 SER B O 1
ATOM 2715 N N . GLY B 1 224 ? 32.803 13.466 77.136 1.00 27.74 224 GLY B N 1
ATOM 2716 C CA . GLY B 1 224 ? 33.540 12.218 77.173 1.00 28.60 224 GLY B CA 1
ATOM 2717 C C . GLY B 1 224 ? 32.863 11.091 77.928 1.00 29.14 224 GLY B C 1
ATOM 2718 O O . GLY B 1 224 ? 33.459 10.013 78.065 1.00 27.20 224 GLY B O 1
ATOM 2719 N N . LEU B 1 225 ? 31.630 11.289 78.398 1.00 24.39 225 LEU B N 1
ATOM 2720 C CA . LEU B 1 225 ? 31.026 10.327 79.314 1.00 29.46 225 LEU B CA 1
ATOM 2721 C C . LEU B 1 225 ? 30.712 8.997 78.643 1.00 35.07 225 LEU B C 1
ATOM 2722 O O . LEU B 1 225 ? 30.534 7.995 79.346 1.00 30.35 225 LEU B O 1
ATOM 2727 N N . GLY B 1 226 ? 30.636 8.966 77.305 1.00 28.01 226 GLY B N 1
ATOM 2728 C CA . GLY B 1 226 ? 30.450 7.719 76.591 1.00 26.32 226 GLY B CA 1
ATOM 2729 C C . GLY B 1 226 ? 31.721 6.956 76.300 1.00 26.32 226 GLY B C 1
ATOM 2730 O O . GLY B 1 226 ? 31.666 5.862 75.730 1.00 27.88 226 GLY B O 1
ATOM 2731 N N . GLY B 1 227 ? 32.872 7.501 76.692 1.00 29.76 227 GLY B N 1
ATOM 2732 C CA . GLY B 1 227 ? 34.156 6.905 76.364 1.00 30.44 227 GLY B CA 1
ATOM 2733 C C . GLY B 1 227 ? 34.527 6.973 74.902 1.00 29.10 227 GLY B C 1
ATOM 2734 O O . GLY B 1 227 ? 35.436 6.255 74.474 1.00 33.37 227 GLY B O 1
ATOM 2735 N N . ARG B 1 228 ? 33.849 7.815 74.123 1.00 27.14 228 ARG B N 1
ATOM 2736 C CA . ARG B 1 228 ? 34.035 7.919 72.680 1.00 28.02 228 ARG B CA 1
ATOM 2737 C C . ARG B 1 228 ? 34.823 9.155 72.274 1.00 27.80 228 ARG B C 1
ATOM 2738 O O . ARG B 1 228 ? 35.801 9.058 71.525 1.00 24.93 228 ARG B O 1
ATOM 2746 N N . PHE B 1 229 ? 34.406 10.322 72.763 1.00 29.94 229 PHE B N 1
ATOM 2747 C CA . PHE B 1 229 ? 34.903 11.600 72.303 1.00 24.07 229 PHE B CA 1
ATOM 2748 C C . PHE B 1 229 ? 35.847 12.205 73.320 1.00 23.84 229 PHE B C 1
ATOM 2749 O O . PHE B 1 229 ? 35.515 12.261 74.510 1.00 29.63 229 PHE B O 1
ATOM 2757 N N . PRO B 1 230 ? 37.022 12.655 72.890 1.00 25.99 230 PRO B N 1
ATOM 2758 C CA . PRO B 1 230 ? 37.883 13.446 73.775 1.00 28.27 230 PRO B CA 1
ATOM 2759 C C . PRO B 1 230 ? 37.132 14.655 74.308 1.00 27.21 230 PRO B C 1
ATOM 2760 O O . PRO B 1 230 ? 36.307 15.254 73.616 1.00 25.63 230 PRO B O 1
ATOM 2764 N N . GLU B 1 231 ? 37.433 15.005 75.553 1.00 31.64 231 GLU B N 1
ATOM 2765 C CA . GLU B 1 231 ? 36.631 15.954 76.309 1.00 28.12 231 GLU B CA 1
ATOM 2766 C C . GLU B 1 231 ? 36.881 17.390 75.855 1.00 29.23 231 GLU B C 1
ATOM 2767 O O . GLU B 1 231 ? 37.973 17.742 75.407 1.00 26.90 231 GLU B O 1
ATOM 2773 N N . GLY B 1 232 ? 35.852 18.224 75.988 1.00 26.29 232 GLY B N 1
ATOM 2774 C CA . GLY B 1 232 ? 35.996 19.651 75.778 1.00 25.56 232 GLY B CA 1
ATOM 2775 C C . GLY B 1 232 ? 36.085 20.112 74.337 1.00 28.08 232 GLY B C 1
ATOM 2776 O O . GLY B 1 232 ? 36.426 21.274 74.096 1.00 23.95 232 GLY B O 1
ATOM 2777 N N . TYR B 1 233 ? 35.792 19.249 73.367 1.00 26.22 233 TYR B N 1
ATOM 2778 C CA . TYR B 1 233 ? 35.821 19.709 71.986 1.00 26.45 233 TYR B CA 1
ATOM 2779 C C . TYR B 1 233 ? 34.488 20.373 71.630 1.00 23.63 233 TYR B C 1
ATOM 2780 O O . TYR B 1 233 ? 33.438 19.900 72.053 1.00 23.18 233 TYR B O 1
ATOM 2789 N N . PRO B 1 234 ? 34.496 21.455 70.849 1.00 25.12 234 PRO B N 1
ATOM 2790 C CA . PRO B 1 234 ? 33.227 22.116 70.495 1.00 26.88 234 PRO B CA 1
ATOM 2791 C C . PRO B 1 234 ? 32.284 21.182 69.749 1.00 23.63 234 PRO B C 1
ATOM 2792 O O . PRO B 1 234 ? 32.700 20.395 68.897 1.00 24.49 234 PRO B O 1
ATOM 2796 N N . VAL B 1 235 ? 30.996 21.281 70.081 1.00 21.67 235 VAL B N 1
ATOM 2797 C CA . VAL B 1 235 ? 29.937 20.536 69.414 1.00 18.86 235 VAL B CA 1
ATOM 2798 C C . VAL B 1 235 ? 28.884 21.469 68.827 1.00 20.79 235 VAL B C 1
ATOM 2799 O O . VAL B 1 235 ? 28.505 21.338 67.659 1.00 23.78 235 VAL B O 1
ATOM 2803 N N . ALA B 1 236 ? 28.396 22.420 69.618 1.00 23.36 236 ALA B N 1
ATOM 2804 C CA . ALA B 1 236 ? 27.257 23.206 69.160 1.00 23.11 236 ALA B CA 1
ATOM 2805 C C . ALA B 1 236 ? 27.066 24.425 70.052 1.00 22.91 236 ALA B C 1
ATOM 2806 O O . ALA B 1 236 ? 27.632 24.526 71.145 1.00 23.49 236 ALA B O 1
ATOM 2808 N N . VAL B 1 237 ? 26.242 25.347 69.559 1.00 23.10 237 VAL B N 1
ATOM 2809 C CA . VAL B 1 237 ? 25.829 26.544 70.278 1.00 24.21 237 VAL B CA 1
ATOM 2810 C C . VAL B 1 237 ? 24.312 26.494 70.410 1.00 24.10 237 VAL B C 1
ATOM 2811 O O . VAL B 1 237 ? 23.606 26.244 69.426 1.00 23.50 237 VAL B O 1
ATOM 2815 N N . VAL B 1 238 ? 23.816 26.699 71.633 1.00 23.67 238 VAL B N 1
ATOM 2816 C CA . VAL B 1 238 ? 22.383 26.629 71.875 1.00 21.32 238 VAL B CA 1
ATOM 2817 C C . VAL B 1 238 ? 21.677 27.688 71.043 1.00 26.25 238 VAL B C 1
ATOM 2818 O O . VAL B 1 238 ? 22.044 28.871 71.059 1.00 24.58 238 VAL B O 1
ATOM 2822 N N . SER B 1 239 ? 20.672 27.254 70.282 1.00 26.46 239 SER B N 1
ATOM 2823 C CA . SER B 1 239 ? 19.991 28.112 69.327 1.00 28.53 239 SER B CA 1
ATOM 2824 C C . SER B 1 239 ? 18.544 28.419 69.688 1.00 28.44 239 SER B C 1
ATOM 2825 O O . SER B 1 239 ? 17.976 29.355 69.119 1.00 28.30 239 SER B O 1
ATOM 2828 N N . SER B 1 240 ? 17.940 27.665 70.607 1.00 25.49 240 SER B N 1
ATOM 2829 C CA . SER B 1 240 ? 16.553 27.892 70.991 1.00 28.90 240 SER B CA 1
ATOM 2830 C C . SER B 1 240 ? 16.299 27.236 72.344 1.00 30.76 240 SER B C 1
ATOM 2831 O O . SER B 1 240 ? 16.710 26.092 72.572 1.00 29.16 240 SER B O 1
ATOM 2834 N N . VAL B 1 241 ? 15.636 27.964 73.241 1.00 25.19 241 VAL B N 1
ATOM 2835 C CA . VAL B 1 241 ? 15.255 27.448 74.549 1.00 28.89 241 VAL B CA 1
ATOM 2836 C C . VAL B 1 241 ? 13.798 27.813 74.764 1.00 31.80 241 VAL B C 1
ATOM 2837 O O . VAL B 1 241 ? 13.445 28.998 74.743 1.00 32.13 241 VAL B O 1
ATOM 2841 N N . LYS B 1 242 ? 12.952 26.805 74.952 1.00 30.96 242 LYS B N 1
ATOM 2842 C CA . LYS B 1 242 ? 11.516 27.037 75.007 1.00 36.08 242 LYS B CA 1
ATOM 2843 C C . LYS B 1 242 ? 10.895 26.184 76.099 1.00 36.09 242 LYS B C 1
ATOM 2844 O O . LYS B 1 242 ? 11.137 24.974 76.162 1.00 32.80 242 LYS B O 1
ATOM 2850 N N . LEU B 1 243 ? 10.097 26.817 76.955 1.00 32.34 243 LEU B N 1
ATOM 2851 C CA . LEU B 1 243 ? 9.366 26.099 77.988 1.00 37.23 243 LEU B CA 1
ATOM 2852 C C . LEU B 1 243 ? 8.021 25.660 77.426 1.00 35.04 243 LEU B C 1
ATOM 2853 O O . LEU B 1 243 ? 7.247 26.485 76.929 1.00 37.22 243 LEU B O 1
ATOM 2858 N N . ASP B 1 244 ? 7.750 24.366 77.492 1.00 38.74 244 ASP B N 1
ATOM 2859 C CA . ASP B 1 244 ? 6.403 23.863 77.248 1.00 45.75 244 ASP B CA 1
ATOM 2860 C C . ASP B 1 244 ? 5.732 23.763 78.609 1.00 50.49 244 ASP B C 1
ATOM 2861 O O . ASP B 1 244 ? 5.960 22.807 79.355 1.00 51.61 244 ASP B O 1
ATOM 2866 N N . THR B 1 245 ? 4.912 24.768 78.941 1.00 49.63 245 THR B N 1
ATOM 2867 C CA . THR B 1 245 ? 4.310 24.830 80.271 1.00 49.68 245 THR B CA 1
ATOM 2868 C C . THR B 1 245 ? 3.325 23.693 80.505 1.00 57.00 245 THR B C 1
ATOM 2869 O O . THR B 1 245 ? 3.132 23.273 81.651 1.00 56.28 245 THR B O 1
ATOM 2873 N N . GLN B 1 246 ? 2.685 23.191 79.448 1.00 58.86 246 GLN B N 1
ATOM 2874 C CA . GLN B 1 246 ? 1.739 22.096 79.631 1.00 63.11 246 GLN B CA 1
ATOM 2875 C C . GLN B 1 246 ? 2.460 20.812 80.028 1.00 63.09 246 GLN B C 1
ATOM 2876 O O . GLN B 1 246 ? 2.140 20.204 81.057 1.00 66.73 246 GLN B O 1
ATOM 2882 N N . ARG B 1 247 ? 3.461 20.401 79.246 1.00 57.96 247 ARG B N 1
ATOM 2883 C CA . ARG B 1 247 ? 4.187 19.167 79.534 1.00 58.11 247 ARG B CA 1
ATOM 2884 C C . ARG B 1 247 ? 5.253 19.321 80.621 1.00 53.03 247 ARG B C 1
ATOM 2885 O O . ARG B 1 247 ? 5.788 18.307 81.081 1.00 57.10 247 ARG B O 1
ATOM 2893 N N . ALA B 1 248 ? 5.580 20.551 81.029 1.00 50.46 248 ALA B N 1
ATOM 2894 C CA . ALA B 1 248 ? 6.450 20.829 82.180 1.00 44.13 248 ALA B CA 1
ATOM 2895 C C . ALA B 1 248 ? 7.914 20.440 81.941 1.00 45.99 248 ALA B C 1
ATOM 2896 O O . ALA B 1 248 ? 8.563 19.870 82.821 1.00 39.50 248 ALA B O 1
ATOM 2898 N N . TYR B 1 249 ? 8.461 20.775 80.771 1.00 41.82 249 TYR B N 1
ATOM 2899 C CA . TYR B 1 249 ? 9.896 20.616 80.564 1.00 44.22 249 TYR B CA 1
ATOM 2900 C C . TYR B 1 249 ? 10.394 21.674 79.588 1.00 40.04 249 TYR B C 1
ATOM 2901 O O . TYR B 1 249 ? 9.611 22.349 78.917 1.00 38.26 249 TYR B O 1
ATOM 2910 N N . THR B 1 250 ? 11.718 21.807 79.520 1.00 36.77 250 THR B N 1
ATOM 2911 C CA . THR B 1 250 ? 12.377 22.743 78.615 1.00 39.55 250 THR B CA 1
ATOM 2912 C C . THR B 1 250 ? 12.820 22.019 77.351 1.00 34.76 250 THR B C 1
ATOM 2913 O O . THR B 1 250 ? 13.472 20.974 77.430 1.00 35.71 250 THR B O 1
ATOM 2917 N N . VAL B 1 251 ? 12.477 22.583 76.193 1.00 35.47 251 VAL B N 1
ATOM 2918 C CA . VAL B 1 251 ? 12.864 22.048 74.890 1.00 32.16 251 VAL B CA 1
ATOM 2919 C C . VAL B 1 251 ? 13.974 22.927 74.332 1.00 30.94 251 VAL B C 1
ATOM 2920 O O . VAL B 1 251 ? 13.805 24.143 74.186 1.00 32.22 251 VAL B O 1
ATOM 2924 N N . ILE B 1 252 ? 15.114 22.317 74.027 1.00 28.17 252 ILE B N 1
ATOM 2925 C CA . ILE B 1 252 ? 16.322 23.057 73.697 1.00 28.26 252 ILE B CA 1
ATOM 2926 C C . ILE B 1 252 ? 16.920 22.496 72.414 1.00 31.47 252 ILE B C 1
ATOM 2927 O O . ILE B 1 252 ? 17.065 21.275 72.270 1.00 29.43 252 ILE B O 1
ATOM 2932 N N . GLN B 1 253 ? 17.262 23.389 71.488 1.00 29.22 253 GLN B N 1
ATOM 2933 C CA . GLN B 1 253 ? 17.934 23.053 70.245 1.00 28.13 253 GLN B CA 1
ATOM 2934 C C . GLN B 1 253 ? 19.327 23.669 70.242 1.00 28.64 253 GLN B C 1
ATOM 2935 O O . GLN B 1 253 ? 19.587 24.660 70.932 1.00 27.03 253 GLN B O 1
ATOM 2941 N N . ALA B 1 254 ? 20.228 23.080 69.452 1.00 25.87 254 ALA B N 1
ATOM 2942 C CA . ALA B 1 254 ? 21.590 23.589 69.361 1.00 26.70 254 ALA B CA 1
ATOM 2943 C C . ALA B 1 254 ? 22.124 23.439 67.943 1.00 25.22 254 ALA B C 1
ATOM 2944 O O . ALA B 1 254 ? 21.946 22.402 67.295 1.00 25.55 254 ALA B O 1
ATOM 2946 N N . ARG B 1 255 ? 22.784 24.489 67.476 1.00 23.88 255 ARG B N 1
ATOM 2947 C CA . ARG B 1 255 ? 23.355 24.512 66.142 1.00 28.58 255 ARG B CA 1
ATOM 2948 C C . ARG B 1 255 ? 24.780 23.967 66.191 1.00 25.69 255 ARG B C 1
ATOM 2949 O O . ARG B 1 255 ? 25.608 24.508 66.935 1.00 23.79 255 ARG B O 1
ATOM 2957 N N . PRO B 1 256 ? 25.102 22.909 65.447 1.00 24.44 256 PRO B N 1
ATOM 2958 C CA . PRO B 1 256 ? 26.491 22.416 65.423 1.00 23.25 256 PRO B CA 1
ATOM 2959 C C . PRO B 1 256 ? 27.467 23.506 64.994 1.00 25.49 256 PRO B C 1
ATOM 2960 O O . PRO B 1 256 ? 27.190 24.292 64.084 1.00 27.62 256 PRO B O 1
ATOM 2964 N N . THR B 1 257 ? 28.627 23.548 65.653 1.00 22.07 257 THR B N 1
ATOM 2965 C CA . THR B 1 257 ? 29.637 24.533 65.287 1.00 23.51 257 THR B CA 1
ATOM 2966 C C . THR B 1 257 ? 30.440 24.135 64.048 1.00 23.74 257 THR B C 1
ATOM 2967 O O . THR B 1 257 ? 30.990 25.009 63.380 1.00 25.13 257 THR B O 1
ATOM 2971 N N . ALA B 1 258 ? 30.509 22.853 63.716 1.00 23.37 258 ALA B N 1
ATOM 2972 C CA . ALA B 1 258 ? 31.153 22.409 62.489 1.00 26.54 258 ALA B CA 1
ATOM 2973 C C . ALA B 1 258 ? 30.166 22.423 61.328 1.00 31.35 258 ALA B C 1
ATOM 2974 O O . ALA B 1 258 ? 28.982 22.108 61.493 1.00 25.89 258 ALA B O 1
ATOM 2976 N N . GLY B 1 259 ? 30.662 22.790 60.148 1.00 26.19 259 GLY B N 1
ATOM 2977 C CA . GLY B 1 259 ? 29.855 22.664 58.946 1.00 27.41 259 GLY B CA 1
ATOM 2978 C C . GLY B 1 259 ? 29.635 21.196 58.629 1.00 30.83 259 GLY B C 1
ATOM 2979 O O . GLY B 1 259 ? 30.567 20.387 58.690 1.00 32.12 259 GLY B O 1
ATOM 2980 N N . LEU B 1 260 ? 28.391 20.834 58.333 1.00 32.87 260 LEU B N 1
ATOM 2981 C CA . LEU B 1 260 ? 28.040 19.444 58.086 1.00 35.38 260 LEU B CA 1
ATOM 2982 C C . LEU B 1 260 ? 27.577 19.220 56.653 1.00 40.31 260 LEU B C 1
ATOM 2983 O O . LEU B 1 260 ? 27.161 18.108 56.308 1.00 37.34 260 LEU B O 1
ATOM 2988 N N . GLN B 1 261 ? 27.661 20.252 55.816 1.00 38.36 261 GLN B N 1
ATOM 2989 C CA . GLN B 1 261 ? 27.325 20.204 54.402 1.00 44.32 261 GLN B CA 1
ATOM 2990 C C . GLN B 1 261 ? 28.589 20.337 53.556 1.00 41.05 261 GLN B C 1
ATOM 2991 O O . GLN B 1 261 ? 29.549 21.012 53.944 1.00 42.30 261 GLN B O 1
ATOM 2997 N N . ARG B 1 262 ? 28.582 19.688 52.394 1.00 40.66 262 ARG B N 1
ATOM 2998 C CA . ARG B 1 262 ? 29.681 19.799 51.430 1.00 43.14 262 ARG B CA 1
ATOM 2999 C C . ARG B 1 262 ? 31.020 19.438 52.072 1.00 44.84 262 ARG B C 1
ATOM 3000 O O . ARG B 1 262 ? 32.026 20.127 51.891 1.00 46.08 262 ARG B O 1
ATOM 3008 N N . LEU B 1 263 ? 31.030 18.352 52.838 1.00 36.35 263 LEU B N 1
ATOM 3009 C CA . LEU B 1 263 ? 32.239 17.927 53.525 1.00 38.21 263 LEU B CA 1
ATOM 3010 C C . LEU B 1 263 ? 33.303 17.475 52.528 1.00 41.66 263 LEU B C 1
ATOM 3011 O O . LEU B 1 263 ? 33.006 16.887 51.485 1.00 43.22 263 LEU B O 1
ATOM 3016 N N . ARG B 1 264 ? 34.559 17.762 52.861 1.00 39.99 264 ARG B N 1
ATOM 3017 C CA . ARG B 1 264 ? 35.673 17.359 52.015 1.00 33.80 264 ARG B CA 1
ATOM 3018 C C . ARG B 1 264 ? 36.748 16.719 52.880 1.00 36.89 264 ARG B C 1
ATOM 3019 O O . ARG B 1 264 ? 36.873 15.489 52.915 1.00 39.19 264 ARG B O 1
ATOM 3027 N N . TYR B 1 265 ? 37.515 17.538 53.592 1.00 29.16 265 TYR B N 1
ATOM 3028 C CA . TYR B 1 265 ? 38.574 17.057 54.468 1.00 32.81 265 TYR B CA 1
ATOM 3029 C C . TYR B 1 265 ? 38.107 17.071 55.917 1.00 33.57 265 TYR B C 1
ATOM 3030 O O . TYR B 1 265 ? 37.491 18.040 56.372 1.00 28.65 265 TYR B O 1
ATOM 3039 N N . LEU B 1 266 ? 38.405 15.987 56.632 1.00 29.14 266 LEU B N 1
ATOM 3040 C CA . LEU B 1 266 ? 38.097 15.855 58.045 1.00 30.06 266 LEU B CA 1
ATOM 3041 C C . LEU B 1 266 ? 39.312 15.261 58.739 1.00 33.89 266 LEU B C 1
ATOM 3042 O O . LEU B 1 266 ? 40.219 14.728 58.091 1.00 29.72 266 LEU B O 1
ATOM 3047 N N . LEU B 1 267 ? 39.331 15.349 60.068 1.00 27.01 267 LEU B N 1
ATOM 3048 C CA . LEU B 1 267 ? 40.354 14.693 60.868 1.00 25.44 267 LEU B CA 1
ATOM 3049 C C . LEU B 1 267 ? 39.750 13.517 61.613 1.00 30.21 267 LEU B C 1
ATOM 3050 O O . LEU B 1 267 ? 38.754 13.669 62.330 1.00 28.38 267 LEU B O 1
ATOM 3055 N N . LEU B 1 268 ? 40.331 12.342 61.405 1.00 30.72 268 LEU B N 1
ATOM 3056 C CA . LEU B 1 268 ? 40.156 11.249 62.339 1.00 30.89 268 LEU B CA 1
ATOM 3057 C C . LEU B 1 268 ? 40.960 11.567 63.577 1.00 31.24 268 LEU B C 1
ATOM 3058 O O . LEU B 1 268 ? 42.080 12.070 63.489 1.00 32.28 268 LEU B O 1
ATOM 3063 N N . LEU B 1 269 ? 40.384 11.297 64.734 1.00 33.06 269 LEU B N 1
ATOM 3064 C CA . LEU B 1 269 ? 40.988 11.694 65.994 1.00 33.93 269 LEU B CA 1
ATOM 3065 C C . LEU B 1 269 ? 41.223 10.468 66.863 1.00 34.42 269 LEU B C 1
ATOM 3066 O O . LEU B 1 269 ? 40.366 9.578 66.953 1.00 33.50 269 LEU B O 1
ATOM 3071 N N . TRP B 1 270 ? 42.407 10.408 67.458 1.00 34.92 270 TRP B N 1
ATOM 3072 C CA . TRP B 1 270 ? 42.738 9.436 68.489 1.00 37.90 270 TRP B CA 1
ATOM 3073 C C . TRP B 1 270 ? 42.938 10.195 69.791 1.00 41.06 270 TRP B C 1
ATOM 3074 O O . TRP B 1 270 ? 43.723 11.146 69.841 1.00 42.92 270 TRP B O 1
ATOM 3085 N N . GLY B 1 271 ? 42.227 9.794 70.829 1.00 50.44 271 GLY B N 1
ATOM 3086 C CA . GLY B 1 271 ? 42.416 10.422 72.114 1.00 53.96 271 GLY B CA 1
ATOM 3087 C C . GLY B 1 271 ? 43.655 9.910 72.825 1.00 58.48 271 GLY B C 1
ATOM 3088 O O . GLY B 1 271 ? 44.214 8.867 72.487 1.00 60.46 271 GLY B O 1
ATOM 3089 N N . ALA B 1 272 ? 44.045 10.664 73.840 1.00 60.03 272 ALA B N 1
ATOM 3090 C CA . ALA B 1 272 ? 45.162 10.263 74.703 1.00 70.50 272 ALA B CA 1
ATOM 3091 C C . ALA B 1 272 ? 44.727 9.045 75.510 1.00 75.34 272 ALA B C 1
ATOM 3092 O O . ALA B 1 272 ? 43.539 8.886 75.741 1.00 71.33 272 ALA B O 1
ATOM 3094 N N . ASP B 1 273 ? 45.666 8.168 75.845 1.00 84.88 273 ASP B N 1
ATOM 3095 C CA . ASP B 1 273 ? 45.288 6.983 76.652 1.00 92.09 273 ASP B CA 1
ATOM 3096 C C . ASP B 1 273 ? 45.028 7.402 78.102 1.00 94.77 273 ASP B C 1
ATOM 3097 O O . ASP B 1 273 ? 45.824 8.175 78.647 1.00 93.22 273 ASP B O 1
ATOM 3102 N N . ARG B 1 274 ? 43.912 6.920 78.650 1.00 98.15 274 ARG B N 1
ATOM 3103 C CA . ARG B 1 274 ? 43.456 7.088 80.055 1.00 92.73 274 ARG B CA 1
ATOM 3104 C C . ARG B 1 274 ? 43.050 5.668 80.454 1.00 98.90 274 ARG B C 1
ATOM 3105 O O . ARG B 1 274 ? 41.837 5.450 80.656 1.00 93.64 274 ARG B O 1
ATOM 3113 N N . ASN B 1 275 ? 44.044 4.773 80.606 1.00 99.55 275 ASN B N 1
ATOM 3114 C CA . ASN B 1 275 ? 43.795 3.309 80.728 1.00 99.11 275 ASN B CA 1
ATOM 3115 C C . ASN B 1 275 ? 42.919 2.942 81.919 1.00 98.56 275 ASN B C 1
ATOM 3116 O O . ASN B 1 275 ? 41.914 2.253 81.708 1.00 101.14 275 ASN B O 1
ATOM 3121 N N . GLY B 1 276 ? 43.248 3.423 83.109 1.00 93.71 276 GLY B N 1
ATOM 3122 C CA . GLY B 1 276 ? 42.371 3.089 84.242 1.00 88.81 276 GLY B CA 1
ATOM 3123 C C . GLY B 1 276 ? 41.680 4.331 84.753 1.00 86.05 276 GLY B C 1
ATOM 3124 O O . GLY B 1 276 ? 40.744 4.199 85.533 1.00 86.48 276 GLY B O 1
ATOM 3125 N N . ALA B 1 277 ? 42.041 5.480 84.192 1.00 87.08 277 ALA B N 1
ATOM 3126 C CA . ALA B 1 277 ? 41.578 6.784 84.697 1.00 81.57 277 ALA B CA 1
ATOM 3127 C C . ALA B 1 277 ? 40.054 6.848 84.697 1.00 79.30 277 ALA B C 1
ATOM 3128 O O . ALA B 1 277 ? 39.413 6.382 83.740 1.00 80.42 277 ALA B O 1
ATOM 3130 N N . ASN B 1 278 ? 39.532 7.467 85.754 1.00 72.98 278 ASN B N 1
ATOM 3131 C CA . ASN B 1 278 ? 38.090 7.739 85.961 1.00 67.45 278 ASN B CA 1
ATOM 3132 C C . ASN B 1 278 ? 37.613 8.773 84.941 1.00 60.02 278 ASN B C 1
ATOM 3133 O O . ASN B 1 278 ? 38.408 9.573 84.460 1.00 63.01 278 ASN B O 1
ATOM 3138 N N . PRO B 1 279 ? 36.330 8.780 84.569 1.00 57.35 279 PRO B N 1
ATOM 3139 C CA . PRO B 1 279 ? 35.813 9.828 83.683 1.00 49.80 279 PRO B CA 1
ATOM 3140 C C . PRO B 1 279 ? 36.103 11.210 84.246 1.00 45.27 279 PRO B C 1
ATOM 3141 O O . PRO B 1 279 ? 36.132 11.417 85.458 1.00 46.52 279 PRO B O 1
ATOM 3145 N N . MET B 1 280 ? 36.327 12.159 83.343 1.00 42.40 280 MET B N 1
ATOM 3146 C CA . MET B 1 280 ? 36.652 13.518 83.750 1.00 39.70 280 MET B CA 1
ATOM 3147 C C . MET B 1 280 ? 35.517 14.145 84.558 1.00 38.99 280 MET B C 1
ATOM 3148 O O . MET B 1 280 ? 34.333 13.911 84.295 1.00 36.87 280 MET B O 1
ATOM 3153 N N . THR B 1 281 ? 35.887 14.954 85.542 1.00 37.26 281 THR B N 1
ATOM 3154 C CA . THR B 1 281 ? 34.906 15.702 86.311 1.00 38.37 281 THR B CA 1
ATOM 3155 C C . THR B 1 281 ? 34.388 16.877 85.493 1.00 35.08 281 THR B C 1
ATOM 3156 O O . THR B 1 281 ? 35.050 17.319 84.547 1.00 30.69 281 THR B O 1
ATOM 3160 N N . PRO B 1 282 ? 33.191 17.391 85.820 1.00 32.85 282 PRO B N 1
ATOM 3161 C CA . PRO B 1 282 ? 32.722 18.612 85.135 1.00 31.99 282 PRO B CA 1
ATOM 3162 C C . PRO B 1 282 ? 33.773 19.708 85.133 1.00 31.96 282 PRO B C 1
ATOM 3163 O O . PRO B 1 282 ? 33.944 20.416 84.132 1.00 33.41 282 PRO B O 1
ATOM 3167 N N . GLU B 1 283 ? 34.510 19.835 86.233 1.00 33.61 283 GLU B N 1
ATOM 3168 C CA . GLU B 1 283 ? 35.559 20.841 86.328 1.00 41.09 283 GLU B CA 1
ATOM 3169 C C . GLU B 1 283 ? 36.694 20.560 85.352 1.00 36.74 283 GLU B C 1
ATOM 3170 O O . GLU B 1 283 ? 37.185 21.477 84.684 1.00 37.36 283 GLU B O 1
ATOM 3176 N N . GLU B 1 284 ? 37.143 19.307 85.280 1.00 41.38 284 GLU B N 1
ATOM 3177 C CA . GLU B 1 284 ? 38.222 18.955 84.360 1.00 38.55 284 GLU B CA 1
ATOM 3178 C C . GLU B 1 284 ? 37.818 19.225 82.916 1.00 36.89 284 GLU B C 1
ATOM 3179 O O . GLU B 1 284 ? 38.609 19.767 82.131 1.00 37.28 284 GLU B O 1
ATOM 3185 N N . VAL B 1 285 ? 36.582 18.865 82.558 1.00 32.85 285 VAL B N 1
ATOM 3186 C CA . VAL B 1 285 ? 36.084 19.085 81.200 1.00 34.06 285 VAL B CA 1
ATOM 3187 C C . VAL B 1 285 ? 36.059 20.573 80.880 1.00 35.16 285 VAL B C 1
ATOM 3188 O O . VAL B 1 285 ? 36.457 21.002 79.789 1.00 35.07 285 VAL B O 1
ATOM 3192 N N . HIS B 1 286 ? 35.578 21.379 81.829 1.00 33.04 286 HIS B N 1
ATOM 3193 C CA . HIS B 1 286 ? 35.557 22.828 81.656 1.00 37.20 286 HIS B CA 1
ATOM 3194 C C . HIS B 1 286 ? 36.952 23.373 81.384 1.00 37.72 286 HIS B C 1
ATOM 3195 O O . HIS B 1 286 ? 37.132 24.227 80.508 1.00 38.48 286 HIS B O 1
ATOM 3202 N N . ARG B 1 287 ? 37.952 22.891 82.128 1.00 39.74 287 ARG B N 1
ATOM 3203 C CA . ARG B 1 287 ? 39.305 23.418 81.984 1.00 44.07 287 ARG B CA 1
ATOM 3204 C C . ARG B 1 287 ? 39.923 22.976 80.665 1.00 42.57 287 ARG B C 1
ATOM 3205 O O . ARG B 1 287 ? 40.608 23.760 80.001 1.00 42.74 287 ARG B O 1
ATOM 3213 N N . VAL B 1 288 ? 39.681 21.722 80.271 1.00 40.53 288 VAL B N 1
ATOM 3214 C CA . VAL B 1 288 ? 40.127 21.231 78.972 1.00 37.74 288 VAL B CA 1
ATOM 3215 C C . VAL B 1 288 ? 39.461 22.015 77.846 1.00 43.41 288 VAL B C 1
ATOM 3216 O O . VAL B 1 288 ? 40.113 22.410 76.868 1.00 41.88 288 VAL B O 1
ATOM 3220 N N . ALA B 1 289 ? 38.153 22.261 77.969 1.00 38.70 289 ALA B N 1
ATOM 3221 C CA . ALA B 1 289 ? 37.438 23.018 76.947 1.00 36.15 289 ALA B CA 1
ATOM 3222 C C . ALA B 1 289 ? 38.030 24.412 76.789 1.00 41.94 289 ALA B C 1
ATOM 3223 O O . ALA B 1 289 ? 38.285 24.867 75.667 1.00 45.64 289 ALA B O 1
ATOM 3225 N N . ASN B 1 290 ? 38.267 25.099 77.911 1.00 42.26 290 ASN B N 1
ATOM 3226 C CA . ASN B 1 290 ? 38.849 26.436 77.860 1.00 47.31 290 ASN B CA 1
ATOM 3227 C C . ASN B 1 290 ? 40.255 26.410 77.276 1.00 51.96 290 ASN B C 1
ATOM 3228 O O . ASN B 1 290 ? 40.657 27.341 76.572 1.00 54.48 290 ASN B O 1
ATOM 3233 N N . GLU B 1 291 ? 41.023 25.359 77.570 1.00 49.04 291 GLU B N 1
ATOM 3234 C CA . GLU B 1 291 ? 42.343 25.218 76.964 1.00 55.28 291 GLU B CA 1
ATOM 3235 C C . GLU B 1 291 ? 42.238 25.105 75.447 1.00 57.09 291 GLU B C 1
ATOM 3236 O O . GLU B 1 291 ? 42.950 25.798 74.710 1.00 64.13 291 GLU B O 1
ATOM 3242 N N . ARG B 1 292 ? 41.350 24.234 74.960 1.00 53.64 292 ARG B N 1
ATOM 3243 C CA . ARG B 1 292 ? 41.157 24.099 73.519 1.00 54.67 292 ARG B CA 1
ATOM 3244 C C . ARG B 1 292 ? 40.746 25.426 72.898 1.00 58.73 292 ARG B C 1
ATOM 3245 O O . ARG B 1 292 ? 41.284 25.838 71.863 1.00 62.35 292 ARG B O 1
ATOM 3253 N N . LEU B 1 293 ? 39.795 26.116 73.526 1.00 58.25 293 LEU B N 1
ATOM 3254 C CA . LEU B 1 293 ? 39.295 27.367 72.975 1.00 61.59 293 LEU B CA 1
ATOM 3255 C C . LEU B 1 293 ? 40.347 28.465 72.997 1.00 67.95 293 LEU B C 1
ATOM 3256 O O . LEU B 1 293 ? 40.242 29.420 72.221 1.00 72.04 293 LEU B O 1
ATOM 3261 N N . MET B 1 294 ? 41.368 28.341 73.847 1.00 69.29 294 MET B N 1
ATOM 3262 C CA . MET B 1 294 ? 42.399 29.371 73.915 1.00 74.29 294 MET B CA 1
ATOM 3263 C C . MET B 1 294 ? 43.346 29.307 72.723 1.00 82.10 294 MET B C 1
ATOM 3264 O O . MET B 1 294 ? 43.936 30.327 72.351 1.00 90.20 294 MET B O 1
ATOM 3269 N N . GLN B 1 295 ? 43.513 28.133 72.113 1.00 80.78 295 GLN B N 1
ATOM 3270 C CA . GLN B 1 295 ? 44.310 28.008 70.897 1.00 81.51 295 GLN B CA 1
ATOM 3271 C C . GLN B 1 295 ? 43.444 28.027 69.638 1.00 80.06 295 GLN B C 1
ATOM 3272 O O . GLN B 1 295 ? 43.785 27.393 68.634 1.00 77.25 295 GLN B O 1
ATOM 3278 N N . MET B 1 296 ? 42.329 28.749 69.678 1.00 83.39 296 MET B N 1
ATOM 3279 C CA . MET B 1 296 ? 41.489 28.949 68.504 1.00 87.63 296 MET B CA 1
ATOM 3280 C C . MET B 1 296 ? 41.420 30.435 68.162 1.00 90.43 296 MET B C 1
ATOM 3281 O O . MET B 1 296 ? 40.715 30.843 67.239 1.00 88.13 296 MET B O 1
#

Foldseek 3Di:
DVVVVVVVVVVVVCVVVVVVVVVVLVVQQVVCVVVVHDHADDWDKDKWWFPAWDPDPQFTKTKIQAFVCNPFDALWWKADPFWTFFTWHAGDHGMTMGGGQQRQVHKAWKAFPPPGDIWIWHHDDPVFFTWTPWAALPDPDDQQTWIWGCCPVVRDDTDTTFWGWHDWDAPPVVGTIITTTHGRDDNPPTTMMMTIDGDD/DVVVVVVVVVVVVVVVVVVVCVCVVVCVVVVVQVVQQVLALDDPLKDKDKWWFPAFPPDQQFTKTKIQAFVCNVFDALFWKAGSFFTQFTFHAGDHGMTMTGGQQHQPHKAWKAFLPPGDIFIWGHDHPVFFTKTPWAAPPDPDDQQTWIWHQCPVVRDDAQTTFWGWHDWDAPVVVGTIITGTHGRDDNPPTTMIMGMDDRDPPPPDRDDSVRSSVVNVSSVVSD

InterPro domains:
  IPR007221 Rod shape-determining protein MreC [PTHR34138] (9-278)
  IPR007221 Rod shape-determining protein MreC [TIGR00219] (1-284)
  IPR042175 Cell/Rod shape-determining protein MreC, domain 2 [G3DSA:2.40.10.350] (185-256)
  IPR042177 Cell/Rod shape-determining protein MreC, domain 1 [G3DSA:2.40.10.340] (113-184)
  IPR055342 Rod shape-determining protein MreC, beta-barrel core [PF04085] (123-270)

Secondary structure (DSSP, 8-state):
-HHHHHHHHHHHHTHHHHHHHHHHHHHHHHHHHHTT-PPP-PPEEEEEEEEEE---TT--EEEES--GGGT--TT-EEE-SSSEEEEEEEE-SS-EEEEETTSTT-EEEEEETTT--EEEEE---TTS-EEEPPEETT----TT-EEEE--TTSSSPTT-EEEEEEEEEEETTTTEEEEEEEESS--SS--EEEEEE---/-HHHHHHHHHHHHHHHHHHHHTTHHHHHHHHHHHHHHHT----TT-EEEEEEEEEE---TT--EEEES--GGGT--TT-EEE-SSSEEEEEEEE-SS-EEEEETTSTT-EEEEEETTT--EEEEE---TTS-EEEPPB-SS----TT-EEEE--TTSSS-TT-EEEEEEEEEEETTTTEEEEEEEESS--SS--EEEEEEPPP-SSPPPPPHHHHHHHHHHHHHT-

Radius of gyration: 25.92 Å; Cα contacts (8 Å, |Δi|>4): 999; chains: 2; bounding box: 64×38×77 Å

B-factor: mean 38.52, std 16.19, range [15.43, 111.16]

Organism: Escherichia coli (strain K12) (NCBI:txid83333)

Nearest PDB structures (foldseek):
  7eft-assembly1_B  TM=1.004E+00  e=1.507E-45  Escherichia coli
  7eft-assembly1_A  TM=8.000E-01  e=7.069E-35  Escherichia coli
  6zlv-assembly1_A  TM=9.357E-01  e=1.303E-19  Pseudomonas aeruginosa
  6zm0-assembly1_AAA  TM=9.520E-01  e=2.140E-18  Pseudomonas aeruginosa PAO1
  2j5u-assembly1_A  TM=7.167E-01  e=9.401E-14  Listeria monocytogenes

Solvent-accessible surface area: 21203 Å² total; per-residue (Å²): 127,152,87,19,175,56,11,116,95,68,13,108,115,31,66,81,66,34,123,75,6,30,127,50,67,119,41,1,31,142,7,35,125,106,1,54,15,110,93,76,128,100,35,108,65,59,28,2,44,18,100,53,98,43,140,62,126,211,21,44,27,7,30,0,52,45,0,62,83,51,39,9,92,122,7,0,2,0,1,8,19,119,0,0,0,0,16,0,51,27,44,56,132,107,47,4,91,0,18,9,2,2,3,69,115,3,57,2,27,0,7,1,30,90,16,19,19,58,6,65,2,34,6,73,16,33,134,69,34,2,48,9,86,105,23,81,56,140,28,67,7,128,93,45,10,54,0,2,0,3,19,64,46,77,127,10,31,31,0,4,20,1,0,53,1,46,29,46,139,98,22,95,148,160,69,49,5,48,1,55,0,159,20,40,5,36,16,123,243,34,140,33,0,0,0,0,44,45,41,179,141,144,80,84,99,63,15,98,62,20,82,55,63,13,1,62,54,23,0,67,20,25,16,30,24,2,12,88,52,0,1,21,55,2,112,85,6,64,40,11,0,21,73,184,71,17,122,76,27,11,2,24,1,49,55,100,47,152,54,124,198,19,45,28,3,34,0,45,37,0,63,108,56,41,8,99,128,6,0,1,0,1,14,21,121,0,1,0,0,15,1,44,30,47,33,135,123,47,4,92,0,17,10,1,2,2,72,111,3,54,2,30,0,1,0,28,94,48,50,47,71,9,78,1,30,6,70,19,24,138,75,22,0,44,4,82,104,26,87,61,148,27,66,7,127,97,44,10,44,0,0,0,1,10,86,49,75,125,11,6,11,0,1,8,0,0,52,2,33,22,50,139,97,30,104,166,167,69,48,6,43,1,56,0,137,22,47,5,56,20,111,137,25,14,23,3,0,0,1,53,33,16,130,91,142,76,70,133,96,36,67,53,114,91,0,38,137,11,0,52,83,1,66,155,100,98

GO terms:
  GO:0005886 plasma membrane (C, IDA)
  GO:0008360 regulation of cell shape (P, EXP)
  GO:0008360 regulation of cell shape (P, IMP)
  GO:0005515 protein binding (F, IPI)
  GO:0071963 establishment or maintenance of cell polarity regulating cell shape (P, IGI)
  GO:0071963 establishment or maintenance of cell polarity regulating cell shape (P, IMP)

Sequence (426 aa):
ELENRALRQELLLKNSELLMLGQYKQENARLRELLGSPLRQDEQKMVTQVISTVNDPYSDQVVIDKGSVNGVYEGQPVISDKGVVGQVVAVAKLTSRVLLICDATHALPIQVLRNDIRVIAAGNGCTDDLQLEHLPANTDIRVGDVLVTSGLGGRFPEGYPVAVVSSVKLDTQRAYTVIQARPTAGLQRLRYLLLLWGADDQLELENRALRQELLLKNSELLMLGQYKQENARLRELLGSPLRQDEQKMVTQVISTVNDPYSDQVVIDKGSVNGVYEGQPVISDKGVVGQVVAVAKLTSRVLLICDATHALPIQVLRNDIRVIAAGNGCTDDLQLEHLPANTDIRVGDVLVTSGLGGRFPEGYPVAVVSSVKLDTQRAYTVIQARPTAGLQRLRYLLLLWGADRNGANPMTPEEVHRVANERLMQM